Protein AF-0000000068388485 (afdb_homodimer)

Secondary structure (DSSP, 8-state):
----------------------EEEEEE-SSGGGHHHHHHHHHHHHHHHHHHT-EEEEEE----TTTHHHHHHHHHHHT-SEEEE---HHHHHHHHHHHHHHT--EEESS---HHHHHHHHHHT--EEESSPPHHHHHHHHHHHHHHH-TTS-EEEEE-SSHHHHHHHHHHHHHHHHTT---SEEEEPPSS-S--HHHHHHHHHTT--EEEEES-HHHHHHHHHHHHHTT---EEEE-GGGSS---SSPPPTT-EEEEPPPGGGSGGGHHHHHHHHHTT----TTHHHHHHHHHHHHHHHHHHHHHT--HHHHHHTT--EEETTEEE-B-TTSSBSS---EEEEE-SSSEEESSGGGG-/----------------------EEEEEE-SSGGGHHHHHHHHHHHHHHHHHHT-EEEEEE----TTTHHHHHHHHHHHT-SEEEE---HHHHHHHHHHHHHHT--EEESS---HHHHHHHHHHT--EEESSPPHHHHHHHHHHHHHHH-TTS-EEEEE-S-HHHHHHHHHHHHHHHHTT---SEEEEPPSS-S--HHHHHHHHHTT--EEEEES-HHHHHHHHHHHHHTT---EEEE-GGGSS---SSPPPTT-EEEEPPPGGGSGGGHHHHHHHHHTT----TTHHHHHHHHHHHHHHHHHHHHHT--HHHHHHTT--EEETTEEE-B-TTSSBSS---EEEEE-SSSEEESSGGGG-

Radius of gyration: 29.31 Å; Cα contacts (8 Å, |Δi|>4): 1456; chains: 2; bounding box: 169×80×53 Å

Foldseek 3Di:
DPPPPPPPPPPPPPPPPPPPAAAEEEEFACDDDCNVLRVLLCLQQVLLCVVLVHHYDYDHDPLDAPPQQVSLVSCLVVLHLEYEACQHPNNLVRNFVSCQVSLHAYEYEHDADPVSLVVCLVVVTRYFYPDAYLLLQLVVVLVCCVPPVPPFAEEEEEQPDPSRVVSSVSSQVSCVVVPHHHPYYYHDHPPDPADLVVLVVCVVSRGAEYEYEDALARQQRSVVNCVVVVHNHAYEYEQNNPDDCPPRAHDFFHKYFHFDFLCLAPLQPVVCVVCVVVVHHNDDCNQVSNFVSQVSSVLSVVCVVVVDRSSCCQCVFDWTQGSSGIFGAHVSSYTPDSRIAMWTHHRPDTDGPDPVVSD/DPPPPPPPPPPPPPPPPPPPAAAEEEEFACDDDCNVLRVLLCLQQVLLCVVLVHHYDYDHDPLDAPQQQVSLVSCLVVLHLEYEACQHPNNCVRNFVSCQVSLHAYEYEHDADPVSLVVCLVVVTRYFYPDAYLLLQLVVVLVCCVPPVPPFAEEEEEQPDPSRVVSSVSSQVSCVVVPHHHPYYYHDHPPDPADLVVLVVCVVSRGAEYEYEDALARQQRSVVNCVVVVHNHAYEYEQNNPDDCPPRAHDFFHKYFHFDFLCLAPLQPVVCVVCVVVVHHNDDCNQVSNFVSQVSSVLVVVCVVVVDRSSVCQCVFDWTQGSSGIFGAHVSSYTPDSRIAMWTHHRPDTDGDDPVVSD

InterPro domains:
  IPR028081 Leucine-binding protein domain [PF13458] (23-347)
  IPR028082 Periplasmic binding protein-like I [SSF53822] (24-354)

Solvent-accessible surface area (backbone atoms only — not comparable to full-atom values): 37877 Å² total; per-residue (Å²): 135,80,78,75,77,75,76,76,76,74,73,75,73,72,71,71,66,76,76,74,64,53,27,37,29,42,32,32,18,59,31,71,86,49,22,72,60,15,48,27,31,50,53,17,25,49,55,36,24,63,75,68,59,39,42,79,44,81,40,76,40,85,59,38,82,74,48,8,49,65,53,32,52,54,43,59,75,64,60,34,57,27,33,36,37,46,74,32,71,46,28,52,71,41,22,34,63,61,24,39,79,68,49,31,26,35,38,24,59,41,51,59,59,61,65,58,48,51,46,23,63,75,70,62,33,35,58,31,32,72,32,72,46,71,63,50,51,26,50,50,50,34,52,48,43,65,69,71,45,67,93,55,39,35,28,43,35,20,39,67,42,70,69,24,43,52,41,48,48,52,24,50,53,52,30,46,77,69,73,43,73,68,79,39,76,50,68,47,76,66,88,52,95,64,41,52,71,61,45,50,51,39,54,76,71,56,40,40,34,34,41,38,34,42,48,40,38,51,51,14,35,42,51,52,39,26,52,75,67,71,46,84,61,49,46,31,30,35,52,41,44,60,43,76,74,54,88,47,64,61,54,65,66,37,31,26,38,24,65,73,64,53,65,74,35,81,59,15,46,69,57,45,53,53,34,46,75,71,72,38,76,63,47,85,43,12,49,59,27,21,24,52,37,43,39,44,56,54,43,48,51,47,26,66,74,65,72,44,58,46,42,57,49,43,38,67,43,53,74,35,76,32,40,74,41,77,42,31,21,31,79,80,29,36,53,59,64,72,69,60,37,60,24,28,28,72,69,83,48,76,38,65,63,50,75,79,69,65,111,134,82,78,74,76,77,76,75,75,76,75,72,75,72,71,71,67,75,75,72,62,54,26,37,29,42,33,30,19,59,32,68,87,49,20,70,59,15,47,27,31,49,55,17,25,49,56,37,24,64,75,70,58,40,43,78,45,80,40,75,39,84,58,39,82,75,49,7,49,63,53,31,51,54,43,60,76,64,59,34,56,26,32,36,38,46,74,33,71,44,27,50,72,41,22,34,64,61,24,39,80,68,50,30,28,36,37,25,59,42,51,61,59,62,66,60,48,52,47,22,63,74,71,61,33,38,59,32,31,72,32,73,48,71,63,49,52,28,51,50,50,31,52,47,43,66,70,71,45,68,93,54,40,34,29,43,34,20,38,66,45,70,68,25,44,51,41,50,49,52,24,50,53,53,30,46,76,70,75,43,71,68,79,40,77,50,70,48,74,66,86,52,93,64,39,54,70,60,45,50,52,40,55,76,72,55,40,39,35,34,41,40,34,43,48,41,38,52,50,14,36,42,51,49,40,27,53,75,68,71,47,82,61,49,46,32,30,35,53,42,45,60,43,76,76,54,89,47,64,60,54,65,65,37,29,27,40,25,65,72,63,52,67,72,36,81,59,14,46,68,58,45,55,53,35,45,75,73,72,38,76,65,48,85,43,12,51,58,27,21,24,53,37,43,39,44,57,54,42,48,51,47,24,65,75,63,73,44,58,46,43,56,48,42,37,68,44,53,72,35,77,32,40,74,40,76,42,29,22,31,78,80,28,38,54,60,63,71,69,62,36,60,23,28,28,71,70,84,49,75,39,66,62,51,74,78,69,65,112

pLDDT: mean 90.43, std 15.19, range [29.22, 98.88]

Nearest PDB structures (foldseek):
  1usg-assembly1_A  TM=8.424E-01  e=2.513E-24  Escherichia coli
  2liv-assembly1_A  TM=8.585E-01  e=1.085E-22  Escherichia coli
  2lbp-assembly1_A  TM=8.665E-01  e=7.571E-22  Escherichia coli
  1z17-assembly1_A  TM=6.414E-01  e=1.462E-23  Escherichia coli K-12
  9jti-assembly1_A  TM=6.582E-01  e=8.006E-23  Escherichia coli

Sequence (718 aa):
MLSVRLLTIIAGFAFAGSASAASIGIVAPQNGPYELLGQQVRQGAKAAAAKLGLDVVEIHESCEDGSGGAIADGLVAAKVSAAIGFLCTETLQGVLPPLKAAAIPAITLSSRAPILMEDSLKYGWPLFRLSPSDRAESDRIAEIILRDWKGHSIGLVDDGTIYSRELVDRIRASLEENGLKPTFSDTMRPNQEQQVALVRRLARTGISHVFVGAERNDVAIIARDAASENLALTIMGGDAMNAANNPVPLTANVLAVTRPAYDTLPSAQAANGELRAAGIEPEGYVLPAYAATELTAALAEATQAQSKPAPEILAGGTVFKTVIGDLGFTPSHDLSDNPYRLQRWNGQRFEPVDKAEKQMLSVRLLTIIAGFAFAGSASAASIGIVAPQNGPYELLGQQVRQGAKAAAAKLGLDVVEIHESCEDGSGGAIADGLVAAKVSAAIGFLCTETLQGVLPPLKAAAIPAITLSSRAPILMEDSLKYGWPLFRLSPSDRAESDRIAEIILRDWKGHSIGLVDDGTIYSRELVDRIRASLEENGLKPTFSDTMRPNQEQQVALVRRLARTGISHVFVGAERNDVAIIARDAASENLALTIMGGDAMNAANNPVPLTANVLAVTRPAYDTLPSAQAANGELRAAGIEPEGYVLPAYAATELTAALAEATQAQSKPAPEILAGGTVFKTVIGDLGFTPSHDLSDNPYRLQRWNGQRFEPVDKAEKQ

Structure (mmCIF, N/CA/C/O backbone):
data_AF-0000000068388485-model_v1
#
loop_
_entity.id
_entity.type
_entity.pdbx_description
1 polymer 'ABC transporter, substrate binding protein (Amino acid)'
#
loop_
_atom_site.group_PDB
_atom_site.id
_atom_site.type_symbol
_atom_site.label_atom_id
_atom_site.label_alt_id
_atom_site.label_comp_id
_atom_site.label_asym_id
_atom_site.label_entity_id
_atom_site.label_seq_id
_atom_site.pdbx_PDB_ins_code
_atom_site.Cartn_x
_atom_site.Cartn_y
_atom_site.Cartn_z
_atom_site.occupancy
_atom_site.B_iso_or_equiv
_atom_site.auth_seq_id
_atom_site.auth_comp_id
_atom_site.auth_asym_id
_atom_site.auth_atom_id
_atom_site.pdbx_PDB_model_num
ATOM 1 N N . MET A 1 1 ? -84.688 -14.625 10.562 1 29.22 1 MET A N 1
ATOM 2 C CA . MET A 1 1 ? -83.5 -15.148 9.875 1 29.22 1 MET A CA 1
ATOM 3 C C . MET A 1 1 ? -82.438 -14.047 9.656 1 29.22 1 MET A C 1
ATOM 5 O O . MET A 1 1 ? -82.625 -13.188 8.797 1 29.22 1 MET A O 1
ATOM 9 N N . LEU A 1 2 ? -81.938 -13.523 10.836 1 36.44 2 LEU A N 1
ATOM 10 C CA . LEU A 1 2 ? -81 -12.422 10.992 1 36.44 2 LEU A CA 1
ATOM 11 C C . LEU A 1 2 ? -79.688 -12.727 10.305 1 36.44 2 LEU A C 1
ATOM 13 O O . LEU A 1 2 ? -79.062 -13.719 10.633 1 36.44 2 LEU A O 1
ATOM 17 N N . SER A 1 3 ? -79.562 -12.352 9.039 1 35.53 3 SER A N 1
ATOM 18 C CA . SER A 1 3 ? -78.375 -12.484 8.211 1 35.53 3 SER A CA 1
ATOM 19 C C . SER A 1 3 ? -77.188 -11.758 8.836 1 35.53 3 SER A C 1
ATOM 21 O O . SER A 1 3 ? -77.188 -10.539 9 1 35.53 3 SER A O 1
ATOM 23 N N . VAL A 1 4 ? -76.5 -12.359 9.812 1 37.72 4 VAL A N 1
ATOM 24 C CA . VAL A 1 4 ? -75.25 -11.891 10.375 1 37.72 4 VAL A CA 1
ATOM 25 C C . VAL A 1 4 ? -74.188 -11.758 9.273 1 37.72 4 VAL A C 1
ATOM 27 O O . VAL A 1 4 ? -73.875 -12.742 8.625 1 37.72 4 VAL A O 1
ATOM 30 N N . ARG A 1 5 ? -74.312 -10.68 8.523 1 37.97 5 ARG A N 1
ATOM 31 C CA . ARG A 1 5 ? -73.188 -10.344 7.625 1 37.97 5 ARG A CA 1
ATOM 32 C C . ARG A 1 5 ? -71.875 -10.305 8.375 1 37.97 5 ARG A C 1
ATOM 34 O O . ARG A 1 5 ? -71.688 -9.5 9.289 1 37.97 5 ARG A O 1
ATOM 41 N N . LEU A 1 6 ? -71.25 -11.492 8.461 1 39.78 6 LEU A N 1
ATOM 42 C CA . LEU A 1 6 ? -69.875 -11.609 8.922 1 39.78 6 LEU A CA 1
ATOM 43 C C . LEU A 1 6 ? -68.938 -10.742 8.07 1 39.78 6 LEU A C 1
ATOM 45 O O . LEU A 1 6 ? -68.812 -10.977 6.871 1 39.78 6 LEU A O 1
ATOM 49 N N . LEU A 1 7 ? -68.875 -9.453 8.32 1 41 7 LEU A N 1
ATOM 50 C CA . LEU A 1 7 ? -67.875 -8.625 7.746 1 41 7 LEU A CA 1
ATOM 51 C C . LEU A 1 7 ? -66.5 -9.172 8.102 1 41 7 LEU A C 1
ATOM 53 O O . LEU A 1 7 ? -66.125 -9.219 9.273 1 41 7 LEU A O 1
ATOM 57 N N . THR A 1 8 ? -66 -10.164 7.277 1 38.09 8 THR A N 1
ATOM 58 C CA . THR A 1 8 ? -64.562 -10.578 7.359 1 38.09 8 THR A CA 1
ATOM 59 C C . THR A 1 8 ? -63.656 -9.383 7.141 1 38.09 8 THR A C 1
ATOM 61 O O . THR A 1 8 ? -63.656 -8.781 6.066 1 38.09 8 THR A O 1
ATOM 64 N N . ILE A 1 9 ? -63.375 -8.625 8.164 1 39.94 9 ILE A N 1
ATOM 65 C CA . ILE A 1 9 ? -62.25 -7.676 8.102 1 39.94 9 ILE A CA 1
ATOM 66 C C . ILE A 1 9 ? -60.969 -8.406 7.711 1 39.94 9 ILE A C 1
ATOM 68 O O . ILE A 1 9 ? -60.5 -9.266 8.453 1 39.94 9 ILE A O 1
ATOM 72 N N . ILE A 1 10 ? -60.75 -8.594 6.438 1 35.72 10 ILE A N 1
ATOM 73 C CA . ILE A 1 10 ? -59.406 -8.977 6.012 1 35.72 10 ILE A CA 1
ATOM 74 C C . ILE A 1 10 ? -58.406 -7.895 6.41 1 35.72 10 ILE A C 1
ATOM 76 O O . ILE A 1 10 ? -58.438 -6.785 5.879 1 35.72 10 ILE A O 1
ATOM 80 N N . ALA A 1 11 ? -58 -7.863 7.648 1 37.78 11 ALA A N 1
ATOM 81 C CA . ALA A 1 11 ? -56.812 -7.086 7.98 1 37.78 11 ALA A CA 1
ATOM 82 C C . ALA A 1 11 ? -55.656 -7.465 7.078 1 37.78 11 ALA A C 1
ATOM 84 O O . ALA A 1 11 ? -55.188 -8.609 7.102 1 37.78 11 ALA A O 1
ATOM 85 N N . GLY A 1 12 ? -55.562 -6.867 5.953 1 32.97 12 GLY A N 1
ATOM 86 C CA . GLY A 1 12 ? -54.344 -6.988 5.16 1 32.97 12 GLY A CA 1
ATOM 87 C C . GLY A 1 12 ? -53.062 -6.77 5.973 1 32.97 12 GLY A C 1
ATOM 88 O O . GLY A 1 12 ? -52.875 -5.711 6.57 1 32.97 12 GLY A O 1
ATOM 89 N N . PHE A 1 13 ? -52.562 -7.816 6.523 1 36.22 13 PHE A N 1
ATOM 90 C CA . PHE A 1 13 ? -51.188 -7.746 7.004 1 36.22 13 PHE A CA 1
ATOM 91 C C . PHE A 1 13 ? -50.281 -7.102 5.961 1 36.22 13 PHE A C 1
ATOM 93 O O . PHE A 1 13 ? -50.156 -7.613 4.848 1 36.22 13 PHE A O 1
ATOM 100 N N . ALA A 1 14 ? -50.188 -5.805 5.949 1 33.09 14 ALA A N 1
ATOM 101 C CA . ALA A 1 14 ? -49.062 -5.215 5.254 1 33.09 14 ALA A CA 1
ATOM 102 C C . ALA A 1 14 ? -47.781 -5.988 5.543 1 33.09 14 ALA A C 1
ATOM 104 O O . ALA A 1 14 ? -47.344 -6.102 6.699 1 33.09 14 ALA A O 1
ATOM 105 N N . PHE A 1 15 ? -47.5 -7.004 4.797 1 30.86 15 PHE A N 1
ATOM 106 C CA . PHE A 1 15 ? -46.156 -7.516 4.801 1 30.86 15 PHE A CA 1
ATOM 107 C C . PHE A 1 15 ? -45.156 -6.371 4.875 1 30.86 15 PHE A C 1
ATOM 109 O O . PHE A 1 15 ? -45.031 -5.57 3.943 1 30.86 15 PHE A O 1
ATOM 116 N N . ALA A 1 16 ? -45.031 -5.785 5.996 1 32.5 16 ALA A N 1
ATOM 117 C CA . ALA A 1 16 ? -43.75 -5.07 6.09 1 32.5 16 ALA A CA 1
ATOM 118 C C . ALA A 1 16 ? -42.656 -5.793 5.312 1 32.5 16 ALA A C 1
ATOM 120 O O . ALA A 1 16 ? -42.312 -6.941 5.625 1 32.5 16 ALA A O 1
ATOM 121 N N . GLY A 1 17 ? -42.531 -5.684 4.008 1 33.88 17 GLY A N 1
ATOM 122 C CA . GLY A 1 17 ? -41.406 -6.164 3.24 1 33.88 17 GLY A CA 1
ATOM 123 C C . GLY A 1 17 ? -40.125 -6.25 4.055 1 33.88 17 GLY A C 1
ATOM 124 O O . GLY A 1 17 ? -39.781 -5.316 4.789 1 33.88 17 GLY A O 1
ATOM 125 N N . SER A 1 18 ? -39.781 -7.375 4.555 1 37.62 18 SER A N 1
ATOM 126 C CA . SER A 1 18 ? -38.5 -7.543 5.176 1 37.62 18 SER A CA 1
ATOM 127 C C . SER A 1 18 ? -37.438 -6.621 4.535 1 37.62 18 SER A C 1
ATOM 129 O O . SER A 1 18 ? -37.188 -6.703 3.334 1 37.62 18 SER A O 1
ATOM 131 N N . ALA A 1 19 ? -37.406 -5.359 4.773 1 41.59 19 ALA A N 1
ATOM 132 C CA . ALA A 1 19 ? -36.344 -4.469 4.316 1 41.59 19 ALA A CA 1
ATOM 133 C C . ALA A 1 19 ? -35.031 -5.23 4.105 1 41.59 19 ALA A C 1
ATOM 135 O O . ALA A 1 19 ? -34.5 -5.812 5.043 1 41.59 19 ALA A O 1
ATOM 136 N N . SER A 1 20 ? -34.719 -6 2.99 1 51.19 20 SER A N 1
ATOM 137 C CA . SER A 1 20 ? -33.469 -6.656 2.646 1 51.19 20 SER A CA 1
ATOM 138 C C . SER A 1 20 ? -32.281 -5.926 3.258 1 51.19 20 SER A C 1
ATOM 140 O O . SER A 1 20 ? -32.219 -4.695 3.209 1 51.19 20 SER A O 1
ATOM 142 N N . ALA A 1 21 ? -31.562 -6.551 4.141 1 66.12 21 ALA A N 1
ATOM 143 C CA . ALA A 1 21 ? -30.391 -5.996 4.812 1 66.12 21 ALA A CA 1
ATOM 144 C C . ALA A 1 21 ? -29.484 -5.281 3.818 1 66.12 21 ALA A C 1
ATOM 146 O O . ALA A 1 21 ? -29.219 -5.797 2.73 1 66.12 21 ALA A O 1
ATOM 147 N N . ALA A 1 22 ? -29.25 -4.047 4.059 1 85.81 22 ALA A N 1
ATOM 148 C CA . ALA A 1 22 ? -28.297 -3.281 3.252 1 85.81 22 ALA A CA 1
ATOM 149 C C . ALA A 1 22 ? -26.984 -4.039 3.078 1 85.81 22 ALA A C 1
ATOM 151 O O . ALA A 1 22 ? -26.625 -4.859 3.922 1 85.81 22 ALA A O 1
ATOM 152 N N . SER A 1 23 ? -26.5 -3.992 1.885 1 95.31 23 SER A N 1
ATOM 153 C CA . SER A 1 23 ? -25.234 -4.66 1.571 1 95.31 23 SER A CA 1
ATOM 154 C C . SER A 1 23 ? -24.125 -3.652 1.295 1 95.31 23 SER A C 1
ATOM 156 O O . SER A 1 23 ? -24.391 -2.555 0.799 1 95.31 23 SER A O 1
ATOM 158 N N . ILE A 1 24 ? -22.938 -4.016 1.726 1 98.06 24 ILE A N 1
ATOM 159 C CA . ILE A 1 24 ? -21.766 -3.172 1.505 1 98.06 24 ILE A CA 1
ATOM 160 C C . ILE A 1 24 ? -20.75 -3.918 0.646 1 98.06 24 ILE A C 1
ATOM 162 O O . ILE A 1 24 ? -20.547 -5.121 0.814 1 98.06 24 ILE A O 1
ATOM 166 N N . GLY A 1 25 ? -20.219 -3.229 -0.359 1 97.81 25 GLY A N 1
ATOM 167 C CA . GLY A 1 25 ? -19.062 -3.73 -1.095 1 97.81 25 GLY A CA 1
ATOM 168 C C . GLY A 1 25 ? -17.734 -3.312 -0.49 1 97.81 25 GLY A C 1
ATOM 169 O O . GLY A 1 25 ? -17.516 -2.125 -0.246 1 97.81 25 GLY A O 1
ATOM 170 N N . ILE A 1 26 ? -16.891 -4.297 -0.201 1 97.69 26 ILE A N 1
ATOM 171 C CA . ILE A 1 26 ? -15.531 -4.035 0.268 1 97.69 26 ILE A CA 1
ATOM 172 C C . ILE A 1 26 ? -14.531 -4.352 -0.841 1 97.69 26 ILE A C 1
ATOM 174 O O . ILE A 1 26 ? -14.352 -5.516 -1.215 1 97.69 26 ILE A O 1
ATOM 178 N N . VAL A 1 27 ? -13.914 -3.283 -1.381 1 97.25 27 VAL A N 1
ATOM 179 C CA . VAL A 1 27 ? -12.93 -3.432 -2.453 1 97.25 27 VAL A CA 1
ATOM 180 C C . VAL A 1 27 ? -11.531 -3.174 -1.91 1 97.25 27 VAL A C 1
ATOM 182 O O . VAL A 1 27 ? -11.172 -2.033 -1.603 1 97.25 27 VAL A O 1
ATOM 185 N N . ALA A 1 28 ? -10.703 -4.281 -1.776 1 96.25 28 ALA A N 1
ATOM 186 C CA . ALA A 1 28 ? -9.367 -4.199 -1.191 1 96.25 28 ALA A CA 1
ATOM 187 C C . ALA A 1 28 ? -8.5 -5.371 -1.648 1 96.25 28 ALA A C 1
ATOM 189 O O . ALA A 1 28 ? -9.008 -6.461 -1.924 1 96.25 28 ALA A O 1
ATOM 190 N N . PRO A 1 29 ? -7.215 -5.129 -1.687 1 93.5 29 PRO A N 1
ATOM 191 C CA . PRO A 1 29 ? -6.332 -6.238 -2.057 1 93.5 29 PRO A CA 1
ATOM 192 C C . PRO A 1 29 ? -6.469 -7.438 -1.122 1 93.5 29 PRO A C 1
ATOM 194 O O . PRO A 1 29 ? -6.508 -7.27 0.1 1 93.5 29 PRO A O 1
ATOM 197 N N . GLN A 1 30 ? -6.562 -8.609 -1.681 1 90.25 30 GLN A N 1
ATOM 198 C CA . GLN A 1 30 ? -6.656 -9.836 -0.894 1 90.25 30 GLN A CA 1
ATOM 199 C C . GLN A 1 30 ? -5.352 -10.625 -0.945 1 90.25 30 GLN A C 1
ATOM 201 O O . GLN A 1 30 ? -5.16 -11.57 -0.179 1 90.25 30 GLN A O 1
ATOM 206 N N . ASN A 1 31 ? -4.551 -10.273 -1.846 1 86 31 ASN A N 1
ATOM 207 C CA . ASN A 1 31 ? -3.199 -10.781 -2.043 1 86 31 ASN A CA 1
ATOM 208 C C . ASN A 1 31 ? -2.32 -9.766 -2.771 1 86 31 ASN A C 1
ATOM 210 O O . ASN A 1 31 ? -2.756 -8.648 -3.047 1 86 31 ASN A O 1
ATOM 214 N N . GLY A 1 32 ? -1.098 -10.109 -2.957 1 86.62 32 GLY A N 1
ATOM 215 C CA . GLY A 1 32 ? -0.232 -9.242 -3.738 1 86.62 32 GLY A CA 1
ATOM 216 C C . GLY A 1 32 ? 0.437 -8.156 -2.91 1 86.62 32 GLY A C 1
ATOM 217 O O . GLY A 1 32 ? 0.498 -8.258 -1.683 1 86.62 32 GLY A O 1
ATOM 218 N N . PRO A 1 33 ? 0.921 -7.109 -3.643 1 88.06 33 PRO A N 1
ATOM 219 C CA . PRO A 1 33 ? 1.814 -6.121 -3.035 1 88.06 33 PRO A CA 1
ATOM 220 C C . PRO A 1 33 ? 1.143 -5.324 -1.916 1 88.06 33 PRO A C 1
ATOM 222 O O . PRO A 1 33 ? 1.823 -4.809 -1.026 1 88.06 33 PRO A O 1
ATOM 225 N N . TYR A 1 34 ? -0.14 -5.258 -1.934 1 93.06 34 TYR A N 1
ATOM 226 C CA . TYR A 1 34 ? -0.811 -4.402 -0.962 1 93.06 34 TYR A CA 1
ATOM 227 C C . TYR A 1 34 ? -1.71 -5.219 -0.043 1 93.06 34 TYR A C 1
ATOM 229 O O . TYR A 1 34 ? -2.658 -4.688 0.539 1 93.06 34 TYR A O 1
ATOM 237 N N . GLU A 1 35 ? -1.393 -6.488 0.103 1 91.75 35 GLU A N 1
ATOM 238 C CA . GLU A 1 35 ? -2.232 -7.43 0.84 1 91.75 35 GLU A CA 1
ATOM 239 C C . GLU A 1 35 ? -2.42 -6.984 2.287 1 91.75 35 GLU A C 1
ATOM 241 O O . GLU A 1 35 ? -3.52 -7.086 2.836 1 91.75 35 GLU A O 1
ATOM 246 N N . LEU A 1 36 ? -1.334 -6.492 2.922 1 92.19 36 LEU A N 1
ATOM 247 C CA . LEU A 1 36 ? -1.392 -6.109 4.328 1 92.19 36 LEU A CA 1
ATOM 248 C C . LEU A 1 36 ? -2.395 -4.98 4.543 1 92.19 36 LEU A C 1
ATOM 250 O O . LEU A 1 36 ? -3.174 -5.012 5.496 1 92.19 36 LEU A O 1
ATOM 254 N N . LEU A 1 37 ? -2.361 -4.02 3.705 1 96.12 37 LEU A N 1
ATOM 255 C CA . LEU A 1 37 ? -3.297 -2.906 3.797 1 96.12 37 LEU A CA 1
ATOM 256 C C . LEU A 1 37 ? -4.723 -3.365 3.508 1 96.12 37 LEU A C 1
ATOM 258 O O . LEU A 1 37 ? -5.668 -2.922 4.16 1 96.12 37 LEU A O 1
ATOM 262 N N . GLY A 1 38 ? -4.828 -4.23 2.537 1 96.12 38 GLY A N 1
ATOM 263 C CA . GLY A 1 38 ? -6.133 -4.805 2.254 1 96.12 38 GLY A CA 1
ATOM 264 C C . GLY A 1 38 ? -6.719 -5.566 3.43 1 96.12 38 GLY A C 1
ATOM 265 O O . GLY A 1 38 ? -7.926 -5.508 3.672 1 96.12 38 GLY A O 1
ATOM 266 N N . GLN A 1 39 ? -5.859 -6.281 4.137 1 93.56 39 GLN A N 1
ATOM 267 C CA . GLN A 1 39 ? -6.301 -7.008 5.32 1 93.56 39 GLN A CA 1
ATOM 268 C C . GLN A 1 39 ? -6.852 -6.055 6.379 1 93.56 39 GLN A C 1
ATOM 270 O O . GLN A 1 39 ? -7.875 -6.34 7.004 1 93.56 39 GLN A O 1
ATOM 275 N N . GLN A 1 40 ? -6.188 -4.934 6.527 1 96 40 GLN A N 1
ATOM 276 C CA . GLN A 1 40 ? -6.676 -3.939 7.477 1 96 40 GLN A CA 1
ATOM 277 C C . GLN A 1 40 ? -8.062 -3.438 7.086 1 96 40 GLN A C 1
ATOM 279 O O . GLN A 1 40 ? -8.953 -3.338 7.93 1 96 40 GLN A O 1
ATOM 284 N N . VAL A 1 41 ? -8.234 -3.172 5.797 1 98.06 41 VAL A N 1
ATOM 285 C CA . VAL A 1 41 ? -9.508 -2.682 5.297 1 98.06 41 VAL A CA 1
ATOM 286 C C . VAL A 1 41 ? -10.602 -3.715 5.566 1 98.06 41 VAL A C 1
ATOM 288 O O . VAL A 1 41 ? -11.656 -3.387 6.121 1 98.06 41 VAL A O 1
ATOM 291 N N . ARG A 1 42 ? -10.367 -4.965 5.25 1 96.19 42 ARG A N 1
ATOM 292 C CA . ARG A 1 42 ? -11.359 -6.02 5.402 1 96.19 42 ARG A CA 1
ATOM 293 C C . ARG A 1 42 ? -11.68 -6.266 6.875 1 96.19 42 ARG A C 1
ATOM 295 O O . ARG A 1 42 ? -12.844 -6.43 7.242 1 96.19 42 ARG A O 1
ATOM 302 N N . GLN A 1 43 ? -10.641 -6.262 7.734 1 96.12 43 GLN A N 1
ATOM 303 C CA . GLN A 1 43 ? -10.844 -6.508 9.156 1 96.12 43 GLN A CA 1
ATOM 304 C C . GLN A 1 43 ? -11.75 -5.445 9.773 1 96.12 43 GLN A C 1
ATOM 306 O O . GLN A 1 43 ? -12.703 -5.773 10.484 1 96.12 43 GLN A O 1
ATOM 311 N N . GLY A 1 44 ? -11.461 -4.211 9.469 1 98.38 44 GLY A N 1
ATOM 312 C CA . GLY A 1 44 ? -12.281 -3.133 10.008 1 98.38 44 GLY A CA 1
ATOM 313 C C . GLY A 1 44 ? -13.703 -3.143 9.477 1 98.38 44 GLY A C 1
ATOM 314 O O . GLY A 1 44 ? -14.656 -3.037 10.25 1 98.38 44 GLY A O 1
ATOM 315 N N . ALA A 1 45 ? -13.812 -3.291 8.211 1 98.56 45 ALA A N 1
ATOM 316 C CA . ALA A 1 45 ? -15.117 -3.244 7.559 1 98.56 45 ALA A CA 1
ATOM 317 C C . ALA A 1 45 ? -15.992 -4.41 8.008 1 98.56 45 ALA A C 1
ATOM 319 O O . ALA A 1 45 ? -17.172 -4.227 8.312 1 98.56 45 ALA A O 1
ATOM 320 N N . LYS A 1 46 ? -15.461 -5.559 8.078 1 96.38 46 LYS A N 1
ATOM 321 C CA . LYS A 1 46 ? -16.234 -6.742 8.43 1 96.38 46 LYS A CA 1
ATOM 322 C C . LYS A 1 46 ? -16.656 -6.703 9.898 1 96.38 46 LYS A C 1
ATOM 324 O O . LYS A 1 46 ? -17.75 -7.16 10.25 1 96.38 46 LYS A O 1
ATOM 329 N N . ALA A 1 47 ? -15.758 -6.203 10.75 1 97.69 47 ALA A N 1
ATOM 330 C CA . ALA A 1 47 ? -16.125 -6.066 12.156 1 97.69 47 ALA A CA 1
ATOM 331 C C . ALA A 1 47 ? -17.344 -5.168 12.32 1 97.69 47 ALA A C 1
ATOM 333 O O . ALA A 1 47 ? -18.281 -5.512 13.031 1 97.69 47 ALA A O 1
ATOM 334 N N . ALA A 1 48 ? -17.359 -4.047 11.609 1 98.44 48 ALA A N 1
ATOM 335 C CA . ALA A 1 48 ? -18.5 -3.131 11.688 1 98.44 48 ALA A CA 1
ATOM 336 C C . ALA A 1 48 ? -19.75 -3.744 11.047 1 98.44 48 ALA A C 1
ATOM 338 O O . ALA A 1 48 ? -20.844 -3.617 11.578 1 98.44 48 ALA A O 1
ATOM 339 N N . ALA A 1 49 ? -19.594 -4.406 9.938 1 97.81 49 ALA A N 1
ATOM 340 C CA . ALA A 1 49 ? -20.719 -4.996 9.227 1 97.81 49 ALA A CA 1
ATOM 341 C C . ALA A 1 49 ? -21.422 -6.047 10.086 1 97.81 49 ALA A C 1
ATOM 343 O O . ALA A 1 49 ? -22.656 -6.117 10.109 1 97.81 49 ALA A O 1
ATOM 344 N N . ALA A 1 50 ? -20.625 -6.832 10.742 1 95.75 50 ALA A N 1
ATOM 345 C CA . ALA A 1 50 ? -21.188 -7.871 11.609 1 95.75 50 ALA A CA 1
ATOM 346 C C . ALA A 1 50 ? -22.016 -7.262 12.727 1 95.75 50 ALA A C 1
ATOM 348 O O . ALA A 1 50 ? -23.109 -7.762 13.047 1 95.75 50 ALA A O 1
ATOM 349 N N . LYS A 1 51 ? -21.531 -6.258 13.258 1 96 51 LYS A N 1
ATOM 350 C CA . LYS A 1 51 ? -22.219 -5.578 14.352 1 96 51 LYS A CA 1
ATOM 351 C C . LYS A 1 51 ? -23.516 -4.926 13.867 1 96 51 LYS A C 1
ATOM 353 O O . LYS A 1 51 ? -24.516 -4.898 14.594 1 96 51 LYS A O 1
ATOM 358 N N . LEU A 1 52 ? -23.5 -4.488 12.664 1 97.19 52 LEU A N 1
ATOM 359 C CA . LEU A 1 52 ? -24.594 -3.668 12.164 1 97.19 52 LEU A CA 1
ATOM 360 C C . LEU A 1 52 ? -25.562 -4.504 11.336 1 97.19 52 LEU A C 1
ATOM 362 O O . LEU A 1 52 ? -26.594 -4 10.883 1 97.19 52 LEU A O 1
ATOM 366 N N . GLY A 1 53 ? -25.219 -5.723 11.109 1 94.81 53 GLY A N 1
ATOM 367 C CA . GLY A 1 53 ? -26.094 -6.621 10.375 1 94.81 53 GLY A CA 1
ATOM 368 C C . GLY A 1 53 ? -26.109 -6.367 8.883 1 94.81 53 GLY A C 1
ATOM 369 O O . GLY A 1 53 ? -27.156 -6.488 8.234 1 94.81 53 GLY A O 1
ATOM 370 N N . LEU A 1 54 ? -25 -5.895 8.344 1 96.25 54 LEU A N 1
ATOM 371 C CA . LEU A 1 54 ? -24.875 -5.668 6.91 1 96.25 54 LEU A CA 1
ATOM 372 C C . LEU A 1 54 ? -24.359 -6.918 6.207 1 96.25 54 LEU A C 1
ATOM 374 O O . LEU A 1 54 ? -23.484 -7.609 6.723 1 96.25 54 LEU A O 1
ATOM 378 N N . ASP A 1 55 ? -24.938 -7.16 5.07 1 94.5 55 ASP A N 1
ATOM 379 C CA . ASP A 1 55 ? -24.328 -8.148 4.188 1 94.5 55 ASP A CA 1
ATOM 380 C C . ASP A 1 55 ? -23.062 -7.598 3.521 1 94.5 55 ASP A C 1
ATOM 382 O O . ASP A 1 55 ? -23.016 -6.422 3.168 1 94.5 55 ASP A O 1
ATOM 386 N N . VAL A 1 56 ? -22.109 -8.555 3.338 1 94.25 56 VAL A N 1
ATOM 387 C CA . VAL A 1 56 ? -20.828 -8.094 2.832 1 94.25 56 VAL A CA 1
ATOM 388 C C . VAL A 1 56 ? -20.516 -8.781 1.505 1 94.25 56 VAL A C 1
ATOM 390 O O . VAL A 1 56 ? -20.688 -9.992 1.371 1 94.25 56 VAL A O 1
ATOM 393 N N . VAL A 1 57 ? -20.141 -7.98 0.557 1 91.88 57 VAL A N 1
ATOM 394 C CA . VAL A 1 57 ? -19.547 -8.453 -0.688 1 91.88 57 VAL A CA 1
ATOM 395 C C . VAL A 1 57 ? -18.094 -8.008 -0.771 1 91.88 57 VAL A C 1
ATOM 397 O O . VAL A 1 57 ? -17.812 -6.812 -0.837 1 91.88 57 VAL A O 1
ATOM 400 N N . GLU A 1 58 ? -17.188 -8.984 -0.73 1 91.69 58 GLU A N 1
ATOM 401 C CA . GLU A 1 58 ? -15.758 -8.664 -0.817 1 91.69 58 GLU A CA 1
ATOM 402 C C . GLU A 1 58 ? -15.234 -8.859 -2.238 1 91.69 58 GLU A C 1
ATOM 404 O O . GLU A 1 58 ? -15.477 -9.891 -2.859 1 91.69 58 GLU A O 1
ATOM 409 N N . ILE A 1 59 ? -14.562 -7.871 -2.734 1 91.25 59 ILE A N 1
ATOM 410 C CA . ILE A 1 59 ? -13.984 -7.949 -4.074 1 91.25 59 ILE A CA 1
ATOM 411 C C . ILE A 1 59 ? -12.5 -7.613 -4.016 1 91.25 59 ILE A C 1
ATOM 413 O O . ILE A 1 59 ? -12.102 -6.613 -3.412 1 91.25 59 ILE A O 1
ATOM 417 N N . HIS A 1 60 ? -11.633 -8.445 -4.625 1 90 60 HIS A N 1
ATOM 418 C CA . HIS A 1 60 ? -10.188 -8.25 -4.703 1 90 60 HIS A CA 1
ATOM 419 C C . HIS A 1 60 ? -9.836 -7.031 -5.547 1 90 60 HIS A C 1
ATOM 421 O O . HIS A 1 60 ? -10.414 -6.828 -6.617 1 90 60 HIS A O 1
ATOM 427 N N . GLU A 1 61 ? -8.938 -6.234 -5.027 1 93 61 GLU A N 1
ATOM 428 C CA . GLU A 1 61 ? -8.383 -5.102 -5.758 1 93 61 GLU A CA 1
ATOM 429 C C . GLU A 1 61 ? -6.941 -5.383 -6.191 1 93 61 GLU A C 1
ATOM 431 O O . GLU A 1 61 ? -6.02 -5.301 -5.383 1 93 61 GLU A O 1
ATOM 436 N N . SER A 1 62 ? -6.746 -5.574 -7.441 1 86.62 62 SER A N 1
ATOM 437 C CA . SER A 1 62 ? -5.418 -5.918 -7.93 1 86.62 62 SER A CA 1
ATOM 438 C C . SER A 1 62 ? -4.547 -4.676 -8.086 1 86.62 62 SER A C 1
ATOM 440 O O . SER A 1 62 ? -3.322 -4.781 -8.203 1 86.62 62 SER A O 1
ATOM 442 N N . CYS A 1 63 ? -5.145 -3.484 -8.195 1 87.5 63 CYS A N 1
ATOM 443 C CA . CYS A 1 63 ? -4.477 -2.199 -8.383 1 87.5 63 CYS A CA 1
ATOM 444 C C . CYS A 1 63 ? -3.797 -2.129 -9.742 1 87.5 63 CYS A C 1
ATOM 446 O O . CYS A 1 63 ? -2.854 -1.358 -9.93 1 87.5 63 CYS A O 1
ATOM 448 N N . GLU A 1 64 ? -4.25 -2.961 -10.68 1 79.81 64 GLU A N 1
ATOM 449 C CA . GLU A 1 64 ? -3.727 -2.934 -12.039 1 79.81 64 GLU A CA 1
ATOM 450 C C . GLU A 1 64 ? -4.621 -2.105 -12.961 1 79.81 64 GLU A C 1
ATOM 452 O O . GLU A 1 64 ? -5.828 -2.012 -12.742 1 79.81 64 GLU A O 1
ATOM 457 N N . ASP A 1 65 ? -3.975 -1.616 -13.977 1 79.94 65 ASP A N 1
ATOM 458 C CA . ASP A 1 65 ? -4.75 -0.888 -14.977 1 79.94 65 ASP A CA 1
ATOM 459 C C . ASP A 1 65 ? -5.824 -1.779 -15.602 1 79.94 65 ASP A C 1
ATOM 461 O O . ASP A 1 65 ? -5.574 -2.953 -15.883 1 79.94 65 ASP A O 1
ATOM 465 N N . GLY A 1 66 ? -7.055 -1.22 -15.695 1 79.56 66 GLY A N 1
ATOM 466 C CA . GLY A 1 66 ? -8.117 -1.944 -16.359 1 79.56 66 GLY A CA 1
ATOM 467 C C . GLY A 1 66 ? -8.914 -2.842 -15.438 1 79.56 66 GLY A C 1
ATOM 468 O O . GLY A 1 66 ? -9.898 -3.457 -15.852 1 79.56 66 GLY A O 1
ATOM 469 N N . SER A 1 67 ? -8.578 -2.877 -14.188 1 84.06 67 SER A N 1
ATOM 470 C CA . SER A 1 67 ? -9.25 -3.768 -13.25 1 84.06 67 SER A CA 1
ATOM 471 C C . SER A 1 67 ? -10.602 -3.201 -12.82 1 84.06 67 SER A C 1
ATOM 473 O O . SER A 1 67 ? -11.438 -3.926 -12.281 1 84.06 67 SER A O 1
ATOM 475 N N . GLY A 1 68 ? -10.867 -1.981 -13.086 1 90.81 68 GLY A N 1
ATOM 476 C CA . GLY A 1 68 ? -12.016 -1.288 -12.539 1 90.81 68 GLY A CA 1
ATOM 477 C C . GLY A 1 68 ? -13.336 -1.82 -13.07 1 90.81 68 GLY A C 1
ATOM 478 O O . GLY A 1 68 ? -14.32 -1.902 -12.328 1 90.81 68 GLY A O 1
ATOM 479 N N . GLY A 1 69 ? -13.383 -2.199 -14.336 1 88.81 69 GLY A N 1
ATOM 480 C CA . GLY A 1 69 ? -14.625 -2.639 -14.953 1 88.81 69 GLY A CA 1
ATOM 481 C C . GLY A 1 69 ? -15.219 -3.865 -14.289 1 88.81 69 GLY A C 1
ATOM 482 O O . GLY A 1 69 ? -16.406 -3.871 -13.93 1 88.81 69 GLY A O 1
ATOM 483 N N . ALA A 1 70 ? -14.422 -4.883 -14.109 1 85.06 70 ALA A N 1
ATOM 484 C CA . ALA A 1 70 ? -14.898 -6.125 -13.5 1 85.06 70 ALA A CA 1
ATOM 485 C C . ALA A 1 70 ? -15.336 -5.891 -12.062 1 85.06 70 ALA A C 1
ATOM 487 O O . ALA A 1 70 ? -16.312 -6.496 -11.602 1 85.06 70 ALA A O 1
ATOM 488 N N . ILE A 1 71 ? -14.656 -5.094 -11.383 1 92.94 71 ILE A N 1
ATOM 489 C CA . ILE A 1 71 ? -15.008 -4.758 -10.008 1 92.94 71 ILE A CA 1
ATOM 490 C C . ILE A 1 71 ? -16.375 -4.074 -9.977 1 92.94 71 ILE A C 1
ATOM 492 O O . ILE A 1 71 ? -17.234 -4.434 -9.172 1 92.94 71 ILE A O 1
ATOM 496 N N . ALA A 1 72 ? -16.562 -3.143 -10.875 1 95.94 72 ALA A N 1
ATOM 497 C CA . ALA A 1 72 ? -17.844 -2.439 -10.953 1 95.94 72 ALA A CA 1
ATOM 498 C C . ALA A 1 72 ? -18.984 -3.41 -11.242 1 95.94 72 ALA A C 1
ATOM 500 O O . ALA A 1 72 ? -20.047 -3.324 -10.625 1 95.94 72 ALA A O 1
ATOM 501 N N . ASP A 1 73 ? -18.781 -4.289 -12.117 1 91.12 73 ASP A N 1
ATOM 502 C CA . ASP A 1 73 ? -19.797 -5.273 -12.469 1 91.12 73 ASP A CA 1
ATOM 503 C C . ASP A 1 73 ? -20.203 -6.098 -11.25 1 91.12 73 ASP A C 1
ATOM 505 O O . ASP A 1 73 ? -21.391 -6.352 -11.039 1 91.12 73 ASP A O 1
ATOM 509 N N . GLY A 1 74 ? -19.25 -6.512 -10.477 1 88.81 74 GLY A N 1
ATOM 510 C CA . GLY A 1 74 ? -19.547 -7.27 -9.273 1 88.81 74 GLY A CA 1
ATOM 511 C C . GLY A 1 74 ? -20.359 -6.492 -8.258 1 88.81 74 GLY A C 1
ATOM 512 O O . GLY A 1 74 ? -21.281 -7.039 -7.645 1 88.81 74 GLY A O 1
ATOM 513 N N . LEU A 1 75 ? -20.031 -5.25 -8.125 1 95 75 LEU A N 1
ATOM 514 C CA . LEU A 1 75 ? -20.734 -4.395 -7.18 1 95 75 LEU A CA 1
ATOM 515 C C . LEU A 1 75 ? -22.172 -4.156 -7.633 1 95 75 LEU A C 1
ATOM 517 O O . LEU A 1 75 ? -23.109 -4.219 -6.82 1 95 75 LEU A O 1
ATOM 521 N N . VAL A 1 76 ? -22.375 -3.889 -8.891 1 95.69 76 VAL A N 1
ATOM 522 C CA . VAL A 1 76 ? -23.703 -3.609 -9.445 1 95.69 76 VAL A CA 1
ATOM 523 C C . VAL A 1 76 ? -24.562 -4.863 -9.375 1 95.69 76 VAL A C 1
ATOM 525 O O . VAL A 1 76 ? -25.734 -4.793 -8.984 1 95.69 76 VAL A O 1
ATOM 528 N N . ALA A 1 77 ? -23.969 -5.957 -9.695 1 90.81 77 ALA A N 1
ATOM 529 C CA . ALA A 1 77 ? -24.703 -7.215 -9.648 1 90.81 77 ALA A CA 1
ATOM 530 C C . ALA A 1 77 ? -25.172 -7.527 -8.234 1 90.81 77 ALA A C 1
ATOM 532 O O . ALA A 1 77 ? -26.25 -8.086 -8.039 1 90.81 77 ALA A O 1
ATOM 533 N N . ALA A 1 78 ? -24.406 -7.152 -7.266 1 91.94 78 ALA A N 1
ATOM 534 C CA . ALA A 1 78 ? -24.719 -7.434 -5.867 1 91.94 78 ALA A CA 1
ATOM 535 C C . ALA A 1 78 ? -25.656 -6.383 -5.293 1 91.94 78 ALA A C 1
ATOM 537 O O . ALA A 1 78 ? -26.141 -6.52 -4.164 1 91.94 78 ALA A O 1
ATOM 538 N N . LYS A 1 79 ? -25.844 -5.324 -5.984 1 94.19 79 LYS A N 1
ATOM 539 C CA . LYS A 1 79 ? -26.75 -4.246 -5.582 1 94.19 79 LYS A CA 1
ATOM 540 C C . LYS A 1 79 ? -26.359 -3.693 -4.215 1 94.19 79 LYS A C 1
ATOM 542 O O . LYS A 1 79 ? -27.219 -3.566 -3.332 1 94.19 79 LYS A O 1
ATOM 547 N N . VAL A 1 80 ? -25.125 -3.406 -4.078 1 96.88 80 VAL A N 1
ATOM 548 C CA . VAL A 1 80 ? -24.672 -2.904 -2.789 1 96.88 80 VAL A CA 1
ATOM 549 C C . VAL A 1 80 ? -25.156 -1.476 -2.582 1 96.88 80 VAL A C 1
ATOM 551 O O . VAL A 1 80 ? -25.391 -0.744 -3.549 1 96.88 80 VAL A O 1
ATOM 554 N N . SER A 1 81 ? -25.297 -1.111 -1.306 1 97.06 81 SER A N 1
ATOM 555 C CA . SER A 1 81 ? -25.703 0.246 -0.964 1 97.06 81 SER A CA 1
ATOM 556 C C . SER A 1 81 ? -24.562 1.238 -1.173 1 97.06 81 SER A C 1
ATOM 558 O O . SER A 1 81 ? -24.797 2.398 -1.516 1 97.06 81 SER A O 1
ATOM 560 N N . ALA A 1 82 ? -23.391 0.8 -0.9 1 98.56 82 ALA A N 1
ATOM 561 C CA . ALA A 1 82 ? -22.141 1.549 -1.109 1 98.56 82 ALA A CA 1
ATOM 562 C C . ALA A 1 82 ? -20.953 0.61 -1.218 1 98.56 82 ALA A C 1
ATOM 564 O O . ALA A 1 82 ? -21.016 -0.548 -0.8 1 98.56 82 ALA A O 1
ATOM 565 N N . ALA A 1 83 ? -19.938 1.154 -1.881 1 98.75 83 ALA A N 1
ATOM 566 C CA . ALA A 1 83 ? -18.672 0.445 -1.925 1 98.75 83 ALA A CA 1
ATOM 567 C C . ALA A 1 83 ? -17.562 1.257 -1.25 1 98.75 83 ALA A C 1
ATOM 569 O O . ALA A 1 83 ? -17.469 2.469 -1.455 1 98.75 83 ALA A O 1
ATOM 570 N N . ILE A 1 84 ? -16.719 0.534 -0.444 1 98.81 84 ILE A N 1
ATOM 571 C CA . ILE A 1 84 ? -15.664 1.234 0.273 1 98.81 84 ILE A CA 1
ATOM 572 C C . ILE A 1 84 ? -14.32 0.585 -0.034 1 98.81 84 ILE A C 1
ATOM 574 O O . ILE A 1 84 ? -14.266 -0.527 -0.563 1 98.81 84 ILE A O 1
ATOM 578 N N . GLY A 1 85 ? -13.242 1.275 0.364 1 98.5 85 GLY A N 1
ATOM 579 C CA . GLY A 1 85 ? -11.883 0.8 0.156 1 98.5 85 GLY A CA 1
ATOM 580 C C . GLY A 1 85 ? -11.141 1.556 -0.934 1 98.5 85 GLY A C 1
ATOM 581 O O . GLY A 1 85 ? -10.758 2.709 -0.743 1 98.5 85 GLY A O 1
ATOM 582 N N . PHE A 1 86 ? -10.977 0.913 -2.027 1 97.69 86 PHE A N 1
ATOM 583 C CA . PHE A 1 86 ? -10.352 1.536 -3.188 1 97.69 86 PHE A CA 1
ATOM 584 C C . PHE A 1 86 ? -9.031 2.193 -2.803 1 97.69 86 PHE A C 1
ATOM 586 O O . PHE A 1 86 ? -8.922 3.42 -2.787 1 97.69 86 PHE A O 1
ATOM 593 N N . LEU A 1 87 ? -8.008 1.341 -2.674 1 95.75 87 LEU A N 1
ATOM 594 C CA . LEU A 1 87 ? -6.711 1.819 -2.219 1 95.75 87 LEU A CA 1
ATOM 595 C C . LEU A 1 87 ? -5.895 2.365 -3.383 1 95.75 87 LEU A C 1
ATOM 597 O O . LEU A 1 87 ? -4.898 3.064 -3.176 1 95.75 87 LEU A O 1
ATOM 601 N N . CYS A 1 88 ? -6.332 2.1 -4.648 1 91.88 88 CYS A N 1
ATOM 602 C CA . CYS A 1 88 ? -5.492 2.41 -5.801 1 91.88 88 CYS A CA 1
ATOM 603 C C . CYS A 1 88 ? -6.238 3.297 -6.793 1 91.88 88 CYS A C 1
ATOM 605 O O . CYS A 1 88 ? -7.371 2.994 -7.176 1 91.88 88 CYS A O 1
ATOM 607 N N . THR A 1 89 ? -5.543 4.305 -7.27 1 88.31 89 THR A N 1
ATOM 608 C CA . THR A 1 89 ? -6.109 5.227 -8.25 1 88.31 89 THR A CA 1
ATOM 609 C C . THR A 1 89 ? -6.477 4.488 -9.531 1 88.31 89 THR A C 1
ATOM 611 O O . THR A 1 89 ? -7.484 4.805 -10.172 1 88.31 89 THR A O 1
ATOM 614 N N . GLU A 1 90 ? -5.715 3.475 -9.945 1 85.5 90 GLU A N 1
ATOM 615 C CA . GLU A 1 90 ? -5.941 2.699 -11.156 1 85.5 90 GLU A CA 1
ATOM 616 C C . GLU A 1 90 ? -7.32 2.041 -11.141 1 85.5 90 GLU A C 1
ATOM 618 O O . GLU A 1 90 ? -7.984 1.956 -12.18 1 85.5 90 GLU A O 1
ATOM 623 N N . THR A 1 91 ? -7.684 1.642 -9.945 1 92.38 91 THR A N 1
ATOM 624 C CA . THR A 1 91 ? -8.977 0.978 -9.789 1 92.38 91 THR A CA 1
ATOM 625 C C . THR A 1 91 ? -10.117 1.975 -9.945 1 92.38 91 THR A C 1
ATOM 627 O O . THR A 1 91 ? -11.102 1.698 -10.641 1 92.38 91 THR A O 1
ATOM 630 N N . LEU A 1 92 ? -9.93 3.104 -9.383 1 94.31 92 LEU A N 1
ATOM 631 C CA . LEU A 1 92 ? -11 4.098 -9.32 1 94.31 92 LEU A CA 1
ATOM 632 C C . LEU A 1 92 ? -11.328 4.633 -10.703 1 94.31 92 LEU A C 1
ATOM 634 O O . LEU A 1 92 ? -12.5 4.879 -11.016 1 94.31 92 LEU A O 1
ATOM 638 N N . GLN A 1 93 ? -10.422 4.727 -11.547 1 88.56 93 GLN A N 1
ATOM 639 C CA . GLN A 1 93 ? -10.641 5.262 -12.891 1 88.56 93 GLN A CA 1
ATOM 640 C C . GLN A 1 93 ? -11.609 4.387 -13.68 1 88.56 93 GLN A C 1
ATOM 642 O O . GLN A 1 93 ? -12.422 4.895 -14.453 1 88.56 93 GLN A O 1
ATOM 647 N N . GLY A 1 94 ? -11.617 3.174 -13.469 1 91.75 94 GLY A N 1
ATOM 648 C CA . GLY A 1 94 ? -12.438 2.25 -14.234 1 91.75 94 GLY A CA 1
ATOM 649 C C . GLY A 1 94 ? -13.758 1.919 -13.555 1 91.75 94 GLY A C 1
ATOM 650 O O . GLY A 1 94 ? -14.727 1.539 -14.219 1 91.75 94 GLY A O 1
ATOM 651 N N . VAL A 1 95 ? -13.828 2.129 -12.266 1 96.88 95 VAL A N 1
ATOM 652 C CA . VAL A 1 95 ? -14.977 1.646 -11.516 1 96.88 95 VAL A CA 1
ATOM 653 C C . VAL A 1 95 ? -16.062 2.727 -11.469 1 96.88 95 VAL A C 1
ATOM 655 O O . VAL A 1 95 ? -17.25 2.422 -11.375 1 96.88 95 VAL A O 1
ATOM 658 N N . LEU A 1 96 ? -15.719 3.963 -11.609 1 97.56 96 LEU A N 1
ATOM 659 C CA . LEU A 1 96 ? -16.594 5.07 -11.242 1 97.56 96 LEU A CA 1
ATOM 660 C C . LEU A 1 96 ? -17.688 5.27 -12.297 1 97.56 96 LEU A C 1
ATOM 662 O O . LEU A 1 96 ? -18.859 5.457 -11.953 1 97.56 96 LEU A O 1
ATOM 666 N N . PRO A 1 97 ? -17.422 5.137 -13.625 1 96.62 97 PRO A N 1
ATOM 667 C CA . PRO A 1 97 ? -18.484 5.367 -14.609 1 96.62 97 PRO A CA 1
ATOM 668 C C . PRO A 1 97 ? -19.641 4.383 -14.461 1 96.62 97 PRO A C 1
ATOM 670 O O . PRO A 1 97 ? -20.812 4.801 -14.359 1 96.62 97 PRO A O 1
ATOM 673 N N . PRO A 1 98 ? -19.391 3.109 -14.352 1 97.44 98 PRO A N 1
ATOM 674 C CA . PRO A 1 98 ? -20.516 2.195 -14.156 1 97.44 98 PRO A CA 1
ATOM 675 C C . PRO A 1 98 ? -21.234 2.424 -12.836 1 97.44 98 PRO A C 1
ATOM 677 O O . PRO A 1 98 ? -22.453 2.225 -12.75 1 97.44 98 PRO A O 1
ATOM 680 N N . LEU A 1 99 ? -20.547 2.795 -11.789 1 98.31 99 LEU A N 1
ATOM 681 C CA . LEU A 1 99 ? -21.188 3.039 -10.5 1 98.31 99 LEU A CA 1
ATOM 682 C C . LEU A 1 99 ? -22.109 4.254 -10.57 1 98.31 99 LEU A C 1
ATOM 684 O O . LEU A 1 99 ? -23.125 4.309 -9.883 1 98.31 99 LEU A O 1
ATOM 688 N N . LYS A 1 100 ? -21.703 5.211 -11.375 1 98.06 100 LYS A N 1
ATOM 689 C CA . LYS A 1 100 ? -22.578 6.355 -11.602 1 98.06 100 LYS A CA 1
ATOM 690 C C . LYS A 1 100 ? -23.938 5.91 -12.164 1 98.06 100 LYS A C 1
ATOM 692 O O . LYS A 1 100 ? -24.984 6.32 -11.656 1 98.06 100 LYS A O 1
ATOM 697 N N . ALA A 1 101 ? -23.906 5.082 -13.141 1 97.5 101 ALA A N 1
ATOM 698 C CA . ALA A 1 101 ? -25.125 4.602 -13.781 1 97.5 101 ALA A CA 1
ATOM 699 C C . ALA A 1 101 ? -26 3.844 -12.789 1 97.5 101 ALA A C 1
ATOM 701 O O . ALA A 1 101 ? -27.234 3.889 -12.875 1 97.5 101 ALA A O 1
ATOM 702 N N . ALA A 1 102 ? -25.438 3.24 -11.797 1 97.75 102 ALA A N 1
ATOM 703 C CA . ALA A 1 102 ? -26.156 2.434 -10.82 1 97.75 102 ALA A CA 1
ATOM 704 C C . ALA A 1 102 ? -26.453 3.234 -9.555 1 97.75 102 ALA A C 1
ATOM 706 O O . ALA A 1 102 ? -27.109 2.732 -8.633 1 97.75 102 ALA A O 1
ATOM 707 N N . ALA A 1 103 ? -25.938 4.418 -9.422 1 97.75 103 ALA A N 1
ATOM 708 C CA . ALA A 1 103 ? -26.094 5.301 -8.273 1 97.75 103 ALA A CA 1
ATOM 709 C C . ALA A 1 103 ? -25.516 4.66 -7.012 1 97.75 103 ALA A C 1
ATOM 711 O O . ALA A 1 103 ? -26.109 4.746 -5.934 1 97.75 103 ALA A O 1
ATOM 712 N N . ILE A 1 104 ? -24.391 3.979 -7.152 1 98.44 104 ILE A N 1
ATOM 713 C CA . ILE A 1 104 ? -23.672 3.396 -6.031 1 98.44 104 ILE A CA 1
ATOM 714 C C . ILE A 1 104 ? -22.469 4.281 -5.68 1 98.44 104 ILE A C 1
ATOM 716 O O . ILE A 1 104 ? -21.562 4.461 -6.492 1 98.44 104 ILE A O 1
ATOM 720 N N . PRO A 1 105 ? -22.438 4.855 -4.504 1 98.75 105 PRO A N 1
ATOM 721 C CA . PRO A 1 105 ? -21.266 5.664 -4.141 1 98.75 105 PRO A CA 1
ATOM 722 C C . PRO A 1 105 ? -20.031 4.82 -3.838 1 98.75 105 PRO A C 1
ATOM 724 O O . PRO A 1 105 ? -20.156 3.734 -3.264 1 98.75 105 PRO A O 1
ATOM 727 N N . ALA A 1 106 ? -18.922 5.348 -4.262 1 98.75 106 ALA A N 1
ATOM 728 C CA . ALA A 1 106 ? -17.625 4.809 -3.902 1 98.75 106 ALA A CA 1
ATOM 729 C C . ALA A 1 106 ? -16.938 5.688 -2.861 1 98.75 106 ALA A C 1
ATOM 731 O O . ALA A 1 106 ? -16.766 6.891 -3.072 1 98.75 106 ALA A O 1
ATOM 732 N N . ILE A 1 107 ? -16.547 5.066 -1.767 1 98.62 107 ILE A N 1
ATOM 733 C CA . ILE A 1 107 ? -15.852 5.781 -0.703 1 98.62 107 ILE A CA 1
ATOM 734 C C . ILE A 1 107 ? -14.414 5.273 -0.594 1 98.62 107 ILE A C 1
ATOM 736 O O . ILE A 1 107 ? -14.18 4.164 -0.111 1 98.62 107 ILE A O 1
ATOM 740 N N . THR A 1 108 ? -13.477 6.07 -1.045 1 98.25 108 THR A N 1
ATOM 741 C CA . THR A 1 108 ? -12.078 5.676 -0.974 1 98.25 108 THR A CA 1
ATOM 742 C C . THR A 1 108 ? -11.469 6.086 0.364 1 98.25 108 THR A C 1
ATOM 744 O O . THR A 1 108 ? -11.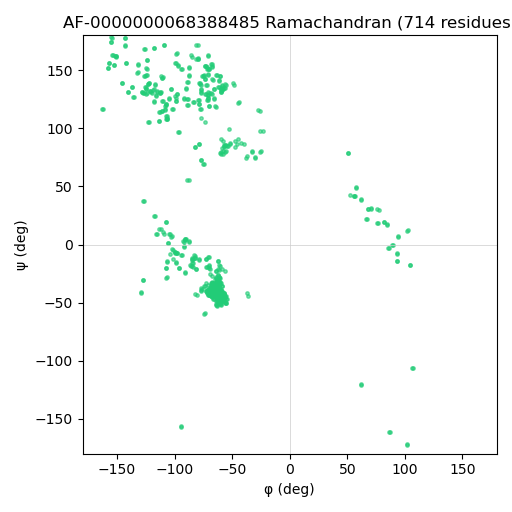812 7.133 0.914 1 98.25 108 THR A O 1
ATOM 747 N N . LEU A 1 109 ? -10.57 5.242 0.822 1 97.31 109 LEU A N 1
ATOM 748 C CA . LEU A 1 109 ? -9.953 5.473 2.121 1 97.31 109 LEU A CA 1
ATOM 749 C C . LEU A 1 109 ? -8.586 6.121 1.962 1 97.31 109 LEU A C 1
ATOM 751 O O . LEU A 1 109 ? -8.031 6.656 2.924 1 97.31 109 LEU A O 1
ATOM 755 N N . SER A 1 110 ? -8.062 6.062 0.714 1 93 110 SER A N 1
ATOM 756 C CA . SER A 1 110 ? -6.633 6.336 0.637 1 93 110 SER A CA 1
ATOM 757 C C . SER A 1 110 ? -6.332 7.422 -0.392 1 93 110 SER A C 1
ATOM 759 O O . SER A 1 110 ? -5.352 8.156 -0.258 1 93 110 SER A O 1
ATOM 761 N N . SER A 1 111 ? -7.102 7.539 -1.433 1 87.69 111 SER A N 1
ATOM 762 C CA . SER A 1 111 ? -6.723 8.352 -2.58 1 87.69 111 SER A CA 1
ATOM 763 C C . SER A 1 111 ? -6.699 9.836 -2.223 1 87.69 111 SER A C 1
ATOM 765 O O . SER A 1 111 ? -7.656 10.352 -1.644 1 87.69 111 SER A O 1
ATOM 767 N N . ARG A 1 112 ? -5.539 10.43 -2.609 1 82.44 112 ARG A N 1
ATOM 768 C CA . ARG A 1 112 ? -5.398 11.867 -2.41 1 82.44 112 ARG A CA 1
ATOM 769 C C . ARG A 1 112 ? -5.273 12.594 -3.746 1 82.44 112 ARG A C 1
ATOM 771 O O . ARG A 1 112 ? -5.07 13.812 -3.779 1 82.44 112 ARG A O 1
ATOM 778 N N . ALA A 1 113 ? -5.469 11.969 -4.812 1 82.75 113 ALA A N 1
ATOM 779 C CA . ALA A 1 113 ? -5.219 12.508 -6.148 1 82.75 113 ALA A CA 1
ATOM 780 C C . ALA A 1 113 ? -6.23 13.594 -6.5 1 82.75 113 ALA A C 1
ATOM 782 O O . ALA A 1 113 ? -7.422 13.32 -6.641 1 82.75 113 ALA A O 1
ATOM 783 N N . PRO A 1 114 ? -5.734 14.773 -6.734 1 85.81 114 PRO A N 1
ATOM 784 C CA . PRO A 1 114 ? -6.66 15.859 -7.07 1 85.81 114 PRO A CA 1
ATOM 785 C C . PRO A 1 114 ? -7.355 15.648 -8.414 1 85.81 114 PRO A C 1
ATOM 787 O O . PRO A 1 114 ? -8.539 15.969 -8.562 1 85.81 114 PRO A O 1
ATOM 790 N N . ILE A 1 115 ? -6.633 15.078 -9.312 1 86.19 115 ILE A N 1
ATOM 791 C CA . ILE A 1 115 ? -7.156 14.938 -10.672 1 86.19 115 ILE A CA 1
ATOM 792 C C . ILE A 1 115 ? -8.367 14.008 -10.664 1 86.19 115 ILE A C 1
ATOM 794 O O . ILE A 1 115 ? -9.32 14.211 -11.422 1 86.19 115 ILE A O 1
ATOM 798 N N . LEU A 1 116 ? -8.352 13.055 -9.805 1 90.31 116 LEU A N 1
ATOM 799 C CA . LEU A 1 116 ? -9.477 12.133 -9.711 1 90.31 116 LEU A CA 1
ATOM 800 C C . LEU A 1 116 ? -10.719 12.852 -9.188 1 90.31 116 LEU A C 1
ATOM 802 O O . LEU A 1 116 ? -11.836 12.594 -9.641 1 90.31 116 LEU A O 1
ATOM 806 N N . MET A 1 117 ? -10.523 13.719 -8.25 1 93.25 117 MET A N 1
ATOM 807 C CA . MET A 1 117 ? -11.641 14.477 -7.699 1 93.25 117 MET A CA 1
ATOM 808 C C . MET A 1 117 ? -12.172 15.477 -8.719 1 93.25 117 MET A C 1
ATOM 810 O O . MET A 1 117 ? -13.383 15.656 -8.844 1 93.25 117 MET A O 1
ATOM 814 N N . GLU A 1 118 ? -11.281 16.094 -9.453 1 93.56 118 GLU A N 1
ATOM 815 C CA . GLU A 1 118 ? -11.68 17 -10.508 1 93.56 118 GLU A CA 1
ATOM 816 C C . GLU A 1 118 ? -12.5 16.297 -11.586 1 93.56 118 GLU A C 1
ATOM 818 O O . GLU A 1 118 ? -13.555 16.781 -11.992 1 93.56 118 GLU A O 1
ATOM 823 N N . ASP A 1 119 ? -12.031 15.156 -11.953 1 94.75 119 ASP A N 1
ATOM 824 C CA . A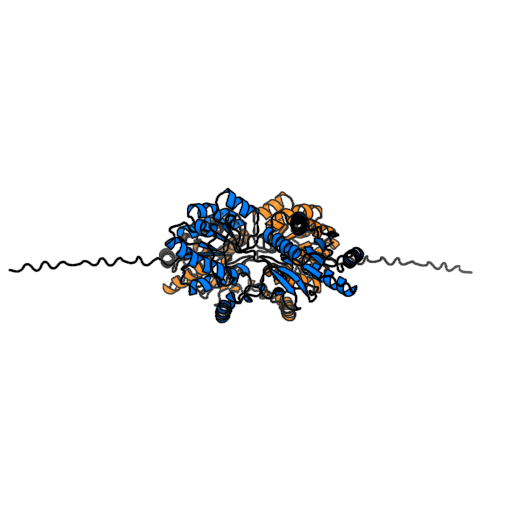SP A 1 119 ? -12.742 14.359 -12.945 1 94.75 119 ASP A CA 1
ATOM 825 C C . ASP A 1 119 ? -14.102 13.906 -12.406 1 94.75 119 ASP A C 1
ATOM 827 O O . ASP A 1 119 ? -15.086 13.898 -13.148 1 94.75 119 ASP A O 1
ATOM 831 N N . SER A 1 120 ? -14.078 13.531 -11.164 1 96 120 SER A N 1
ATOM 832 C CA . SER A 1 120 ? -15.328 13.078 -10.547 1 96 120 SER A CA 1
ATOM 833 C C . SER A 1 120 ? -16.391 14.172 -10.578 1 96 120 SER A C 1
ATOM 835 O O . SER A 1 120 ? -17.547 13.914 -10.891 1 96 120 SER A O 1
ATOM 837 N N . LEU A 1 121 ? -16.031 15.352 -10.32 1 96.06 121 LEU A N 1
ATOM 838 C CA . LEU A 1 121 ? -16.969 16.469 -10.359 1 96.06 121 LEU A CA 1
ATOM 839 C C . LEU A 1 121 ? -17.375 16.781 -11.789 1 96.06 121 LEU A C 1
ATOM 841 O O . LEU A 1 121 ? -18.562 17 -12.062 1 96.06 121 LEU A O 1
ATOM 845 N N . LYS A 1 122 ? -16.453 16.781 -12.664 1 97 122 LYS A N 1
ATOM 846 C CA . LYS A 1 122 ? -16.688 17.109 -14.062 1 97 122 LYS A CA 1
ATOM 847 C C . LYS A 1 122 ? -17.656 16.109 -14.703 1 97 122 LYS A C 1
ATOM 849 O O . LYS A 1 122 ? -18.547 16.516 -15.461 1 97 122 LYS A O 1
ATOM 854 N N . TYR A 1 123 ? -17.516 14.836 -14.32 1 97.31 123 TYR A N 1
ATOM 855 C CA . TYR A 1 123 ? -18.281 13.797 -15 1 97.31 123 TYR A CA 1
ATOM 856 C C . TYR A 1 123 ? -19.422 13.289 -14.125 1 97.31 123 TYR A C 1
ATOM 858 O O . TYR A 1 123 ? -20.141 12.375 -14.516 1 97.31 123 TYR A O 1
ATOM 866 N N . GLY A 1 124 ? -19.547 13.852 -12.961 1 97.19 124 GLY A N 1
ATOM 867 C CA . GLY A 1 124 ? -20.609 13.477 -12.055 1 97.19 124 GLY A CA 1
ATOM 868 C C . GLY A 1 124 ? -20.422 12.094 -11.453 1 97.19 124 GLY A C 1
ATOM 869 O O . GLY A 1 124 ? -21.391 11.359 -11.25 1 97.19 124 GLY A O 1
ATOM 870 N N . TRP A 1 125 ? -19.125 11.664 -11.266 1 98 125 TRP A N 1
ATOM 871 C CA . TRP A 1 125 ? -18.859 10.367 -10.656 1 98 125 TRP A CA 1
ATOM 872 C C . TRP A 1 125 ? -19.078 10.414 -9.148 1 98 125 TRP A C 1
ATOM 874 O O . TRP A 1 125 ? -18.812 11.43 -8.5 1 98 125 TRP A O 1
ATOM 884 N N . PRO A 1 126 ? -19.594 9.258 -8.539 1 98.44 126 PRO A N 1
ATOM 885 C CA . PRO A 1 126 ? -19.953 9.234 -7.113 1 98.44 126 PRO A CA 1
ATOM 886 C C . PRO A 1 126 ? -18.781 8.828 -6.223 1 98.44 126 PRO A C 1
ATOM 888 O O . PRO A 1 126 ? -18.891 7.906 -5.414 1 98.44 126 PRO A O 1
ATOM 891 N N . LEU A 1 127 ? -17.719 9.555 -6.355 1 98.5 127 LEU A N 1
ATOM 892 C CA . LEU A 1 127 ? -16.516 9.297 -5.555 1 98.5 127 LEU A CA 1
ATOM 893 C C . LEU A 1 127 ? -16.453 10.242 -4.359 1 98.5 127 LEU A C 1
ATOM 895 O O . LEU A 1 127 ? -16.516 11.461 -4.52 1 98.5 127 LEU A O 1
ATOM 899 N N . PHE A 1 128 ? -16.375 9.633 -3.229 1 98.31 128 PHE A N 1
ATOM 900 C CA . PHE A 1 128 ? -16.188 10.375 -1.989 1 98.31 128 PHE A CA 1
ATOM 901 C C . PHE A 1 128 ? -14.922 9.906 -1.269 1 98.31 128 PHE A C 1
ATOM 903 O O . PHE A 1 128 ? -14.609 8.711 -1.271 1 98.31 128 PHE A O 1
ATOM 910 N N . ARG A 1 129 ? -14.172 10.766 -0.719 1 96.62 129 ARG A N 1
ATOM 911 C CA . ARG A 1 129 ? -12.906 10.297 -0.153 1 96.62 129 ARG A CA 1
ATOM 912 C C . ARG A 1 129 ? -12.805 10.656 1.326 1 96.62 129 ARG A C 1
ATOM 914 O O . ARG A 1 129 ? -13.219 11.742 1.737 1 96.62 129 ARG A O 1
ATOM 921 N N . LEU A 1 130 ? -12.305 9.68 2.094 1 96.19 130 LEU A N 1
ATOM 922 C CA . LEU A 1 130 ? -12.062 9.852 3.521 1 96.19 130 LEU A CA 1
ATOM 923 C C . LEU A 1 130 ? -10.688 10.461 3.771 1 96.19 130 LEU A C 1
ATOM 925 O O . LEU A 1 130 ? -10.406 10.945 4.871 1 96.19 130 LEU A O 1
ATOM 929 N N . SER A 1 131 ? -9.836 10.383 2.773 1 92.5 131 SER A N 1
ATOM 930 C CA . SER A 1 131 ? -8.523 11 2.898 1 92.5 131 SER A CA 1
ATOM 931 C C . SER A 1 131 ? -8.609 12.516 2.709 1 92.5 131 SER A C 1
ATOM 933 O O . SER A 1 131 ? -9.297 12.992 1.808 1 92.5 131 SER A O 1
ATOM 935 N N . PRO A 1 132 ? -7.906 13.211 3.535 1 91.19 132 PRO A N 1
ATOM 936 C CA . PRO A 1 132 ? -7.953 14.664 3.365 1 91.19 132 PRO A CA 1
ATOM 937 C C . PRO A 1 132 ? -7.16 15.148 2.152 1 91.19 132 PRO A C 1
ATOM 939 O O . PRO A 1 132 ? -6.184 14.508 1.757 1 91.19 132 PRO A O 1
ATOM 942 N N . SER A 1 133 ? -7.578 16.297 1.621 1 86 133 SER A N 1
ATOM 943 C CA . SER A 1 133 ? -6.883 16.906 0.494 1 86 133 SER A CA 1
ATOM 944 C C . SER A 1 133 ? -5.652 17.688 0.958 1 86 133 SER A C 1
ATOM 946 O O . SER A 1 133 ? -5.543 18.047 2.133 1 86 133 SER A O 1
ATOM 948 N N . ASP A 1 134 ? -4.766 17.906 0.005 1 82.06 134 ASP A N 1
ATOM 949 C CA . ASP A 1 134 ? -3.611 18.75 0.291 1 82.06 134 ASP A CA 1
ATOM 950 C C . ASP A 1 134 ? -4.047 20.172 0.661 1 82.06 134 ASP A C 1
ATOM 952 O O . ASP A 1 134 ? -3.395 20.828 1.469 1 82.06 134 ASP A O 1
ATOM 956 N N . ARG A 1 135 ? -5.094 20.578 0.109 1 89.5 135 ARG A N 1
ATOM 957 C CA . ARG A 1 135 ? -5.602 21.906 0.413 1 89.5 135 ARG A CA 1
ATOM 958 C C . ARG A 1 135 ? -6.113 21.984 1.848 1 89.5 135 ARG A C 1
ATOM 960 O O . ARG A 1 135 ? -5.941 23 2.52 1 89.5 135 ARG A O 1
ATOM 967 N N . ALA A 1 136 ? -6.711 20.875 2.285 1 94.12 136 ALA A N 1
ATOM 968 C CA . ALA A 1 136 ? -7.168 20.844 3.672 1 94.12 136 ALA A CA 1
ATOM 969 C C . ALA A 1 136 ? -6.004 21.031 4.641 1 94.12 136 ALA A C 1
ATOM 971 O O . ALA A 1 136 ? -6.133 21.719 5.656 1 94.12 136 ALA A O 1
ATOM 972 N N . GLU A 1 137 ? -4.922 20.438 4.309 1 95.31 137 GLU A N 1
ATOM 973 C CA . GLU A 1 137 ? -3.736 20.562 5.148 1 95.31 137 GLU A CA 1
ATOM 974 C C . GLU A 1 137 ? -3.254 22 5.211 1 95.31 137 GLU A C 1
ATOM 976 O O . GLU A 1 137 ? -3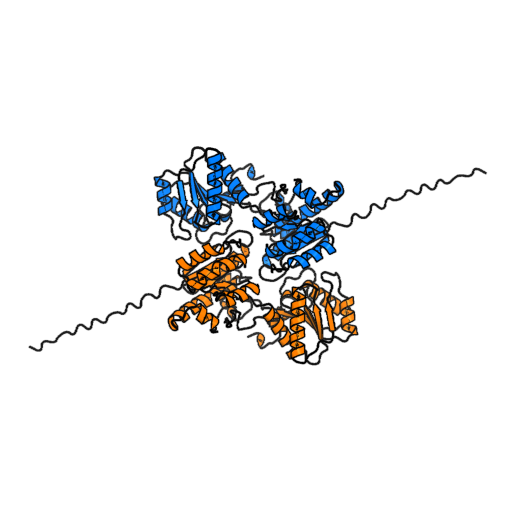.084 22.562 6.297 1 95.31 137 GLU A O 1
ATOM 981 N N . SER A 1 138 ? -3.053 22.641 4.066 1 97.25 138 SER A N 1
ATOM 982 C CA . SER A 1 138 ? -2.549 24.016 4.02 1 97.25 138 SER A CA 1
ATOM 983 C C . SER A 1 138 ? -3.533 24.984 4.66 1 97.25 138 SER A C 1
ATOM 985 O O . SER A 1 138 ? -3.127 25.922 5.355 1 97.25 138 SER A O 1
ATOM 987 N N . ASP A 1 139 ? -4.793 24.766 4.422 1 97.06 139 ASP A N 1
ATOM 988 C CA . ASP A 1 139 ? -5.816 25.641 4.992 1 97.06 139 ASP A CA 1
ATOM 989 C C . ASP A 1 139 ? -5.785 25.609 6.52 1 97.06 139 ASP A C 1
ATOM 991 O O . ASP A 1 139 ? -5.836 26.641 7.172 1 97.06 139 ASP A O 1
ATOM 995 N N . ARG A 1 140 ? -5.672 24.391 7.043 1 97.25 140 ARG A N 1
ATOM 996 C CA . ARG A 1 140 ? -5.656 24.266 8.5 1 97.25 140 ARG A CA 1
ATOM 997 C C . ARG A 1 140 ? -4.398 24.906 9.086 1 97.25 140 ARG A C 1
ATOM 999 O O . ARG A 1 140 ? -4.457 25.547 10.133 1 97.25 140 ARG A O 1
ATOM 1006 N N . ILE A 1 141 ? -3.32 24.719 8.453 1 98.25 141 ILE A N 1
ATOM 1007 C CA . ILE A 1 141 ? -2.066 25.297 8.938 1 98.25 141 ILE A CA 1
ATOM 1008 C C . ILE A 1 141 ? -2.158 26.812 8.938 1 98.25 141 ILE A C 1
ATOM 1010 O O . ILE A 1 141 ? -1.793 27.469 9.922 1 98.25 141 ILE A O 1
ATOM 1014 N N . ALA A 1 142 ? -2.643 27.375 7.883 1 98.38 142 ALA A N 1
ATOM 1015 C CA . ALA A 1 142 ? -2.807 28.828 7.801 1 98.38 142 ALA A CA 1
ATOM 1016 C C . ALA A 1 142 ? -3.742 29.328 8.891 1 98.38 142 ALA A C 1
ATOM 1018 O O . ALA A 1 142 ? -3.463 30.344 9.539 1 98.38 142 ALA A O 1
ATOM 1019 N N . GLU A 1 143 ? -4.828 28.641 9.094 1 97.69 143 GLU A N 1
ATOM 1020 C CA . GLU A 1 143 ? -5.777 29 10.141 1 97.69 143 GLU A CA 1
ATOM 1021 C C . GLU A 1 143 ? -5.102 29.062 11.508 1 97.69 143 GLU A C 1
ATOM 1023 O O . GLU A 1 143 ? -5.328 29.984 12.281 1 97.69 143 GLU A O 1
ATOM 1028 N N . ILE A 1 144 ? -4.301 28.062 11.773 1 97.69 144 ILE A N 1
ATOM 1029 C CA . ILE A 1 144 ? -3.633 27.938 13.062 1 97.69 144 ILE A CA 1
ATOM 1030 C C . ILE A 1 144 ? -2.607 29.062 13.219 1 97.69 144 ILE A C 1
ATOM 1032 O O . ILE A 1 144 ? -2.516 29.688 14.281 1 97.69 144 ILE A O 1
ATOM 1036 N N . ILE A 1 145 ? -1.888 29.359 12.203 1 98.12 145 ILE A N 1
ATOM 1037 C CA . ILE A 1 145 ? -0.887 30.422 12.25 1 98.12 145 ILE A CA 1
ATOM 1038 C C . ILE A 1 145 ? -1.574 31.766 12.445 1 98.12 145 ILE A C 1
ATOM 1040 O O . ILE A 1 145 ? -1.143 32.562 13.273 1 98.12 145 ILE A O 1
ATOM 1044 N N . LEU A 1 146 ? -2.648 32.031 11.758 1 97.62 146 LEU A N 1
ATOM 1045 C CA . LEU A 1 146 ? -3.389 33.281 11.859 1 97.62 146 LEU A CA 1
ATOM 1046 C C . LEU A 1 146 ? -3.961 33.469 13.266 1 97.62 146 LEU A C 1
ATOM 1048 O O . LEU A 1 146 ? -4.035 34.594 13.773 1 97.62 146 LEU A O 1
ATOM 1052 N N . ARG A 1 147 ? -4.293 32.375 13.836 1 96.25 147 ARG A N 1
ATOM 1053 C CA . ARG A 1 147 ? -4.898 32.406 15.164 1 96.25 147 ARG A CA 1
ATOM 1054 C C . ARG A 1 147 ? -3.834 32.562 16.25 1 96.25 147 ARG A C 1
ATOM 1056 O O . ARG A 1 147 ? -3.969 33.375 17.156 1 96.25 147 ARG A O 1
ATOM 1063 N N . ASP A 1 148 ? -2.746 31.812 16.109 1 96.12 148 ASP A N 1
ATOM 1064 C CA . ASP A 1 148 ? -1.872 31.594 17.25 1 96.12 148 ASP A CA 1
ATOM 1065 C C . ASP A 1 148 ? -0.574 32.375 17.109 1 96.12 148 ASP A C 1
ATOM 1067 O O . ASP A 1 148 ? 0.128 32.625 18.094 1 96.12 148 ASP A O 1
ATOM 1071 N N . TRP A 1 149 ? -0.21 32.781 15.891 1 96.94 149 TRP A N 1
ATOM 1072 C CA . TRP A 1 149 ? 1.141 33.312 15.711 1 96.94 149 TRP A CA 1
ATOM 1073 C C . TRP A 1 149 ? 1.109 34.781 15.359 1 96.94 149 TRP A C 1
ATOM 1075 O O . TRP A 1 149 ? 2.111 35.344 14.906 1 96.94 149 TRP A O 1
ATOM 1085 N N . LYS A 1 150 ? -0.036 35.406 15.531 1 93.75 150 LYS A N 1
ATOM 1086 C CA . LYS A 1 150 ? -0.1 36.875 15.32 1 93.75 150 LYS A CA 1
ATOM 1087 C C . LYS A 1 150 ? 0.868 37.594 16.25 1 93.75 150 LYS A C 1
ATOM 1089 O O . LYS A 1 150 ? 0.938 37.281 17.438 1 93.75 150 LYS A O 1
ATOM 1094 N N . GLY A 1 151 ? 1.636 38.531 15.688 1 94.12 151 GLY A N 1
ATOM 1095 C CA . GLY A 1 151 ? 2.555 39.312 16.5 1 94.12 151 GLY A CA 1
ATOM 1096 C C . GLY A 1 151 ? 3.947 38.719 16.562 1 94.12 151 GLY A C 1
ATOM 1097 O O . GLY A 1 151 ? 4.867 39.344 17.109 1 94.12 151 GLY A O 1
ATOM 1098 N N . HIS A 1 152 ? 4.074 37.594 16.062 1 96.31 152 HIS A N 1
ATOM 1099 C CA . HIS A 1 152 ? 5.387 36.938 16.062 1 96.31 152 HIS A CA 1
ATOM 1100 C C . HIS A 1 152 ? 6.055 37.094 14.695 1 96.31 152 HIS A C 1
ATOM 1102 O O . HIS A 1 152 ? 5.383 37.344 13.688 1 96.31 152 HIS A O 1
ATOM 1108 N N . SER A 1 153 ? 7.359 37 14.742 1 97.06 153 SER A N 1
ATOM 1109 C CA . SER A 1 153 ? 8.094 36.875 13.484 1 97.06 153 SER A CA 1
ATOM 1110 C C . SER A 1 153 ? 8.039 35.469 12.945 1 97.06 153 SER A C 1
ATOM 1112 O O . SER A 1 153 ? 8.461 34.5 13.617 1 97.06 153 SER A O 1
ATOM 1114 N N . ILE A 1 154 ? 7.477 35.344 11.688 1 98.19 154 ILE A N 1
ATOM 1115 C CA . ILE A 1 154 ? 7.133 34.031 11.172 1 98.19 154 ILE A CA 1
ATOM 1116 C C . ILE A 1 154 ? 8.047 33.688 10 1 98.19 154 ILE A C 1
ATOM 1118 O O . ILE A 1 154 ? 8.266 34.5 9.109 1 98.19 154 ILE A O 1
ATOM 1122 N N . GLY A 1 155 ? 8.617 32.5 10.031 1 98.56 155 GLY A N 1
ATOM 1123 C CA . GLY A 1 155 ? 9.344 31.922 8.906 1 98.56 155 GLY A CA 1
ATOM 1124 C C . GLY A 1 155 ? 8.641 30.75 8.273 1 98.56 155 GLY A C 1
ATOM 1125 O O . GLY A 1 155 ? 7.996 29.953 8.961 1 98.56 155 GLY A O 1
ATOM 1126 N N . LEU A 1 156 ? 8.727 30.625 6.914 1 98.81 156 LEU A N 1
ATOM 1127 C CA . LEU A 1 156 ? 8.25 29.469 6.148 1 98.81 156 LEU A CA 1
ATOM 1128 C C . LEU A 1 156 ? 9.398 28.797 5.418 1 98.81 156 LEU A C 1
ATOM 1130 O O . LEU A 1 156 ? 10.117 29.422 4.645 1 98.81 156 LEU A O 1
ATOM 1134 N N . VAL A 1 157 ? 9.57 27.5 5.699 1 98.62 157 VAL A N 1
ATOM 1135 C CA . VAL A 1 157 ? 10.656 26.75 5.098 1 98.62 157 VAL A CA 1
ATOM 1136 C C . VAL A 1 157 ? 10.094 25.516 4.383 1 98.62 157 VAL A C 1
ATOM 1138 O O . VAL A 1 157 ? 9.188 24.859 4.895 1 98.62 157 VAL A O 1
ATOM 1141 N N . ASP A 1 158 ? 10.484 25.188 3.166 1 96.75 158 ASP A N 1
ATOM 1142 C CA . ASP A 1 158 ? 10.141 23.938 2.469 1 96.75 158 ASP A CA 1
ATOM 1143 C C . ASP A 1 158 ? 11.391 23.125 2.158 1 96.75 158 ASP A C 1
ATOM 1145 O O . ASP A 1 158 ? 12.516 23.609 2.303 1 96.75 158 ASP A O 1
ATOM 1149 N N . ASP A 1 159 ? 11.211 21.922 1.75 1 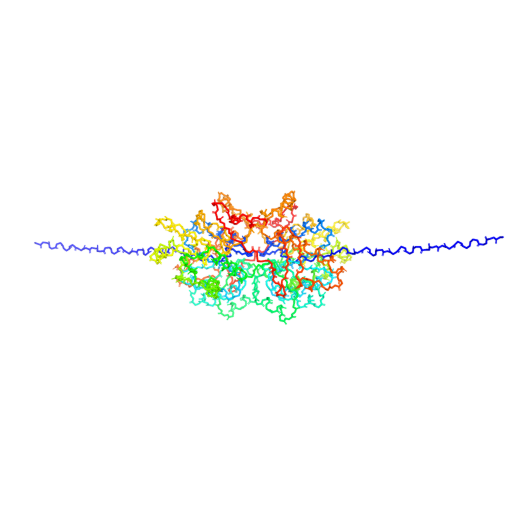91.88 159 ASP A N 1
ATOM 1150 C CA . ASP A 1 159 ? 12.359 21.047 1.541 1 91.88 159 ASP A CA 1
ATOM 1151 C C . ASP A 1 159 ? 12.688 20.922 0.055 1 91.88 159 ASP A C 1
ATOM 1153 O O . ASP A 1 159 ? 13.422 20.016 -0.345 1 91.88 159 ASP A O 1
ATOM 1157 N N . GLY A 1 160 ? 12.023 21.688 -0.737 1 86.62 160 GLY A N 1
ATOM 1158 C CA . GLY A 1 160 ? 12.352 21.75 -2.152 1 86.62 160 GLY A CA 1
ATOM 1159 C C . GLY A 1 160 ? 11.539 20.781 -2.994 1 86.62 160 GLY A C 1
ATOM 1160 O O . GLY A 1 160 ? 11.492 20.906 -4.219 1 86.62 160 GLY A O 1
ATOM 1161 N N . THR A 1 161 ? 10.844 19.781 -2.365 1 79.94 161 THR A N 1
ATOM 1162 C CA . THR A 1 161 ? 9.977 18.906 -3.143 1 79.94 161 THR A CA 1
ATOM 1163 C C . THR A 1 161 ? 8.773 19.688 -3.678 1 79.94 161 THR A C 1
ATOM 1165 O O . THR A 1 161 ? 8.383 20.703 -3.111 1 79.94 161 THR A O 1
ATOM 1168 N N . ILE A 1 162 ? 8.234 19.219 -4.766 1 77.38 162 ILE A N 1
ATOM 1169 C CA . ILE A 1 162 ? 7.07 19.859 -5.355 1 77.38 162 ILE A CA 1
ATOM 1170 C C . ILE A 1 162 ? 5.938 19.922 -4.336 1 77.38 162 ILE A C 1
ATOM 1172 O O . ILE A 1 162 ? 5.297 20.953 -4.164 1 77.38 162 ILE A O 1
ATOM 1176 N N . TYR A 1 163 ? 5.746 18.875 -3.611 1 79.81 163 TYR A N 1
ATOM 1177 C CA . TYR A 1 163 ? 4.691 18.812 -2.602 1 79.81 163 TYR A CA 1
ATOM 1178 C C . TYR A 1 163 ? 4.887 19.891 -1.549 1 79.81 163 TYR A C 1
ATOM 1180 O O . TYR A 1 163 ? 3.955 20.641 -1.235 1 79.81 163 TYR A O 1
ATOM 1188 N N . SER A 1 164 ? 6.074 19.984 -1.033 1 90.5 164 SER A N 1
ATOM 1189 C CA . SER A 1 164 ? 6.344 20.938 0.05 1 90.5 164 SER A CA 1
ATOM 1190 C C . SER A 1 164 ? 6.266 22.375 -0.438 1 90.5 164 SER A C 1
ATOM 1192 O O . SER A 1 164 ? 5.77 23.25 0.273 1 90.5 164 SER A O 1
ATOM 1194 N N . ARG A 1 165 ? 6.777 22.594 -1.603 1 90.12 165 ARG A N 1
ATOM 1195 C CA . ARG A 1 165 ? 6.73 23.938 -2.158 1 90.12 165 ARG A CA 1
ATOM 1196 C C . ARG A 1 165 ? 5.289 24.391 -2.363 1 90.12 165 ARG A C 1
ATOM 1198 O O . ARG A 1 165 ? 4.934 25.531 -2.018 1 90.12 165 ARG A O 1
ATOM 1205 N N . GLU A 1 166 ? 4.5 23.5 -2.859 1 89.38 166 GLU A N 1
ATOM 1206 C CA . GLU A 1 166 ? 3.1 23.844 -3.072 1 89.38 166 GLU A CA 1
ATOM 1207 C C . GLU A 1 166 ? 2.377 24.062 -1.745 1 89.38 166 GLU A C 1
ATOM 1209 O O . GLU A 1 166 ? 1.559 24.984 -1.62 1 89.38 166 GLU A O 1
ATOM 1214 N N . LEU A 1 167 ? 2.676 23.266 -0.822 1 94 167 LEU A N 1
ATOM 1215 C CA . LEU A 1 167 ? 2.1 23.391 0.511 1 94 167 LEU A CA 1
ATOM 1216 C C . LEU A 1 167 ? 2.455 24.75 1.118 1 94 167 LEU A C 1
ATOM 1218 O O . LEU A 1 167 ? 1.57 25.5 1.55 1 94 167 LEU A O 1
ATOM 1222 N N . VAL A 1 168 ? 3.711 25.094 1.109 1 97.62 168 VAL A N 1
ATOM 1223 C CA . VAL A 1 168 ? 4.203 26.312 1.729 1 97.62 168 VAL A CA 1
ATOM 1224 C C . VAL A 1 168 ? 3.68 27.531 0.965 1 97.62 168 VAL A C 1
ATOM 1226 O O . VAL A 1 168 ? 3.322 28.547 1.568 1 97.62 168 VAL A O 1
ATOM 1229 N N . ASP A 1 169 ? 3.59 27.422 -0.324 1 97.06 169 ASP A N 1
ATOM 1230 C CA . ASP A 1 169 ? 3.072 28.516 -1.144 1 97.06 169 ASP A CA 1
ATOM 1231 C C . ASP A 1 169 ? 1.604 28.781 -0.831 1 97.06 169 ASP A C 1
ATOM 1233 O O . ASP A 1 169 ? 1.185 29.938 -0.755 1 97.06 169 ASP A O 1
ATOM 1237 N N . ARG A 1 170 ? 0.851 27.75 -0.695 1 97.12 170 ARG A N 1
ATOM 1238 C CA . ARG A 1 170 ? -0.56 27.922 -0.361 1 97.12 170 ARG A CA 1
ATOM 1239 C C . ARG A 1 170 ? -0.724 28.547 1.019 1 97.12 170 ARG A C 1
ATOM 1241 O O . ARG A 1 170 ? -1.589 29.406 1.218 1 97.12 170 ARG A O 1
ATOM 1248 N N . ILE A 1 171 ? 0.082 28.141 1.944 1 98.5 171 ILE A N 1
ATOM 1249 C CA . ILE A 1 171 ? 0.059 28.719 3.281 1 98.5 171 ILE A CA 1
ATOM 1250 C C . ILE A 1 171 ? 0.386 30.203 3.201 1 98.5 171 ILE A C 1
ATOM 1252 O O . ILE A 1 171 ? -0.347 31.047 3.74 1 98.5 171 ILE A O 1
ATOM 1256 N N . ARG A 1 172 ? 1.438 30.531 2.52 1 98.31 172 ARG A N 1
ATOM 1257 C CA . ARG A 1 172 ? 1.87 31.922 2.367 1 98.31 172 ARG A CA 1
ATOM 1258 C C . ARG A 1 172 ? 0.759 32.781 1.771 1 98.31 172 ARG A C 1
ATOM 1260 O O . ARG A 1 172 ? 0.453 33.844 2.289 1 98.31 172 ARG A O 1
ATOM 1267 N N . ALA A 1 173 ? 0.2 32.312 0.706 1 97.88 173 ALA A N 1
ATOM 1268 C CA . ALA A 1 173 ? -0.855 33.031 0.02 1 97.88 173 ALA A CA 1
ATOM 1269 C C . ALA A 1 173 ? -2.031 33.312 0.954 1 97.88 173 ALA A C 1
ATOM 1271 O O . ALA A 1 173 ? -2.561 34.438 0.99 1 97.88 173 ALA A O 1
ATOM 1272 N N . SER A 1 174 ? -2.395 32.312 1.673 1 97.75 174 SER A N 1
ATOM 1273 C CA . SER A 1 174 ? -3.506 32.469 2.607 1 97.75 174 SER A CA 1
ATOM 1274 C C . SER A 1 174 ? -3.186 33.469 3.701 1 97.75 174 SER A C 1
ATOM 1276 O O . SER A 1 174 ? -4.035 34.281 4.074 1 97.75 174 SER A O 1
ATOM 1278 N N . LEU A 1 175 ? -1.993 33.438 4.242 1 98.25 175 LEU A N 1
ATOM 1279 C CA . LEU A 1 175 ? -1.579 34.375 5.285 1 98.25 175 LEU A CA 1
ATOM 1280 C C . LEU A 1 175 ? -1.58 35.812 4.77 1 98.25 175 LEU A C 1
ATOM 1282 O O . LEU A 1 175 ? -2.121 36.688 5.414 1 98.25 175 LEU A O 1
ATOM 1286 N N . GLU A 1 176 ? -1.065 36 3.607 1 97.5 176 GLU A N 1
ATOM 1287 C CA . GLU A 1 176 ? -0.974 37.312 3.021 1 97.5 176 GLU A CA 1
ATOM 1288 C C . GLU A 1 176 ? -2.357 37.875 2.705 1 97.5 176 GLU A C 1
ATOM 1290 O O . GLU A 1 176 ? -2.617 39.062 2.92 1 97.5 176 GLU A O 1
ATOM 1295 N N . GLU A 1 177 ? -3.186 37.062 2.238 1 97.75 177 GLU A N 1
ATOM 1296 C CA . GLU A 1 177 ? -4.555 37.469 1.946 1 97.75 177 GLU A CA 1
ATOM 1297 C C . GLU A 1 177 ? -5.277 37.906 3.211 1 97.75 177 GLU A C 1
ATOM 1299 O O . GLU A 1 177 ? -6.23 38.688 3.143 1 97.75 177 GLU A O 1
ATOM 1304 N N . ASN A 1 178 ? -4.766 37.469 4.316 1 97.12 178 ASN A N 1
ATOM 1305 C CA . ASN A 1 178 ? -5.398 37.812 5.586 1 97.12 178 ASN A CA 1
ATOM 1306 C C . ASN A 1 178 ? -4.551 38.812 6.387 1 97.12 178 ASN A C 1
ATOM 1308 O O . ASN A 1 178 ? -4.715 38.938 7.602 1 97.12 178 ASN A O 1
ATOM 1312 N N . GLY A 1 179 ? -3.533 39.344 5.777 1 95.69 179 GLY A N 1
ATOM 1313 C CA . GLY A 1 179 ? -2.828 40.5 6.328 1 95.69 179 GLY A CA 1
ATOM 1314 C C . GLY A 1 179 ? -1.621 40.094 7.164 1 95.69 179 GLY A C 1
ATOM 1315 O O . GLY A 1 179 ? -1.066 40.938 7.887 1 95.69 179 GLY A O 1
ATOM 1316 N N . LEU A 1 180 ? -1.308 38.875 7.164 1 96.62 180 LEU A N 1
ATOM 1317 C CA . LEU A 1 180 ? -0.112 38.438 7.867 1 96.62 180 LEU A CA 1
ATOM 1318 C C . LEU A 1 180 ? 0.988 38.062 6.879 1 96.62 180 LEU A C 1
ATOM 1320 O O . LEU A 1 180 ? 0.811 37.156 6.059 1 96.62 180 LEU A O 1
ATOM 1324 N N . LYS A 1 181 ? 2.086 38.719 6.98 1 94.94 181 LYS A N 1
ATOM 1325 C CA . LYS A 1 181 ? 3.17 38.5 6.027 1 94.94 181 LYS A CA 1
ATOM 1326 C C . LYS A 1 181 ? 4.355 37.812 6.703 1 94.94 181 LYS A C 1
ATOM 1328 O O . LYS A 1 181 ? 5.031 38.438 7.539 1 94.94 181 LYS A O 1
ATOM 1333 N N . PRO A 1 182 ? 4.641 36.625 6.297 1 96.25 182 PRO A N 1
ATOM 1334 C CA . PRO A 1 182 ? 5.879 36 6.789 1 96.25 182 PRO A CA 1
ATOM 1335 C C . PRO A 1 182 ? 7.125 36.781 6.379 1 96.25 182 PRO A C 1
ATOM 1337 O O . PRO A 1 182 ? 7.207 37.281 5.25 1 96.25 182 PRO A O 1
ATOM 1340 N N . THR A 1 183 ? 8.07 36.875 7.285 1 94.75 183 THR A N 1
ATOM 1341 C CA . THR A 1 183 ? 9.219 37.75 7.051 1 94.75 183 THR A CA 1
ATOM 1342 C C . THR A 1 183 ? 10.43 36.938 6.605 1 94.75 183 THR A C 1
ATOM 1344 O O . THR A 1 183 ? 11.492 37.5 6.32 1 94.75 183 THR A O 1
ATOM 1347 N N . PHE A 1 184 ? 10.305 35.719 6.598 1 97.19 184 PHE A N 1
ATOM 1348 C CA . PHE A 1 184 ? 11.383 34.812 6.188 1 97.19 184 PHE A CA 1
ATOM 1349 C C . PHE A 1 184 ? 10.844 33.656 5.367 1 97.19 184 PHE A C 1
ATOM 1351 O O . PHE A 1 184 ? 9.82 33.062 5.719 1 97.19 184 PHE A O 1
ATOM 1358 N N . SER A 1 185 ? 11.414 33.344 4.23 1 97.25 185 SER A N 1
ATOM 1359 C CA . SER A 1 185 ? 11.133 32.156 3.4 1 97.25 185 SER A CA 1
ATOM 1360 C C . SER A 1 185 ? 12.422 31.531 2.879 1 97.25 185 SER A C 1
ATOM 1362 O O . SER A 1 185 ? 13.352 32.25 2.48 1 97.25 185 SER A O 1
ATOM 1364 N N . ASP A 1 186 ? 12.477 30.25 2.959 1 97.44 186 ASP A N 1
ATOM 1365 C CA . ASP A 1 186 ? 13.68 29.562 2.494 1 97.44 186 ASP A CA 1
ATOM 1366 C C . ASP A 1 186 ? 13.352 28.141 2.031 1 97.44 186 ASP A C 1
ATOM 1368 O O . ASP A 1 186 ? 12.281 27.609 2.342 1 97.44 186 ASP A O 1
ATOM 1372 N N . THR A 1 187 ? 14.172 27.609 1.151 1 96.75 187 THR A N 1
ATOM 1373 C CA . THR A 1 187 ? 14.172 26.203 0.758 1 96.75 187 THR A CA 1
ATOM 1374 C C . THR A 1 187 ? 15.398 25.484 1.316 1 96.75 187 THR A C 1
ATOM 1376 O O . THR A 1 187 ? 16.531 25.781 0.921 1 96.75 187 THR A O 1
ATOM 1379 N N . MET A 1 188 ? 15.141 24.531 2.158 1 96.06 188 MET A N 1
ATOM 1380 C CA . MET A 1 188 ? 16.266 23.828 2.766 1 96.06 188 MET A CA 1
ATOM 1381 C C . MET A 1 188 ? 16.734 22.688 1.868 1 96.06 188 MET A C 1
ATOM 1383 O O . MET A 1 188 ? 16.031 22.297 0.935 1 96.06 188 MET A O 1
ATOM 1387 N N . ARG A 1 189 ? 17.938 22.25 2.162 1 87.62 189 ARG A N 1
ATOM 1388 C CA . ARG A 1 189 ? 18.406 20.984 1.61 1 87.62 189 ARG A CA 1
ATOM 1389 C C . ARG A 1 189 ? 18.031 19.812 2.523 1 87.62 189 ARG A C 1
ATOM 1391 O O . ARG A 1 189 ? 18.5 19.734 3.662 1 87.62 189 ARG A O 1
ATOM 1398 N N . PRO A 1 190 ? 17.281 18.922 1.978 1 87.25 190 PRO A N 1
ATOM 1399 C CA . PRO A 1 190 ? 16.828 17.844 2.855 1 87.25 190 PRO A CA 1
ATOM 1400 C C . PRO A 1 190 ? 17.906 16.766 3.068 1 87.25 190 PRO A C 1
ATOM 1402 O O . PRO A 1 190 ? 18.922 16.766 2.377 1 87.25 190 PRO A O 1
ATOM 1405 N N . ASN A 1 191 ? 17.75 16.016 4.117 1 78.56 191 ASN A N 1
ATOM 1406 C CA . ASN A 1 191 ? 18.547 14.828 4.398 1 78.56 191 ASN A CA 1
ATOM 1407 C C . ASN A 1 191 ? 20 15.18 4.719 1 78.56 191 ASN A C 1
ATOM 1409 O O . ASN A 1 191 ? 20.922 14.477 4.301 1 78.56 191 ASN A O 1
ATOM 1413 N N . GLN A 1 192 ? 20.219 16.344 5.305 1 86.44 192 GLN A N 1
ATOM 1414 C CA . GLN A 1 192 ? 21.531 16.719 5.809 1 86.44 192 GLN A CA 1
ATOM 1415 C C . GLN A 1 192 ? 21.734 16.234 7.242 1 86.44 192 GLN A C 1
ATOM 1417 O O . GLN A 1 192 ? 20.766 16.031 7.977 1 86.44 192 GLN A O 1
ATOM 1422 N N . GLU A 1 193 ? 22.984 16.016 7.562 1 88.5 193 GLU A N 1
ATOM 1423 C CA . GLU A 1 193 ? 23.297 15.625 8.938 1 88.5 193 GLU A CA 1
ATOM 1424 C C . GLU A 1 193 ? 22.922 16.734 9.922 1 88.5 193 GLU A C 1
ATOM 1426 O O . GLU A 1 193 ? 22.578 16.453 11.07 1 88.5 193 GLU A O 1
ATOM 1431 N N . GLN A 1 194 ? 23.078 17.906 9.438 1 95.81 194 GLN A N 1
ATOM 1432 C CA . GLN A 1 194 ? 22.781 19.078 10.25 1 95.81 194 GLN A CA 1
ATOM 1433 C C . GLN A 1 194 ? 22.141 20.172 9.406 1 95.81 194 GLN A C 1
ATOM 1435 O O . GLN A 1 194 ? 22.281 20.188 8.18 1 95.81 194 GLN A O 1
ATOM 1440 N N . GLN A 1 195 ? 21.438 20.984 10.078 1 97.25 195 GLN A N 1
ATOM 1441 C CA . GLN A 1 195 ? 20.828 22.156 9.461 1 97.25 195 GLN A CA 1
ATOM 1442 C C . GLN A 1 195 ? 21.203 23.438 10.227 1 97.25 195 GLN A C 1
ATOM 1444 O O . GLN A 1 195 ? 20.359 24.312 10.406 1 97.25 195 GLN A O 1
ATOM 1449 N N . VAL A 1 196 ? 22.391 23.547 10.703 1 97.5 196 VAL A N 1
ATOM 1450 C CA . VAL A 1 196 ? 22.844 24.625 11.57 1 97.5 196 VAL A CA 1
ATOM 1451 C C . VAL A 1 196 ? 22.812 25.953 10.82 1 97.5 196 VAL A C 1
ATOM 1453 O O . VAL A 1 196 ? 22.438 26.984 11.391 1 97.5 196 VAL A O 1
ATOM 1456 N N . ALA A 1 197 ? 23.219 25.953 9.562 1 97.44 197 ALA A N 1
ATOM 1457 C CA . ALA A 1 197 ? 23.203 27.172 8.766 1 97.44 197 ALA A CA 1
ATOM 1458 C C . ALA A 1 197 ? 21.797 27.766 8.672 1 97.44 197 ALA A C 1
ATOM 1460 O O . ALA A 1 197 ? 21.625 28.969 8.781 1 97.44 197 ALA A O 1
ATOM 1461 N N . LEU A 1 198 ? 20.859 26.922 8.414 1 98 198 LEU A N 1
ATOM 1462 C CA . LEU A 1 198 ? 19.469 27.359 8.344 1 98 198 LEU A CA 1
ATOM 1463 C C . LEU A 1 198 ? 19.016 27.938 9.68 1 98 198 LEU A C 1
ATOM 1465 O O . LEU A 1 198 ? 18.422 29.016 9.727 1 98 198 LEU A O 1
ATOM 1469 N N . VAL A 1 199 ? 19.297 27.266 10.773 1 97.81 199 VAL A N 1
ATOM 1470 C CA . VAL A 1 199 ? 18.875 27.672 12.109 1 97.81 199 VAL A CA 1
ATOM 1471 C C . VAL A 1 199 ? 19.516 29.016 12.461 1 97.81 199 VAL A C 1
ATOM 1473 O O . VAL A 1 199 ? 18.844 29.891 13.023 1 97.81 199 VAL A O 1
ATOM 1476 N N . ARG A 1 200 ? 20.719 29.188 12.133 1 96.88 200 ARG A N 1
ATOM 1477 C CA . ARG A 1 200 ? 21.406 30.453 12.406 1 96.88 200 ARG A CA 1
ATOM 1478 C C . ARG A 1 200 ? 20.828 31.594 11.578 1 96.88 200 ARG A C 1
ATOM 1480 O O . ARG A 1 200 ? 20.734 32.719 12.055 1 96.88 200 ARG A O 1
ATOM 1487 N N . ARG A 1 201 ? 20.469 31.328 10.375 1 97.5 201 ARG A N 1
ATOM 1488 C CA . ARG A 1 201 ? 19.812 32.344 9.562 1 97.5 201 ARG A CA 1
ATOM 1489 C C . ARG A 1 201 ? 18.484 32.75 10.164 1 97.5 201 ARG A C 1
ATOM 1491 O O . ARG A 1 201 ? 18.125 33.938 10.18 1 97.5 201 ARG A O 1
ATOM 1498 N N . LEU A 1 202 ? 17.719 31.781 10.641 1 97.69 202 LEU A N 1
ATOM 1499 C CA . LEU A 1 202 ? 16.453 32.062 11.312 1 97.69 202 LEU A CA 1
ATOM 1500 C C . LEU A 1 202 ? 16.688 32.969 12.523 1 97.69 202 LEU A C 1
ATOM 1502 O O . LEU A 1 202 ? 15.969 33.969 12.703 1 97.69 202 LEU A O 1
ATOM 1506 N N . ALA A 1 203 ? 17.703 32.688 13.312 1 95.69 203 ALA A N 1
ATOM 1507 C CA . ALA A 1 203 ? 18.031 33.469 14.5 1 95.69 203 ALA A CA 1
ATOM 1508 C C . ALA A 1 203 ? 18.422 34.906 14.133 1 95.69 203 ALA A C 1
ATOM 1510 O O . ALA A 1 203 ? 17.969 35.875 14.758 1 95.69 203 ALA A O 1
ATOM 1511 N N . ARG A 1 204 ? 19.234 35.031 13.141 1 96.25 204 ARG A N 1
ATOM 1512 C CA . ARG A 1 204 ? 19.766 36.344 12.734 1 96.25 204 ARG A CA 1
ATOM 1513 C C . ARG A 1 204 ? 18.641 37.25 12.234 1 96.25 204 ARG A C 1
ATOM 1515 O O . ARG A 1 204 ? 18.703 38.469 12.383 1 96.25 204 ARG A O 1
ATOM 1522 N N . THR A 1 205 ? 17.656 36.656 11.695 1 96.38 205 THR A N 1
ATOM 1523 C CA . THR A 1 205 ? 16.562 37.438 11.125 1 96.38 205 THR A CA 1
ATOM 1524 C C . THR A 1 205 ? 15.461 37.656 12.156 1 96.38 205 THR A C 1
ATOM 1526 O O . THR A 1 205 ? 14.43 38.25 11.859 1 96.38 205 THR A O 1
ATOM 1529 N N . GLY A 1 206 ? 15.656 37.094 13.312 1 95.88 206 GLY A N 1
ATOM 1530 C CA . GLY A 1 206 ? 14.75 37.344 14.43 1 95.88 206 GLY A CA 1
ATOM 1531 C C . GLY A 1 206 ? 13.492 36.5 14.383 1 95.88 206 GLY A C 1
ATOM 1532 O O . GLY A 1 206 ? 12.484 36.844 15 1 95.88 206 GLY A O 1
ATOM 1533 N N . ILE A 1 207 ? 13.5 35.438 13.664 1 97.81 207 ILE A N 1
ATOM 1534 C CA . ILE A 1 207 ? 12.336 34.562 13.555 1 97.81 207 ILE A CA 1
ATOM 1535 C C . ILE A 1 207 ? 12.117 33.812 14.867 1 97.81 207 ILE A C 1
ATOM 1537 O O . ILE A 1 207 ? 13.055 33.219 15.414 1 97.81 207 ILE A O 1
ATOM 1541 N N . SER A 1 208 ? 10.93 33.875 15.359 1 97.44 208 SER A N 1
ATOM 1542 C CA . SER A 1 208 ? 10.609 33.188 16.609 1 97.44 208 SER A CA 1
ATOM 1543 C C . SER A 1 208 ? 9.742 31.969 16.344 1 97.44 208 SER A C 1
ATOM 1545 O O . SER A 1 208 ? 9.703 31.047 17.156 1 97.44 208 SER A O 1
ATOM 1547 N N . HIS A 1 209 ? 8.922 31.984 15.27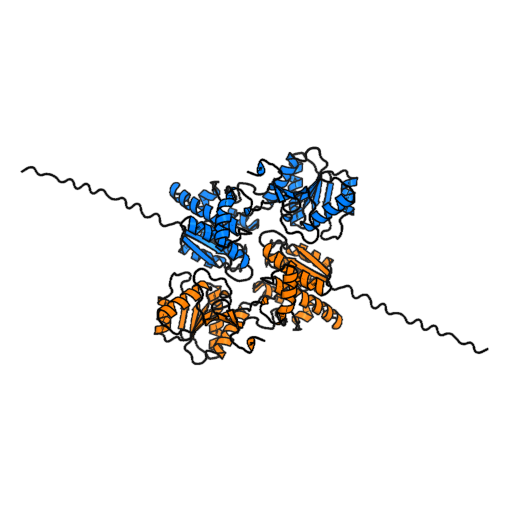3 1 98.25 209 HIS A N 1
ATOM 1548 C CA . HIS A 1 209 ? 8.023 30.906 14.867 1 98.25 209 HIS A CA 1
ATOM 1549 C C . HIS A 1 209 ? 8.289 30.484 13.43 1 98.25 209 HIS A C 1
ATOM 1551 O O . HIS A 1 209 ? 8.375 31.328 12.531 1 98.25 209 HIS A O 1
ATOM 1557 N N . VAL A 1 210 ? 8.461 29.125 13.203 1 98.75 210 VAL A N 1
ATOM 1558 C CA . VAL A 1 210 ? 8.773 28.672 11.852 1 98.75 210 VAL A CA 1
ATOM 1559 C C . VAL A 1 210 ? 7.934 27.453 11.508 1 98.75 210 VAL A C 1
ATOM 1561 O O . VAL A 1 210 ? 7.809 26.531 12.312 1 98.75 210 VAL A O 1
ATOM 1564 N N . PHE A 1 211 ? 7.262 27.547 10.398 1 98.75 211 PHE A N 1
ATOM 1565 C CA . PHE A 1 211 ? 6.684 26.344 9.789 1 98.75 211 PHE A CA 1
ATOM 1566 C C . PHE A 1 211 ? 7.672 25.703 8.828 1 98.75 211 PHE A C 1
ATOM 1568 O O . PHE A 1 211 ? 8.266 26.391 7.984 1 98.75 211 PHE A O 1
ATOM 1575 N N . VAL A 1 212 ? 7.805 24.375 8.938 1 98.62 212 VAL A N 1
ATOM 1576 C CA . VAL A 1 212 ? 8.734 23.625 8.094 1 98.62 212 VAL A CA 1
ATOM 1577 C C . VAL A 1 212 ? 7.98 22.547 7.324 1 98.62 212 VAL A C 1
ATOM 1579 O O . VAL A 1 212 ? 7.598 21.516 7.895 1 98.62 212 VAL A O 1
ATOM 1582 N N . GLY A 1 213 ? 7.77 22.781 6.012 1 96.81 213 GLY A N 1
ATOM 1583 C CA . GLY A 1 213 ? 7.23 21.75 5.133 1 96.81 213 GLY A CA 1
ATOM 1584 C C . GLY A 1 213 ? 8.266 20.734 4.699 1 96.81 213 GLY A C 1
ATOM 1585 O O . GLY A 1 213 ? 8.859 20.859 3.625 1 96.81 213 GLY A O 1
ATOM 1586 N N . ALA A 1 214 ? 8.438 19.734 5.531 1 94.06 214 ALA A N 1
ATOM 1587 C CA . ALA A 1 214 ? 9.438 18.703 5.293 1 94.06 214 ALA A CA 1
ATOM 1588 C C . ALA A 1 214 ? 9.07 17.406 5.996 1 94.06 214 ALA A C 1
ATOM 1590 O O . ALA A 1 214 ? 8.039 17.328 6.676 1 94.06 214 ALA A O 1
ATOM 1591 N N . GLU A 1 215 ? 9.82 16.422 5.746 1 90.75 215 GLU A N 1
ATOM 1592 C CA . GLU A 1 215 ? 9.633 15.141 6.438 1 90.75 215 GLU A CA 1
ATOM 1593 C C . GLU A 1 215 ? 10.047 15.242 7.902 1 90.75 215 GLU A C 1
ATOM 1595 O O . GLU A 1 215 ? 10.812 16.141 8.273 1 90.75 215 GLU A O 1
ATOM 1600 N N . ARG A 1 216 ? 9.578 14.273 8.633 1 93.12 216 ARG A N 1
ATOM 1601 C CA . ARG A 1 216 ? 9.758 14.305 10.078 1 93.12 216 ARG A CA 1
ATOM 1602 C C . ARG A 1 216 ? 11.234 14.383 10.445 1 93.12 216 ARG A C 1
ATOM 1604 O O . ARG A 1 216 ? 11.617 15.133 11.344 1 93.12 216 ARG A O 1
ATOM 1611 N N . ASN A 1 217 ? 12.047 13.633 9.758 1 90.62 217 ASN A N 1
ATOM 1612 C CA . ASN A 1 217 ? 13.461 13.602 10.102 1 90.62 217 ASN A CA 1
ATOM 1613 C C . ASN A 1 217 ? 14.117 14.969 9.922 1 90.62 217 ASN A C 1
ATOM 1615 O O . ASN A 1 217 ? 14.945 15.383 10.734 1 90.62 217 ASN A O 1
ATOM 1619 N N . ASP A 1 218 ? 13.789 15.625 8.867 1 93.88 218 ASP A N 1
ATOM 1620 C CA . ASP A 1 218 ? 14.352 16.953 8.609 1 93.88 218 ASP A CA 1
ATOM 1621 C C . ASP A 1 218 ? 13.898 17.953 9.664 1 93.88 218 ASP A C 1
ATOM 1623 O O . ASP A 1 218 ? 14.688 18.781 10.117 1 93.88 218 ASP A O 1
ATOM 1627 N N . VAL A 1 219 ? 12.664 17.859 10.047 1 97.06 219 VAL A N 1
ATOM 1628 C CA . VAL A 1 219 ? 12.156 18.734 11.094 1 97.06 219 VAL A CA 1
ATOM 1629 C C . VAL A 1 219 ? 12.859 18.422 12.414 1 97.06 219 VAL A C 1
ATOM 1631 O O . VAL A 1 219 ? 13.203 19.344 13.172 1 97.06 219 VAL A O 1
ATOM 1634 N N . ALA A 1 220 ? 13.086 17.156 12.672 1 96.75 220 ALA A N 1
ATOM 1635 C CA . ALA A 1 220 ? 13.797 16.734 13.883 1 96.75 220 ALA A CA 1
ATOM 1636 C C . ALA A 1 220 ? 15.211 17.312 13.914 1 96.75 220 ALA A C 1
ATOM 1638 O O . ALA A 1 220 ? 15.68 17.766 14.961 1 96.75 220 ALA A O 1
ATOM 1639 N N . ILE A 1 221 ? 15.875 17.297 12.82 1 96.69 221 ILE A N 1
ATOM 1640 C CA . ILE A 1 221 ? 17.234 17.812 12.719 1 96.69 221 ILE A CA 1
ATOM 1641 C C . ILE A 1 221 ? 17.234 19.312 12.969 1 96.69 221 ILE A C 1
ATOM 1643 O O . ILE A 1 221 ? 18.094 19.828 13.695 1 96.69 221 ILE A O 1
ATOM 1647 N N . ILE A 1 222 ? 16.281 19.969 12.414 1 97.81 222 ILE A N 1
ATOM 1648 C CA . ILE A 1 222 ? 16.172 21.406 12.625 1 97.81 222 ILE A CA 1
ATOM 1649 C C . ILE A 1 222 ? 15.93 21.703 14.109 1 97.81 222 ILE A C 1
ATOM 1651 O O . ILE A 1 222 ? 16.562 22.594 14.68 1 97.81 222 ILE A O 1
ATOM 1655 N N . ALA A 1 223 ? 15.023 20.984 14.734 1 97.62 223 ALA A N 1
ATOM 1656 C CA . ALA A 1 223 ? 14.727 21.172 16.156 1 97.62 223 ALA A CA 1
ATOM 1657 C C . ALA A 1 223 ? 15.953 20.891 17.016 1 97.62 223 ALA A C 1
ATOM 1659 O O . ALA A 1 223 ? 16.25 21.641 17.938 1 97.62 223 ALA A O 1
ATOM 1660 N N . ARG A 1 224 ? 16.625 19.781 16.703 1 96.81 224 ARG A N 1
ATOM 1661 C CA . ARG A 1 224 ? 17.844 19.422 17.422 1 96.81 224 ARG A CA 1
ATOM 1662 C C . ARG A 1 224 ? 18.891 20.531 17.297 1 96.81 224 ARG A C 1
ATOM 1664 O O . ARG A 1 224 ? 19.5 20.922 18.297 1 96.81 224 ARG A O 1
ATOM 1671 N N . ASP A 1 225 ? 19.109 21 16.109 1 97.88 225 ASP A N 1
ATOM 1672 C CA . ASP A 1 225 ? 20.125 22.016 15.867 1 97.88 225 ASP A CA 1
ATOM 1673 C C . ASP A 1 225 ? 19.75 23.344 16.531 1 97.88 225 ASP A C 1
ATOM 1675 O O . ASP A 1 225 ? 20.625 24.062 17.016 1 97.88 225 ASP A O 1
ATOM 1679 N N . ALA A 1 226 ? 18.516 23.703 16.516 1 97.56 226 ALA A N 1
ATOM 1680 C CA . ALA A 1 226 ? 18.062 24.906 17.219 1 97.56 226 ALA A CA 1
ATOM 1681 C C . ALA A 1 226 ? 18.344 24.812 18.719 1 97.56 226 ALA A C 1
ATOM 1683 O O . ALA A 1 226 ? 18.812 25.781 19.328 1 97.56 226 ALA A O 1
ATOM 1684 N N . ALA A 1 227 ? 18.062 23.703 19.266 1 95.81 227 ALA A N 1
ATOM 1685 C CA . ALA A 1 227 ? 18.328 23.5 20.688 1 95.81 227 ALA A CA 1
ATOM 1686 C C . ALA A 1 227 ? 19.828 23.594 21 1 95.81 227 ALA A C 1
ATOM 1688 O O . ALA A 1 227 ? 20.219 24.188 22 1 95.81 227 ALA A O 1
ATOM 1689 N N . SER A 1 228 ? 20.594 23.016 20.125 1 95.81 228 SER A N 1
ATOM 1690 C CA . SER A 1 228 ? 22.047 23.031 20.328 1 95.81 228 SER A CA 1
ATOM 1691 C C . SER A 1 228 ? 22.609 24.453 20.281 1 95.81 228 SER A C 1
ATOM 1693 O O . SER A 1 228 ? 23.609 24.75 20.922 1 95.81 228 SER A O 1
ATOM 1695 N N . GLU A 1 229 ? 21.969 25.281 19.562 1 95.75 229 GLU A N 1
ATOM 1696 C CA . GLU A 1 229 ? 22.375 26.688 19.453 1 95.75 229 GLU A CA 1
ATOM 1697 C C . GLU A 1 229 ? 21.688 27.531 20.516 1 95.75 229 GLU A C 1
ATOM 1699 O O . GLU A 1 229 ? 21.797 28.766 20.5 1 95.75 229 GLU A O 1
ATOM 1704 N N . ASN A 1 230 ? 20.953 26.906 21.391 1 95.25 230 ASN A N 1
ATOM 1705 C CA . ASN A 1 230 ? 20.203 27.562 22.469 1 95.25 230 ASN A CA 1
ATOM 1706 C C . ASN A 1 230 ? 19.25 28.609 21.922 1 95.25 230 ASN A C 1
ATOM 1708 O O . ASN A 1 230 ? 19.172 29.719 22.453 1 95.25 230 ASN A O 1
ATOM 1712 N N . LEU A 1 231 ? 18.609 28.234 20.844 1 94.06 231 LEU A N 1
ATOM 1713 C CA . LEU A 1 231 ? 17.609 29.109 20.234 1 94.06 231 LEU A CA 1
ATOM 1714 C C . LEU A 1 231 ? 16.203 28.703 20.641 1 94.06 231 LEU A C 1
ATOM 1716 O O . LEU A 1 231 ? 15.852 27.516 20.531 1 94.06 231 LEU A O 1
ATOM 1720 N N . ALA A 1 232 ? 15.484 29.641 21.156 1 90.75 232 ALA A N 1
ATOM 1721 C CA . ALA A 1 232 ? 14.086 29.391 21.484 1 90.75 232 ALA A CA 1
ATOM 1722 C C . ALA A 1 232 ? 13.195 29.531 20.25 1 90.75 232 ALA A C 1
ATOM 1724 O O . ALA A 1 232 ? 12.672 30.609 19.969 1 90.75 232 ALA A O 1
ATOM 1725 N N . LEU A 1 233 ? 13.047 28.594 19.453 1 95.62 233 LEU A N 1
ATOM 1726 C CA . LEU A 1 233 ? 12.258 28.578 18.219 1 95.62 233 LEU A CA 1
ATOM 1727 C C . LEU A 1 233 ? 11.031 27.688 18.375 1 95.62 233 LEU A C 1
ATOM 1729 O O . LEU A 1 233 ? 11.133 26.562 18.844 1 95.62 233 LEU A O 1
ATOM 1733 N N . THR A 1 234 ? 9.844 28.281 18.141 1 97.62 234 THR A N 1
ATOM 1734 C CA . THR A 1 234 ? 8.656 27.453 17.969 1 97.62 234 THR A CA 1
ATOM 1735 C C . THR A 1 234 ? 8.625 26.828 16.578 1 97.62 234 THR A C 1
ATOM 1737 O O . THR A 1 234 ? 8.578 27.547 15.578 1 97.62 234 THR A O 1
ATOM 1740 N N . ILE A 1 235 ? 8.688 25.469 16.516 1 98.44 235 ILE A N 1
ATOM 1741 C CA . ILE A 1 235 ? 8.766 24.766 15.242 1 98.44 235 ILE A CA 1
ATOM 1742 C C . ILE A 1 235 ? 7.477 23.969 15.016 1 98.44 235 ILE A C 1
ATOM 1744 O O . ILE A 1 235 ? 7.004 23.281 15.922 1 98.44 235 ILE A O 1
ATOM 1748 N N . MET A 1 236 ? 6.887 24.125 13.82 1 98.5 236 MET A N 1
ATOM 1749 C CA . MET A 1 236 ? 5.688 23.375 13.445 1 98.5 236 MET A CA 1
ATOM 1750 C C . MET A 1 236 ? 5.879 22.688 12.094 1 98.5 236 MET A C 1
ATOM 1752 O O . MET A 1 236 ? 6.398 23.297 11.148 1 98.5 236 MET A O 1
ATOM 1756 N N . GLY A 1 237 ? 5.555 21.422 12.031 1 98 237 GLY A N 1
ATOM 1757 C CA . GLY A 1 237 ? 5.527 20.688 10.773 1 98 237 GLY A CA 1
ATOM 1758 C C . GLY A 1 237 ? 4.125 20.344 10.312 1 98 237 GLY A C 1
ATOM 1759 O O . GLY A 1 237 ? 3.148 20.656 11 1 98 237 GLY A O 1
ATOM 1760 N N . GLY A 1 238 ? 4.059 19.828 9.086 1 96.56 238 GLY A N 1
ATOM 1761 C CA . GLY A 1 238 ? 2.787 19.406 8.523 1 96.56 238 GLY A CA 1
ATOM 1762 C C . GLY A 1 238 ? 2.51 17.922 8.727 1 96.56 238 GLY A C 1
ATOM 1763 O O . GLY A 1 238 ? 2.994 17.328 9.688 1 96.56 238 GLY A O 1
ATOM 1764 N N . ASP A 1 239 ? 1.648 17.328 7.859 1 94 239 ASP A N 1
ATOM 1765 C CA . ASP A 1 239 ? 1.155 15.969 7.98 1 94 239 ASP A CA 1
ATOM 1766 C C . ASP A 1 239 ? 2.299 14.961 7.883 1 94 239 ASP A C 1
ATOM 1768 O O . ASP A 1 239 ? 2.203 13.852 8.414 1 94 239 ASP A O 1
ATOM 1772 N N . ALA A 1 240 ? 3.359 15.328 7.219 1 91.75 240 ALA A N 1
ATOM 1773 C CA . ALA A 1 240 ? 4.516 14.453 7.055 1 91.75 240 ALA A CA 1
ATOM 1774 C C . ALA A 1 240 ? 5.145 14.117 8.398 1 91.75 240 ALA A C 1
ATOM 1776 O O . ALA A 1 240 ? 5.918 13.156 8.508 1 91.75 240 ALA A O 1
ATOM 1777 N N . MET A 1 241 ? 4.77 14.867 9.422 1 93.88 241 MET A N 1
ATOM 1778 C CA . MET A 1 241 ? 5.289 14.633 10.766 1 93.88 241 MET A CA 1
ATOM 1779 C C . MET A 1 241 ? 4.688 13.367 11.367 1 93.88 241 MET A C 1
ATOM 1781 O O . MET A 1 241 ? 5.207 12.836 12.352 1 93.88 241 MET A O 1
ATOM 1785 N N . ASN A 1 242 ? 3.564 13.008 10.742 1 89.25 242 ASN A N 1
ATOM 1786 C CA . ASN A 1 242 ? 2.951 11.75 11.18 1 89.25 242 ASN A CA 1
ATOM 1787 C C . ASN A 1 242 ? 3.695 10.539 10.625 1 89.25 242 ASN A C 1
ATOM 1789 O O . ASN A 1 242 ? 3.184 9.844 9.742 1 89.25 242 ASN A O 1
ATOM 1793 N N . ALA A 1 243 ? 4.828 10.289 11.133 1 85 243 ALA A N 1
ATOM 1794 C CA . ALA A 1 243 ? 5.758 9.242 10.719 1 85 243 ALA A CA 1
ATOM 1795 C C . ALA A 1 243 ? 6.609 8.758 11.891 1 85 243 ALA A C 1
ATOM 1797 O O . ALA A 1 243 ? 6.617 9.375 12.953 1 85 243 ALA A O 1
ATOM 1798 N N . ALA A 1 244 ? 7.188 7.602 11.68 1 75.12 244 ALA A N 1
ATOM 1799 C CA . ALA A 1 244 ? 8.094 7.086 12.703 1 75.12 244 ALA A CA 1
ATOM 1800 C C . ALA A 1 244 ? 9.398 7.883 12.734 1 75.12 244 ALA A C 1
ATOM 1802 O O . ALA A 1 244 ? 9.773 8.508 11.742 1 75.12 244 ALA A O 1
ATOM 1803 N N . ASN A 1 245 ? 9.945 7.891 13.953 1 73.62 245 ASN A N 1
ATOM 1804 C CA . ASN A 1 245 ? 11.281 8.461 14.062 1 73.62 245 ASN A CA 1
ATOM 1805 C C . ASN A 1 245 ? 12.281 7.707 13.195 1 73.62 245 ASN A C 1
ATOM 1807 O O . ASN A 1 245 ? 12.312 6.477 13.203 1 73.62 245 ASN A O 1
ATOM 1811 N N . ASN A 1 246 ? 13.039 8.406 12.43 1 73.38 246 ASN A N 1
ATOM 1812 C CA . ASN A 1 246 ? 14.055 7.742 11.617 1 73.38 246 ASN A CA 1
ATOM 1813 C C . ASN A 1 246 ? 15.109 8.727 11.117 1 73.38 246 ASN A C 1
ATOM 1815 O O . ASN A 1 246 ? 14.867 9.461 10.156 1 73.38 246 ASN A O 1
ATOM 1819 N N . PRO A 1 247 ? 16.297 8.734 11.391 1 74.94 247 PRO A N 1
ATOM 1820 C CA . PRO A 1 247 ? 16.891 8.156 12.602 1 74.94 247 PRO A CA 1
ATOM 1821 C C . PRO A 1 247 ? 16.859 9.117 13.789 1 74.94 247 PRO A C 1
ATOM 1823 O O . PRO A 1 247 ? 17.047 8.688 14.938 1 74.94 247 PRO A O 1
ATOM 1826 N N . VAL A 1 248 ? 16.672 10.445 13.594 1 88 248 VAL A N 1
ATOM 1827 C CA . VAL A 1 248 ? 16.75 11.469 14.633 1 88 248 VAL A CA 1
ATOM 1828 C C . VAL A 1 248 ? 15.422 11.57 15.367 1 88 248 VAL A C 1
ATOM 1830 O O . VAL A 1 248 ? 14.383 11.789 14.742 1 88 248 VAL A O 1
ATOM 1833 N N . PRO A 1 249 ? 15.461 11.383 16.656 1 92.38 249 PRO A N 1
ATOM 1834 C CA . PRO A 1 249 ? 14.211 11.516 17.422 1 92.38 249 PRO A CA 1
ATOM 1835 C C . PRO A 1 249 ? 13.68 12.945 17.438 1 92.38 249 PRO A C 1
ATOM 1837 O O . PRO A 1 249 ? 14.461 13.898 17.516 1 92.38 249 PRO A O 1
ATOM 1840 N N . LEU A 1 250 ? 12.469 13.039 17.359 1 94 250 LEU A N 1
ATOM 1841 C CA . LEU A 1 250 ? 11.844 14.352 17.438 1 94 250 LEU A CA 1
ATOM 1842 C C . LEU A 1 250 ? 11.93 14.898 18.859 1 94 250 LEU A C 1
ATOM 1844 O O . LEU A 1 250 ? 11.68 14.18 19.828 1 94 250 LEU A O 1
ATOM 1848 N N . THR A 1 251 ? 12.375 16.141 18.984 1 92.81 251 THR A N 1
ATOM 1849 C CA . THR A 1 251 ? 12.469 16.781 20.281 1 92.81 251 THR A CA 1
ATOM 1850 C C . THR A 1 251 ? 11.086 17.094 20.844 1 92.81 251 THR A C 1
ATOM 1852 O O . THR A 1 251 ? 10.164 17.406 20.078 1 92.81 251 THR A O 1
ATOM 1855 N N . ALA A 1 252 ? 10.992 17.109 22.141 1 91.38 252 ALA A N 1
ATOM 1856 C CA . ALA A 1 252 ? 9.719 17.422 22.797 1 91.38 252 ALA A CA 1
ATOM 1857 C C . ALA A 1 252 ? 9.242 18.828 22.422 1 91.38 252 ALA A C 1
ATOM 1859 O O . ALA A 1 252 ? 10.055 19.719 22.156 1 91.38 252 ALA A O 1
ATOM 1860 N N . ASN A 1 253 ? 7.961 19 22.297 1 94.38 253 ASN A N 1
ATOM 1861 C CA . ASN A 1 253 ? 7.258 20.281 22.156 1 94.38 253 ASN A CA 1
ATOM 1862 C C . ASN A 1 253 ? 7.203 20.75 20.719 1 94.38 253 ASN A C 1
ATOM 1864 O O . ASN A 1 253 ? 6.598 21.781 20.406 1 94.38 253 ASN A O 1
ATOM 1868 N N . VAL A 1 254 ? 7.84 19.984 19.797 1 97.31 254 VAL A N 1
ATOM 1869 C CA . VAL A 1 254 ? 7.648 20.312 18.391 1 97.31 254 VAL A CA 1
ATOM 1870 C C . VAL A 1 254 ? 6.176 20.156 18.016 1 97.31 254 VAL A C 1
ATOM 1872 O O . VAL A 1 254 ? 5.52 19.203 18.453 1 97.31 254 VAL A O 1
ATOM 1875 N N . LEU A 1 255 ? 5.688 21.109 17.297 1 97.94 255 LEU A N 1
ATOM 1876 C CA . LEU A 1 255 ? 4.289 21.109 16.875 1 97.94 255 LEU A CA 1
ATOM 1877 C C . LEU A 1 255 ? 4.125 20.484 15.5 1 97.94 255 LEU A C 1
ATOM 1879 O O . LEU A 1 255 ? 5.055 20.5 14.695 1 97.94 255 LEU A O 1
ATOM 1883 N N . ALA A 1 256 ? 2.965 19.906 15.273 1 97.88 256 ALA A N 1
ATOM 1884 C CA . ALA A 1 256 ? 2.594 19.391 13.961 1 97.88 256 ALA A CA 1
ATOM 1885 C C . ALA A 1 256 ? 1.098 19.562 13.711 1 97.88 256 ALA A C 1
ATOM 1887 O O . ALA A 1 256 ? 0.289 19.438 14.633 1 97.88 256 ALA A O 1
ATOM 1888 N N . VAL A 1 257 ? 0.774 19.938 12.523 1 97.06 257 VAL A N 1
ATOM 1889 C CA . VAL A 1 257 ? -0.609 19.875 12.062 1 97.06 257 VAL A CA 1
ATOM 1890 C C . VAL A 1 257 ? -0.822 18.578 11.273 1 97.06 257 VAL A C 1
ATOM 1892 O O . VAL A 1 257 ? -0.457 18.5 10.094 1 97.06 257 VAL A O 1
ATOM 1895 N N . THR A 1 258 ? -1.323 17.609 11.93 1 95.25 258 THR A N 1
ATOM 1896 C CA . THR A 1 258 ? -1.516 16.281 11.367 1 95.25 258 THR A CA 1
ATOM 1897 C C . THR A 1 258 ? -2.805 15.656 11.883 1 95.25 258 THR A C 1
ATOM 1899 O O . THR A 1 258 ? -3.514 16.266 12.688 1 95.25 258 THR A O 1
ATOM 1902 N N . ARG A 1 259 ? -3.164 14.578 11.344 1 91.62 259 ARG A N 1
ATOM 1903 C CA . ARG A 1 259 ? -4.367 13.875 11.773 1 91.62 259 ARG A CA 1
ATOM 1904 C C . ARG A 1 259 ? -4.109 13.094 13.062 1 91.62 259 ARG A C 1
ATOM 1906 O O . ARG A 1 259 ? -3.059 12.469 13.211 1 91.62 259 ARG A O 1
ATOM 1913 N N . PRO A 1 260 ? -5.078 13.133 13.961 1 90.38 260 PRO A N 1
ATOM 1914 C CA . PRO A 1 260 ? -4.91 12.32 15.164 1 90.38 260 PRO A CA 1
ATOM 1915 C C . PRO A 1 260 ? -4.969 10.82 14.867 1 90.38 260 PRO A C 1
ATOM 1917 O O . PRO A 1 260 ? -5.574 10.406 13.875 1 90.38 260 PRO A O 1
ATOM 1920 N N . ALA A 1 261 ? -4.301 10.094 15.812 1 89.5 261 ALA A N 1
ATOM 1921 C CA . ALA A 1 261 ? -4.492 8.641 15.773 1 89.5 261 ALA A CA 1
ATOM 1922 C C . ALA A 1 261 ? -5.934 8.266 16.094 1 89.5 261 ALA A C 1
ATOM 1924 O O . ALA A 1 261 ? -6.434 8.594 17.172 1 89.5 261 ALA A O 1
ATOM 1925 N N . TYR A 1 262 ? -6.48 7.535 15.211 1 93.31 262 TYR A N 1
ATOM 1926 C CA . TYR A 1 262 ? -7.914 7.293 15.344 1 93.31 262 TYR A CA 1
ATOM 1927 C C . TYR A 1 262 ? -8.219 6.465 16.594 1 93.31 262 TYR A C 1
ATOM 1929 O O . TYR A 1 262 ? -9.273 6.629 17.203 1 93.31 262 TYR A O 1
ATOM 1937 N N . ASP A 1 263 ? -7.301 5.566 16.953 1 94.62 263 ASP A N 1
ATOM 1938 C CA . ASP A 1 263 ? -7.547 4.672 18.078 1 94.62 263 ASP A CA 1
ATOM 1939 C C . ASP A 1 263 ? -7.516 5.43 19.406 1 94.62 263 ASP A C 1
ATOM 1941 O O . ASP A 1 263 ? -7.941 4.91 20.438 1 94.62 263 ASP A O 1
ATOM 1945 N N . THR A 1 264 ? -7.055 6.688 19.375 1 91.31 264 THR A N 1
ATOM 1946 C CA . THR A 1 264 ? -6.965 7.477 20.594 1 91.31 264 THR A CA 1
ATOM 1947 C C . THR A 1 264 ? -8.219 8.328 20.797 1 91.31 264 THR A C 1
ATOM 1949 O O . THR A 1 264 ? -8.398 8.938 21.844 1 91.31 264 THR A O 1
ATOM 1952 N N . LEU A 1 265 ? -9.062 8.375 19.828 1 93.31 265 LEU A N 1
ATOM 1953 C CA . LEU A 1 265 ? -10.266 9.188 19.906 1 93.31 265 LEU A CA 1
ATOM 1954 C C . LEU A 1 265 ? -11.266 8.594 20.891 1 93.31 265 LEU A C 1
ATOM 1956 O O . LEU A 1 265 ? -11.414 7.371 20.969 1 93.31 265 LEU A O 1
ATOM 1960 N N . PRO A 1 266 ? -12.008 9.453 21.562 1 94.06 266 PRO A N 1
ATOM 1961 C CA . PRO A 1 266 ? -13.039 8.938 22.469 1 94.06 266 PRO A CA 1
ATOM 1962 C C . PRO A 1 266 ? -14.094 8.094 21.75 1 94.06 266 PRO A C 1
ATOM 1964 O O . PRO A 1 266 ? -14.555 7.082 22.281 1 94.06 266 PRO A O 1
ATOM 1967 N N . SER A 1 267 ? -14.367 8.445 20.531 1 96.81 267 SER A N 1
ATOM 1968 C CA . SER A 1 267 ? -15.406 7.754 19.766 1 96.81 267 SER A CA 1
ATOM 1969 C C . SER A 1 267 ? -14.945 6.359 19.344 1 96.81 267 SER A C 1
ATOM 1971 O O . SER A 1 267 ? -15.766 5.531 18.953 1 96.81 267 SER A O 1
ATOM 1973 N N . ALA A 1 268 ? -13.641 6.047 19.484 1 97.56 268 ALA A N 1
ATOM 1974 C CA . ALA A 1 268 ? -13.109 4.785 18.969 1 97.56 268 ALA A CA 1
ATOM 1975 C C . ALA A 1 268 ? -12.977 3.754 20.094 1 97.56 268 ALA A C 1
ATOM 1977 O O . ALA A 1 268 ? -12.758 2.57 19.828 1 97.56 268 ALA A O 1
ATOM 1978 N N . GLN A 1 269 ? -13.195 4.113 21.344 1 97.38 269 GLN A N 1
ATOM 1979 C CA . GLN A 1 269 ? -12.789 3.299 22.484 1 97.38 269 GLN A CA 1
ATOM 1980 C C . GLN A 1 269 ? -13.539 1.971 22.5 1 97.38 269 GLN A C 1
ATOM 1982 O O . GLN A 1 269 ? -12.93 0.912 22.672 1 97.38 269 GLN A O 1
ATOM 1987 N N . ALA A 1 270 ? -14.812 2.041 22.344 1 97.62 270 ALA A N 1
ATOM 1988 C CA . ALA A 1 270 ? -15.602 0.813 22.359 1 97.62 270 ALA A CA 1
ATOM 1989 C C . ALA A 1 270 ? -15.18 -0.129 21.234 1 97.62 270 ALA A C 1
ATOM 1991 O O . ALA A 1 270 ? -15.008 -1.33 21.453 1 97.62 270 ALA A O 1
ATOM 1992 N N . ALA A 1 271 ? -15.016 0.431 20.047 1 98.25 271 ALA A N 1
ATOM 1993 C CA . ALA A 1 271 ? -14.602 -0.373 18.891 1 98.25 271 ALA A CA 1
ATOM 1994 C C . ALA A 1 271 ? -13.203 -0.944 19.094 1 98.25 271 ALA A C 1
ATOM 1996 O O . ALA A 1 271 ? -12.93 -2.082 18.703 1 98.25 271 ALA A O 1
ATOM 1997 N N . ASN A 1 272 ? -12.305 -0.164 19.703 1 98.06 272 ASN A N 1
ATOM 1998 C CA . ASN A 1 272 ? -10.969 -0.655 20.016 1 98.06 272 ASN A CA 1
ATOM 1999 C C . ASN A 1 272 ? -11.023 -1.933 20.844 1 98.06 272 ASN A C 1
ATOM 2001 O O . ASN A 1 272 ? -10.344 -2.91 20.531 1 98.06 272 ASN A O 1
ATOM 2005 N N . GLY A 1 273 ? -11.812 -1.881 21.922 1 97.69 273 GLY A N 1
ATOM 2006 C CA . GLY A 1 273 ? -11.945 -3.035 22.781 1 97.69 273 GLY A CA 1
ATOM 2007 C C . GLY A 1 273 ? -12.461 -4.27 22.078 1 97.69 273 GLY A C 1
ATOM 2008 O O . GLY A 1 273 ? -11.93 -5.363 22.25 1 97.69 273 GLY A O 1
ATOM 2009 N N . GLU A 1 274 ? -13.422 -4.062 21.25 1 97.31 274 GLU A N 1
ATOM 2010 C CA . GLU A 1 274 ? -14.023 -5.164 20.5 1 97.31 274 GLU A CA 1
ATOM 2011 C C . GLU A 1 274 ? -13.031 -5.754 19.5 1 97.31 274 GLU A C 1
ATOM 2013 O O . GLU A 1 274 ? -12.953 -6.977 19.344 1 97.31 274 GLU A O 1
ATOM 2018 N N . LEU A 1 275 ? -12.359 -4.918 18.797 1 98.19 275 LEU A N 1
ATOM 2019 C CA . LEU A 1 275 ? -11.391 -5.348 17.797 1 98.19 275 LEU A CA 1
ATOM 2020 C C . LEU A 1 275 ? -10.25 -6.121 18.438 1 98.19 275 LEU A C 1
ATOM 2022 O O . LEU A 1 275 ? -9.883 -7.203 17.969 1 98.19 275 LEU A O 1
ATOM 2026 N N . ARG A 1 276 ? -9.758 -5.598 19.531 1 97.38 276 ARG A N 1
ATOM 2027 C CA . ARG A 1 276 ? -8.664 -6.27 20.219 1 97.38 276 ARG A CA 1
ATOM 2028 C C . ARG A 1 276 ? -9.109 -7.605 20.797 1 97.38 276 ARG A C 1
ATOM 2030 O O . ARG A 1 276 ? -8.344 -8.578 20.797 1 97.38 276 ARG A O 1
ATOM 2037 N N . ALA A 1 277 ? -10.328 -7.715 21.281 1 96.81 277 ALA A N 1
ATOM 2038 C CA . ALA A 1 277 ? -10.883 -8.977 21.766 1 96.81 277 ALA A CA 1
ATOM 2039 C C . ALA A 1 277 ? -10.945 -10.016 20.641 1 96.81 277 ALA A C 1
ATOM 2041 O O . ALA A 1 277 ? -10.828 -11.211 20.906 1 96.81 277 ALA A O 1
ATOM 2042 N N . ALA A 1 278 ? -11.078 -9.516 19.453 1 95.25 278 ALA A N 1
ATOM 2043 C CA . ALA A 1 278 ? -11.133 -10.406 18.281 1 95.25 278 ALA A CA 1
ATOM 2044 C C . ALA A 1 278 ? -9.742 -10.625 17.703 1 95.25 278 ALA A C 1
ATOM 2046 O O . ALA A 1 278 ? -9.602 -11.242 16.641 1 95.25 278 ALA A O 1
ATOM 2047 N N . GLY A 1 279 ? -8.719 -10.031 18.344 1 94.44 279 GLY A N 1
ATOM 2048 C CA . GLY A 1 279 ? -7.348 -10.211 17.891 1 94.44 279 GLY A CA 1
ATOM 2049 C C . GLY A 1 279 ? -6.953 -9.258 16.781 1 94.44 279 GLY A C 1
ATOM 2050 O O . GLY A 1 279 ? -5.992 -9.508 16.047 1 94.44 279 GLY A O 1
ATOM 2051 N N . ILE A 1 280 ? -7.699 -8.188 16.594 1 95.88 280 ILE A N 1
ATOM 2052 C CA . ILE A 1 280 ? -7.438 -7.199 15.547 1 95.88 280 ILE A CA 1
ATOM 2053 C C . ILE A 1 280 ? -6.906 -5.91 16.172 1 95.88 280 ILE A C 1
ATOM 2055 O O . ILE A 1 280 ? -7.578 -5.297 17.016 1 95.88 280 ILE A O 1
ATOM 2059 N N . GLU A 1 281 ? -5.695 -5.523 15.797 1 95 281 GLU A N 1
ATOM 2060 C CA . GLU A 1 281 ? -5.168 -4.242 16.25 1 95 281 GLU A CA 1
ATOM 2061 C C . GLU A 1 281 ? -5.75 -3.088 15.445 1 95 281 GLU A C 1
ATOM 2063 O O . GLU A 1 281 ? -5.68 -3.088 14.211 1 95 281 GLU A O 1
ATOM 2068 N N . PRO A 1 282 ? -6.359 -2.098 16.094 1 97 282 PRO A N 1
ATOM 2069 C CA . PRO A 1 282 ? -6.992 -0.979 15.391 1 97 282 PRO A CA 1
ATOM 2070 C C . PRO A 1 282 ? -5.98 0.024 14.844 1 97 282 PRO A C 1
ATOM 2072 O O . PRO A 1 282 ? -5.977 1.189 15.25 1 97 282 PRO A O 1
ATOM 2075 N N . GLU A 1 283 ? -5.246 -0.333 13.883 1 92 283 GLU A N 1
ATOM 2076 C CA . GLU A 1 283 ? -4.211 0.5 13.281 1 92 283 GLU A CA 1
ATOM 2077 C C . GLU A 1 283 ? -4.438 0.669 11.781 1 92 283 GLU A C 1
ATOM 2079 O O . GLU A 1 283 ? -5.219 -0.073 11.18 1 92 283 GLU A O 1
ATOM 2084 N N . GLY A 1 284 ? -3.867 1.681 11.281 1 92.94 284 GLY A N 1
ATOM 2085 C CA . GLY A 1 284 ? -3.926 1.892 9.844 1 92.94 284 GLY A CA 1
ATOM 2086 C C . GLY A 1 284 ? -5.34 2.078 9.328 1 92.94 284 GLY A C 1
ATOM 2087 O O . GLY A 1 284 ? -6.09 2.912 9.836 1 92.94 284 GLY A O 1
ATOM 2088 N N . TYR A 1 285 ? -5.746 1.174 8.391 1 97.5 285 TYR A N 1
ATOM 2089 C CA . TYR A 1 285 ? -7.02 1.359 7.707 1 97.5 285 TYR A CA 1
ATOM 2090 C C . TYR A 1 285 ? -8.148 0.659 8.453 1 97.5 285 TYR A C 1
ATOM 2092 O O . TYR A 1 285 ? -9.305 0.703 8.023 1 97.5 285 TYR A O 1
ATOM 2100 N N . VAL A 1 286 ? -7.883 0.068 9.633 1 98.06 286 VAL A N 1
ATOM 2101 C CA . VAL A 1 286 ? -8.906 -0.697 10.328 1 98.06 286 VAL A CA 1
ATOM 2102 C C . VAL A 1 286 ? -10.055 0.226 10.742 1 98.06 286 VAL A C 1
ATOM 2104 O O . VAL A 1 286 ? -11.211 -0.013 10.383 1 98.06 286 VAL A O 1
ATOM 2107 N N . LEU A 1 287 ? -9.742 1.287 11.383 1 98.38 287 LEU A N 1
ATOM 2108 C CA . LEU A 1 287 ? -10.805 2.141 11.914 1 98.38 287 LEU A CA 1
ATOM 2109 C C . LEU A 1 287 ? -11.438 2.979 10.805 1 98.38 287 LEU A C 1
ATOM 2111 O O . LEU A 1 287 ? -12.648 3.184 10.797 1 98.38 287 LEU A O 1
ATOM 2115 N N . PRO A 1 288 ? -10.656 3.475 9.812 1 98.12 288 PRO A N 1
ATOM 2116 C CA . PRO A 1 288 ? -11.312 4.152 8.695 1 98.12 288 PRO A CA 1
ATOM 2117 C C . PRO A 1 288 ? -12.297 3.25 7.953 1 98.12 288 PRO A C 1
ATOM 2119 O O . PRO A 1 288 ? -13.375 3.699 7.562 1 98.12 288 PRO A O 1
ATOM 2122 N N . ALA A 1 289 ? -11.906 2 7.781 1 98.81 289 ALA A N 1
ATOM 2123 C CA . ALA A 1 289 ? -12.805 1.063 7.121 1 98.81 289 ALA A CA 1
ATOM 2124 C C . ALA A 1 289 ? -14.031 0.78 7.988 1 98.81 289 ALA A C 1
ATOM 2126 O O . ALA A 1 289 ? -15.148 0.683 7.477 1 98.81 289 ALA A O 1
ATOM 2127 N N . TYR A 1 290 ? -13.828 0.625 9.273 1 98.88 290 TYR A N 1
ATOM 2128 C CA . TYR A 1 290 ? -14.93 0.486 10.219 1 98.88 290 TYR A CA 1
ATOM 2129 C C . TYR A 1 290 ? -15.898 1.653 10.102 1 98.88 290 TYR A C 1
ATOM 2131 O O . TYR A 1 290 ? -17.109 1.45 9.984 1 98.88 290 TYR A O 1
ATOM 2139 N N . ALA A 1 291 ? -15.359 2.818 10.062 1 98.75 291 ALA A N 1
ATOM 2140 C CA . ALA A 1 291 ? -16.156 4.043 9.992 1 98.75 291 ALA A CA 1
ATOM 2141 C C . ALA A 1 291 ? -16.922 4.125 8.672 1 98.75 291 ALA A C 1
ATOM 2143 O O . ALA A 1 291 ? -18.094 4.508 8.648 1 98.75 291 ALA A O 1
ATOM 2144 N N . ALA A 1 292 ? -16.234 3.795 7.609 1 98.75 292 ALA A N 1
ATOM 2145 C CA . ALA A 1 292 ? -16.891 3.818 6.305 1 98.75 292 ALA A CA 1
ATOM 2146 C C . ALA A 1 292 ? -18.062 2.838 6.266 1 98.75 292 ALA A C 1
ATOM 2148 O O . ALA A 1 292 ? -19.078 3.098 5.613 1 98.75 292 ALA A O 1
ATOM 2149 N N . THR A 1 293 ? -17.922 1.758 6.945 1 98.75 293 THR A N 1
ATOM 2150 C CA . THR A 1 293 ? -18.984 0.769 7.023 1 98.75 293 THR A CA 1
ATOM 2151 C C . THR A 1 293 ? -20.156 1.297 7.855 1 98.75 293 THR A C 1
ATOM 2153 O O . THR A 1 293 ? -21.312 1.13 7.484 1 98.75 293 THR A O 1
ATOM 2156 N N . GLU A 1 294 ? -19.844 1.936 8.977 1 98.62 294 GLU A N 1
ATOM 2157 C CA . GLU A 1 294 ? -20.891 2.584 9.766 1 98.62 294 GLU A CA 1
ATOM 2158 C C . GLU A 1 294 ? -21.656 3.609 8.93 1 98.62 294 GLU A C 1
ATOM 2160 O O . GLU A 1 294 ? -22.875 3.658 8.969 1 98.62 294 GLU A O 1
ATOM 2165 N N . LEU A 1 295 ? -20.906 4.383 8.227 1 98.44 295 LEU A N 1
ATOM 2166 C CA . LEU A 1 295 ? -21.484 5.379 7.344 1 98.44 295 LEU A CA 1
ATOM 2167 C C . LEU A 1 295 ? -22.422 4.719 6.324 1 98.44 295 LEU A C 1
ATOM 2169 O O . LEU A 1 295 ? -23.516 5.211 6.07 1 98.44 295 LEU A O 1
ATOM 2173 N N . THR A 1 296 ? -22.016 3.59 5.766 1 98.06 296 THR A N 1
ATOM 2174 C CA . THR A 1 296 ? -22.797 2.879 4.754 1 98.06 296 THR A CA 1
ATOM 2175 C C . THR A 1 296 ? -24.125 2.408 5.332 1 98.06 296 THR A C 1
ATOM 2177 O O . THR A 1 296 ? -25.172 2.51 4.672 1 98.06 296 THR A O 1
ATOM 2180 N N . ALA A 1 297 ? -24.141 1.887 6.555 1 97.75 297 ALA A N 1
ATOM 2181 C CA . ALA A 1 297 ? -25.375 1.442 7.203 1 97.75 297 ALA A CA 1
ATOM 2182 C C . ALA A 1 297 ? -26.344 2.605 7.402 1 97.75 297 ALA A C 1
ATOM 2184 O O . ALA A 1 297 ? -27.516 2.502 7.066 1 97.75 297 ALA A O 1
ATOM 2185 N N . ALA A 1 298 ? -25.828 3.699 7.914 1 97.75 298 ALA A N 1
ATOM 2186 C CA . ALA A 1 298 ? -26.641 4.883 8.141 1 97.75 298 ALA A CA 1
ATOM 2187 C C . ALA A 1 298 ? -27.141 5.469 6.824 1 97.75 298 ALA A C 1
ATOM 2189 O O . ALA A 1 298 ? -28.266 5.98 6.75 1 97.75 298 ALA A O 1
ATOM 2190 N N . LEU A 1 299 ? -26.312 5.398 5.816 1 97.75 299 LEU A N 1
ATOM 2191 C CA . LEU A 1 299 ? -26.656 5.895 4.488 1 97.75 299 LEU A CA 1
ATOM 2192 C C . LEU A 1 299 ? -27.812 5.102 3.891 1 97.75 299 LEU A C 1
ATOM 2194 O O . LEU A 1 299 ? -28.703 5.672 3.258 1 97.75 299 LEU A O 1
ATOM 2198 N N . ALA A 1 300 ? -27.797 3.799 4.086 1 96.44 300 ALA A N 1
ATOM 2199 C CA . ALA A 1 300 ? -28.875 2.949 3.6 1 96.44 300 ALA A CA 1
ATOM 2200 C C . ALA A 1 300 ? -30.219 3.344 4.238 1 96.44 300 ALA A C 1
ATOM 2202 O O . ALA A 1 300 ? -31.234 3.416 3.555 1 96.44 300 ALA A O 1
ATOM 2203 N N . GLU A 1 301 ? -30.125 3.662 5.484 1 95.75 301 GLU A N 1
ATOM 2204 C CA . GLU A 1 301 ? -31.328 4.109 6.188 1 95.75 301 GLU A CA 1
ATOM 2205 C C . GLU A 1 301 ? -31.797 5.465 5.668 1 95.75 301 GLU A C 1
ATOM 2207 O O . GLU A 1 301 ? -33 5.68 5.461 1 95.75 301 GLU A O 1
ATOM 2212 N N . ALA A 1 302 ? -30.844 6.301 5.48 1 96.19 302 ALA A N 1
ATOM 2213 C CA . ALA A 1 302 ? -31.172 7.645 5.004 1 96.19 302 ALA A CA 1
ATOM 2214 C C . ALA A 1 302 ? -31.766 7.598 3.598 1 96.19 302 ALA A C 1
ATOM 2216 O O . ALA A 1 302 ? -32.656 8.375 3.27 1 96.19 302 ALA A O 1
ATOM 2217 N N . THR A 1 303 ? -31.234 6.734 2.748 1 96.19 303 THR A N 1
ATOM 2218 C CA . THR A 1 303 ? -31.719 6.574 1.382 1 96.19 303 THR A CA 1
ATOM 2219 C C . THR A 1 303 ? -33.188 6.113 1.376 1 96.19 303 THR A C 1
ATOM 2221 O O . THR A 1 303 ? -33.969 6.613 0.589 1 96.19 303 THR A O 1
ATOM 2224 N N . GLN A 1 304 ? -33.531 5.27 2.262 1 93.56 304 GLN A N 1
ATOM 2225 C CA . GLN A 1 304 ? -34.906 4.785 2.387 1 93.56 304 GLN A CA 1
ATOM 2226 C C . GLN A 1 304 ? -35.812 5.875 2.934 1 93.56 304 GLN A C 1
ATOM 2228 O O . GLN A 1 304 ? -36.906 6.074 2.424 1 93.56 304 GLN A O 1
ATOM 2233 N N . ALA A 1 305 ? -35.312 6.586 3.859 1 95.06 305 ALA A N 1
ATOM 2234 C CA . ALA A 1 305 ? -36.094 7.59 4.543 1 95.06 305 ALA A CA 1
ATOM 2235 C C . ALA A 1 305 ? -36.375 8.789 3.639 1 95.06 305 ALA A C 1
ATOM 2237 O O . ALA A 1 305 ? -37.469 9.383 3.684 1 95.06 305 ALA A O 1
ATOM 2238 N N . GLN A 1 306 ? -35.406 9.102 2.797 1 95.25 306 GLN A N 1
ATOM 2239 C CA . GLN A 1 306 ? -35.5 10.328 2.016 1 95.25 306 GLN A CA 1
ATOM 2240 C C . GLN A 1 306 ? -35.938 10.039 0.577 1 95.25 306 GLN A C 1
ATOM 2242 O O . GLN A 1 306 ? -36.219 10.953 -0.186 1 95.25 306 GLN A O 1
ATOM 2247 N N . SER A 1 307 ? -35.906 8.82 0.235 1 95.19 307 SER A N 1
ATOM 2248 C CA . SER A 1 307 ? -36.219 8.422 -1.137 1 95.19 307 SER A CA 1
ATOM 2249 C C . SER A 1 307 ? -35.312 9.156 -2.131 1 95.19 307 SER A C 1
ATOM 2251 O O . SER A 1 307 ? -35.812 9.719 -3.113 1 95.19 307 SER A O 1
ATOM 2253 N N . LYS A 1 308 ? -34.031 9.281 -1.803 1 96.31 308 LYS A N 1
ATOM 2254 C CA . LYS A 1 308 ? -33.031 9.898 -2.635 1 96.31 308 LYS A CA 1
ATOM 2255 C C . LYS A 1 308 ? -31.859 8.938 -2.883 1 96.31 308 LYS A C 1
ATOM 2257 O O . LYS A 1 308 ? -31.547 8.094 -2.037 1 96.31 308 LYS A O 1
ATOM 2262 N N . PRO A 1 309 ? -31.25 9.18 -4.062 1 96.94 309 PRO A N 1
ATOM 2263 C CA . PRO A 1 309 ? -30.078 8.344 -4.305 1 96.94 309 PRO A CA 1
ATOM 2264 C C . PRO A 1 309 ? -28.953 8.602 -3.299 1 96.94 309 PRO A C 1
ATOM 2266 O O . PRO A 1 309 ? -28.734 9.742 -2.891 1 96.94 309 PRO A O 1
ATOM 2269 N N . ALA A 1 310 ? -28.234 7.582 -2.969 1 97.94 310 ALA A N 1
ATOM 2270 C CA . ALA A 1 310 ? -27.188 7.621 -1.944 1 97.94 310 ALA A CA 1
ATOM 2271 C C . ALA A 1 310 ? -2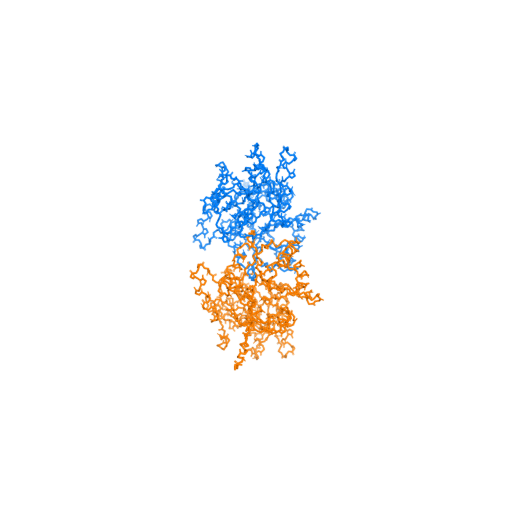6.156 8.711 -2.248 1 97.94 310 ALA A C 1
ATOM 2273 O O . ALA A 1 310 ? -25.797 9.484 -1.364 1 97.94 310 ALA A O 1
ATOM 2274 N N . PRO A 1 311 ? -25.688 8.844 -3.547 1 98.19 311 PRO A N 1
ATOM 2275 C CA . PRO A 1 311 ? -24.672 9.875 -3.811 1 98.19 311 PRO A CA 1
ATOM 2276 C C . PRO A 1 311 ? -25.203 11.289 -3.541 1 98.19 311 PRO A C 1
ATOM 2278 O O . PRO A 1 311 ? -24.438 12.164 -3.117 1 98.19 311 PRO A O 1
ATOM 2281 N N . GLU A 1 312 ? -26.453 11.523 -3.703 1 97.44 312 GLU A N 1
ATOM 2282 C CA . GLU A 1 312 ? -27.031 12.836 -3.459 1 97.44 312 GLU A CA 1
ATOM 2283 C C . GLU A 1 312 ? -27.078 13.156 -1.968 1 97.44 312 GLU A C 1
ATOM 2285 O O . GLU A 1 312 ? -26.828 14.289 -1.563 1 97.44 312 GLU A O 1
ATOM 2290 N N . ILE A 1 313 ? -27.391 12.156 -1.235 1 97.88 313 ILE A N 1
ATOM 2291 C CA . ILE A 1 313 ? -27.422 12.336 0.213 1 97.88 313 ILE A CA 1
ATOM 2292 C C . ILE A 1 313 ? -26.031 12.672 0.729 1 97.88 313 ILE A C 1
ATOM 2294 O O . ILE A 1 313 ? -25.875 13.594 1.534 1 97.88 313 ILE A O 1
ATOM 2298 N N . LEU A 1 314 ? -25.047 11.945 0.237 1 98.31 314 LEU A N 1
ATOM 2299 C CA . LEU A 1 314 ? -23.672 12.203 0.658 1 98.31 314 LEU A CA 1
ATOM 2300 C C . LEU A 1 314 ? -23.234 13.609 0.257 1 98.31 314 LEU A C 1
ATOM 2302 O O . LEU A 1 314 ? -22.688 14.352 1.076 1 98.31 314 LEU A O 1
ATOM 2306 N N . ALA A 1 315 ? -23.5 14.023 -0.956 1 96.75 315 ALA A N 1
ATOM 2307 C CA . ALA A 1 315 ? -23.078 15.312 -1.488 1 96.75 315 ALA A CA 1
ATOM 2308 C C . ALA A 1 315 ? -23.844 16.453 -0.825 1 96.75 315 ALA A C 1
ATOM 2310 O O . ALA A 1 315 ? -23.406 17.609 -0.888 1 96.75 315 ALA A O 1
ATOM 2311 N N . GLY A 1 316 ? -24.938 16.141 -0.212 1 95.75 316 GLY A N 1
ATOM 2312 C CA . GLY A 1 316 ? -25.781 17.141 0.412 1 95.75 316 GLY A CA 1
ATOM 2313 C C . GLY A 1 316 ? -25.312 17.547 1.793 1 95.75 316 GLY A C 1
ATOM 2314 O O . GLY A 1 316 ? -25.859 18.469 2.4 1 95.75 316 GLY A O 1
ATOM 2315 N N . GLY A 1 317 ? -24.375 16.812 2.361 1 95.25 317 GLY A N 1
ATOM 2316 C CA . GLY A 1 317 ? -23.766 17.266 3.598 1 95.25 317 GLY A CA 1
ATOM 2317 C C . GLY A 1 317 ? -24.297 16.562 4.828 1 95.25 317 GLY A C 1
ATOM 2318 O O . GLY A 1 317 ? -24.078 17 5.953 1 95.25 317 GLY A O 1
ATOM 2319 N N . THR A 1 318 ? -25.031 15.508 4.621 1 96.56 318 THR A N 1
ATOM 2320 C CA . THR A 1 318 ? -25.469 14.711 5.762 1 96.56 318 THR A CA 1
ATOM 2321 C C . THR A 1 318 ? -24.281 14.266 6.605 1 96.56 318 THR A C 1
ATOM 2323 O O . THR A 1 318 ? -23.25 13.852 6.07 1 96.56 318 THR A O 1
ATOM 2326 N N . VAL A 1 319 ? -24.453 14.352 7.91 1 97.62 319 VAL A N 1
ATOM 2327 C CA . VAL A 1 319 ? -23.391 13.977 8.828 1 97.62 319 VAL A CA 1
ATOM 2328 C C . VAL A 1 319 ? -23.688 12.602 9.43 1 97.62 319 VAL A C 1
ATOM 2330 O O . VAL A 1 319 ? -24.812 12.312 9.82 1 97.62 319 VAL A O 1
ATOM 2333 N N . PHE A 1 320 ? -22.703 11.75 9.453 1 98.12 320 PHE A N 1
ATOM 2334 C CA . PHE A 1 320 ? -22.781 10.398 9.992 1 98.12 320 PHE A CA 1
ATOM 2335 C C . PHE A 1 320 ? -21.859 10.242 11.195 1 98.12 320 PHE A C 1
ATOM 2337 O O . PHE A 1 320 ? -20.688 10.594 11.133 1 98.12 320 PHE A O 1
ATOM 2344 N N . LYS A 1 321 ? -22.375 9.742 12.312 1 97.81 321 LYS A N 1
ATOM 2345 C CA . LYS A 1 321 ? -21.562 9.438 13.477 1 97.81 321 LYS A CA 1
ATOM 2346 C C . LYS A 1 321 ? -20.781 8.141 13.289 1 97.81 321 LYS A C 1
ATOM 2348 O O . LYS A 1 321 ? -21.344 7.133 12.859 1 97.81 321 LYS A O 1
ATOM 2353 N N . THR A 1 322 ? -19.469 8.203 13.562 1 98.44 322 THR A N 1
ATOM 2354 C CA . THR A 1 322 ? -18.641 7.016 13.375 1 98.44 322 THR A CA 1
ATOM 2355 C C . THR A 1 322 ? -17.578 6.914 14.461 1 98.44 322 THR A C 1
ATOM 2357 O O . THR A 1 322 ? -17.438 7.824 15.281 1 98.44 322 THR A O 1
ATOM 2360 N N . VAL A 1 323 ? -16.812 5.895 14.43 1 98.31 323 VAL A N 1
ATOM 2361 C CA . VAL A 1 323 ? -15.773 5.613 15.406 1 98.31 323 VAL A CA 1
ATOM 2362 C C . VAL A 1 323 ? -14.633 6.609 15.25 1 98.31 323 VAL A C 1
ATOM 2364 O O . VAL A 1 323 ? -13.844 6.82 16.188 1 98.31 323 VAL A O 1
ATOM 2367 N N . ILE A 1 324 ? -14.539 7.266 14.062 1 97 324 ILE A N 1
ATOM 2368 C CA . ILE A 1 324 ? -13.438 8.211 13.906 1 97 324 ILE A CA 1
ATOM 2369 C C . ILE A 1 324 ? -13.969 9.641 13.938 1 97 324 ILE A C 1
ATOM 2371 O O . ILE A 1 324 ? -13.32 10.562 13.445 1 97 324 ILE A O 1
ATOM 2375 N N . GLY A 1 325 ? -15.172 9.781 14.492 1 95.75 325 GLY A N 1
ATOM 2376 C CA . GLY A 1 325 ? -15.812 11.078 14.562 1 95.75 325 GLY A CA 1
ATOM 2377 C C . GLY A 1 325 ? -16.891 11.273 13.516 1 95.75 325 GLY A C 1
ATOM 2378 O O . GLY A 1 325 ? -17.266 10.32 12.82 1 95.75 325 GLY A O 1
ATOM 2379 N N . ASP A 1 326 ? -17.391 12.484 13.438 1 96.69 326 ASP A N 1
ATOM 2380 C CA . ASP A 1 326 ? -18.438 12.828 12.477 1 96.69 326 ASP A CA 1
ATOM 2381 C C . ASP A 1 326 ? -17.875 12.883 11.062 1 96.69 326 ASP A C 1
ATOM 2383 O O . ASP A 1 326 ? -16.828 13.484 10.828 1 96.69 326 ASP A O 1
ATOM 2387 N N . LEU A 1 327 ? -18.562 12.188 10.211 1 97.62 327 LEU A N 1
ATOM 2388 C CA . LEU A 1 327 ? -18.172 12.219 8.805 1 97.62 327 LEU A CA 1
ATOM 2389 C C . LEU A 1 327 ? -19.266 12.852 7.953 1 97.62 327 LEU A C 1
ATOM 2391 O O . LEU A 1 327 ? -20.453 12.594 8.164 1 97.62 327 LEU A O 1
ATOM 2395 N N . GLY A 1 328 ? -18.969 13.719 7.16 1 97.62 328 GLY A N 1
ATOM 2396 C CA . GLY A 1 328 ? -19.781 14.344 6.129 1 97.62 328 GLY A CA 1
ATOM 2397 C C . GLY A 1 328 ? -18.969 14.828 4.941 1 97.62 328 GLY A C 1
ATOM 2398 O O . GLY A 1 328 ? -17.75 14.961 5.031 1 97.62 328 GLY A O 1
ATOM 2399 N N . PHE A 1 329 ? -19.656 15.047 3.842 1 98 329 PHE A N 1
ATOM 2400 C CA . PHE A 1 329 ? -18.953 15.445 2.621 1 98 329 PHE A CA 1
ATOM 2401 C C . PHE A 1 329 ? -19.516 16.75 2.078 1 98 329 PHE A C 1
ATOM 2403 O O . PHE A 1 329 ? -20.719 17.031 2.209 1 98 329 PHE A O 1
ATOM 2410 N N . THR A 1 330 ? -18.656 17.531 1.506 1 96.25 330 THR A N 1
ATOM 2411 C CA . THR A 1 330 ? -19.047 18.734 0.784 1 96.25 330 THR A CA 1
ATOM 2412 C C . THR A 1 330 ? -19.547 18.391 -0.619 1 96.25 330 THR A C 1
ATOM 2414 O O . THR A 1 330 ? -19.391 17.25 -1.072 1 96.25 330 THR A O 1
ATOM 2417 N N . PRO A 1 331 ? -20.094 19.391 -1.307 1 95.69 331 PRO A N 1
ATOM 2418 C CA . PRO A 1 331 ? -20.5 19.156 -2.695 1 95.69 331 PRO A CA 1
ATOM 2419 C C . PRO A 1 331 ? -19.312 18.781 -3.594 1 95.69 331 PRO A C 1
ATOM 2421 O O . PRO A 1 331 ? -19.516 18.203 -4.672 1 95.69 331 PRO A O 1
ATOM 2424 N N . SER A 1 332 ? -18.094 19.047 -3.172 1 94.81 332 SER A N 1
ATOM 2425 C CA . SER A 1 332 ? -16.906 18.672 -3.934 1 94.81 332 SER A CA 1
ATOM 2426 C C . SER A 1 332 ? -16.453 17.25 -3.574 1 94.81 332 SER A C 1
ATOM 2428 O O . SER A 1 332 ? -15.398 16.797 -4.035 1 94.81 332 SER A O 1
ATOM 2430 N N . HIS A 1 333 ? -17.172 16.531 -2.703 1 96.75 333 HIS A N 1
ATOM 2431 C CA . HIS A 1 333 ? -17.016 15.125 -2.363 1 96.75 333 HIS A CA 1
ATOM 2432 C C . HIS A 1 333 ? -15.828 14.914 -1.442 1 96.75 333 HIS A C 1
ATOM 2434 O O . HIS A 1 333 ? -15.312 13.797 -1.332 1 96.75 333 HIS A O 1
ATOM 2440 N N . ASP A 1 334 ? -15.383 16.047 -0.786 1 96.12 334 ASP A N 1
ATOM 2441 C CA . ASP A 1 334 ? -14.375 16 0.269 1 96.12 334 ASP A CA 1
ATOM 2442 C C . ASP A 1 334 ? -15.023 16.031 1.65 1 96.12 334 ASP A C 1
ATOM 2444 O O . ASP A 1 334 ? -16.203 16.391 1.784 1 96.12 334 ASP A O 1
ATOM 2448 N N . LEU A 1 335 ? -14.242 15.672 2.613 1 96.5 335 LEU A N 1
ATOM 2449 C CA . LEU A 1 335 ? -14.734 15.742 3.986 1 96.5 335 LEU A CA 1
ATOM 2450 C C . LEU A 1 335 ? -15.156 17.172 4.336 1 96.5 335 LEU A C 1
ATOM 2452 O O . LEU A 1 335 ? -14.469 18.125 3.99 1 96.5 335 LEU A O 1
ATOM 2456 N N . SER A 1 336 ? -16.297 17.266 4.992 1 95.75 336 SER A N 1
ATOM 2457 C CA . SER A 1 336 ? -16.781 18.578 5.402 1 95.75 336 SER A CA 1
ATOM 2458 C C . SER A 1 336 ? -15.953 19.141 6.555 1 95.75 336 SER A C 1
ATOM 2460 O O . SER A 1 336 ? -15.68 20.344 6.609 1 95.75 336 SER A O 1
ATOM 2462 N N . ASP A 1 337 ? -15.617 18.234 7.453 1 94.31 337 ASP A N 1
ATOM 2463 C CA . ASP A 1 337 ? -14.734 18.641 8.539 1 94.31 337 ASP A CA 1
ATOM 2464 C C . ASP A 1 337 ? -13.273 18.391 8.18 1 94.31 337 ASP A C 1
ATOM 2466 O O . ASP A 1 337 ? -12.906 17.312 7.734 1 94.31 337 ASP A O 1
ATOM 2470 N N . ASN A 1 338 ? -12.461 19.453 8.281 1 94.69 338 ASN A N 1
ATOM 2471 C CA . ASN A 1 338 ? -11.016 19.312 8.141 1 94.69 338 ASN A CA 1
ATOM 2472 C C . ASN A 1 338 ? -10.43 18.453 9.266 1 94.69 338 ASN A C 1
ATOM 2474 O O . ASN A 1 338 ? -10.492 18.828 10.438 1 94.69 338 ASN A O 1
ATOM 2478 N N . PRO A 1 339 ? -9.828 17.328 8.883 1 93.19 339 PRO A N 1
ATOM 2479 C CA . PRO A 1 339 ? -9.438 16.391 9.945 1 93.19 339 PRO A CA 1
ATOM 2480 C C . PRO A 1 339 ? -8.109 16.766 10.594 1 93.19 339 PRO A C 1
ATOM 2482 O O . PRO A 1 339 ? -7.734 16.188 11.617 1 93.19 339 PRO A O 1
ATOM 2485 N N . TYR A 1 340 ? -7.379 17.703 10.055 1 95.38 340 TYR A N 1
ATOM 2486 C CA . TYR A 1 340 ? -6.086 18.094 10.602 1 95.38 340 TYR A CA 1
ATOM 2487 C C . TYR A 1 340 ? -6.258 18.859 11.906 1 95.38 340 TYR A C 1
ATOM 2489 O O . TYR A 1 340 ? -7.168 19.688 12.031 1 95.38 340 TYR A O 1
ATOM 2497 N N . ARG A 1 341 ? -5.375 18.484 12.852 1 95.19 341 ARG A N 1
ATOM 2498 C CA . ARG A 1 341 ? -5.367 19.141 14.164 1 95.19 341 ARG A CA 1
ATOM 2499 C C . ARG A 1 341 ? -3.955 19.547 14.57 1 95.19 341 ARG A C 1
ATOM 2501 O O . ARG A 1 341 ? -2.984 18.891 14.188 1 95.19 341 ARG A O 1
ATOM 2508 N N . LEU A 1 342 ? -3.912 20.625 15.297 1 97.12 342 LEU A N 1
ATOM 2509 C CA . LEU A 1 342 ? -2.643 21 15.914 1 97.12 342 LEU A CA 1
ATOM 2510 C C . LEU A 1 342 ? -2.297 20.047 17.047 1 97.12 342 LEU A C 1
ATOM 2512 O O . LEU A 1 342 ? -3.105 19.844 17.969 1 97.12 342 LEU A O 1
ATOM 2516 N N . GLN A 1 343 ? -1.154 19.469 16.953 1 96.44 343 GLN A N 1
ATOM 2517 C CA . GLN A 1 343 ? -0.692 18.531 17.969 1 96.44 343 GLN A CA 1
ATOM 2518 C C . GLN A 1 343 ? 0.738 18.844 18.406 1 96.44 343 GLN A C 1
ATOM 2520 O O . GLN A 1 343 ? 1.474 19.531 17.688 1 96.44 343 GLN A O 1
ATOM 2525 N N . ARG A 1 344 ? 1.056 18.422 19.641 1 96.75 344 ARG A N 1
ATOM 2526 C CA . ARG A 1 344 ? 2.387 18.625 20.203 1 96.75 344 ARG A CA 1
ATOM 2527 C C . ARG A 1 344 ? 3.037 17.297 20.578 1 96.75 344 ARG A C 1
ATOM 2529 O O . ARG A 1 344 ? 2.385 16.422 21.141 1 96.75 344 ARG A O 1
ATOM 2536 N N . TRP A 1 345 ? 4.312 17.172 20.141 1 95.44 345 TRP A N 1
ATOM 2537 C CA . TRP A 1 345 ? 5.062 15.969 20.469 1 95.44 345 TRP A CA 1
ATOM 2538 C C . TRP A 1 345 ? 5.418 15.945 21.953 1 95.44 345 TRP A C 1
ATOM 2540 O O . TRP A 1 345 ? 6.039 16.891 22.469 1 95.44 345 TRP A O 1
ATOM 2550 N N . ASN A 1 346 ? 5.082 14.914 22.625 1 92.81 346 ASN A N 1
ATOM 2551 C CA . ASN A 1 346 ? 5.332 14.852 24.062 1 92.81 346 ASN A CA 1
ATOM 2552 C C . ASN A 1 346 ? 6.52 13.945 24.391 1 92.81 346 ASN A C 1
ATOM 2554 O O . ASN A 1 346 ? 6.727 13.578 25.547 1 92.81 346 ASN A O 1
ATOM 2558 N N . GLY A 1 347 ? 7.227 13.523 23.375 1 89.5 347 GLY A N 1
ATOM 2559 C CA . GLY A 1 347 ? 8.352 12.625 23.547 1 89.5 347 GLY A CA 1
ATOM 2560 C C . GLY A 1 347 ? 8.039 11.195 23.141 1 89.5 347 GLY A C 1
ATOM 2561 O O . GLY A 1 347 ? 8.953 10.406 22.875 1 89.5 347 GLY A O 1
ATOM 2562 N N . GLN A 1 348 ? 6.754 10.914 23.047 1 87.06 348 GLN A N 1
ATOM 2563 C CA . GLN A 1 348 ? 6.336 9.555 22.719 1 87.06 348 GLN A CA 1
ATOM 2564 C C . GLN A 1 348 ? 5.328 9.562 21.562 1 87.06 348 GLN A C 1
ATOM 2566 O O . GLN A 1 348 ? 5.387 8.703 20.688 1 87.06 348 GLN A O 1
ATOM 2571 N N . ARG A 1 349 ? 4.473 10.492 21.656 1 88.81 349 ARG A N 1
ATOM 2572 C CA . ARG A 1 349 ? 3.432 10.602 20.641 1 88.81 349 ARG A CA 1
ATOM 2573 C C . ARG A 1 349 ? 2.938 12.039 20.516 1 88.81 349 ARG A C 1
ATOM 2575 O O . ARG A 1 349 ? 3.232 12.875 21.359 1 88.81 349 ARG A O 1
ATOM 2582 N N . PHE A 1 350 ? 2.277 12.281 19.406 1 92.25 350 PHE A N 1
ATOM 2583 C CA . PHE A 1 350 ? 1.602 13.562 19.25 1 92.25 350 PHE A CA 1
ATOM 2584 C C . PHE A 1 350 ? 0.304 13.594 20.047 1 92.25 350 PHE A C 1
ATOM 2586 O O . PHE A 1 350 ? -0.461 12.625 20.047 1 92.25 350 PHE A O 1
ATOM 2593 N N . GLU A 1 351 ? 0.101 14.711 20.797 1 91.69 351 GLU A N 1
ATOM 2594 C CA . GLU A 1 351 ? -1.112 14.945 21.578 1 91.69 351 GLU A CA 1
ATOM 2595 C C . GLU A 1 351 ? -1.751 16.281 21.219 1 91.69 351 GLU A C 1
ATOM 2597 O O . GLU A 1 351 ? -1.048 17.25 20.922 1 91.69 351 GLU A O 1
ATOM 2602 N N . PRO A 1 352 ? -3.09 16.328 21.25 1 91.31 352 PRO A N 1
ATOM 2603 C CA . PRO A 1 352 ? -3.754 17.594 20.922 1 91.31 352 PRO A CA 1
ATOM 2604 C C . PRO A 1 352 ? -3.297 18.734 21.812 1 91.31 352 PRO A C 1
ATOM 2606 O O . PRO A 1 352 ? -3.07 18.547 23.016 1 91.31 352 PRO A O 1
ATOM 2609 N N . VAL A 1 353 ? -3 19.953 21.203 1 89.81 353 VAL A N 1
ATOM 2610 C CA . VAL A 1 353 ? -2.619 21.141 21.953 1 89.81 353 VAL A CA 1
ATOM 2611 C C . VAL A 1 353 ? -3.848 21.719 22.656 1 89.81 353 VAL A C 1
ATOM 2613 O O . VAL A 1 353 ? -3.775 22.141 23.812 1 89.81 353 VAL A O 1
ATOM 2616 N N . ASP A 1 354 ? -4.953 22.109 21.969 1 70.56 354 ASP A N 1
ATOM 2617 C CA . ASP A 1 354 ? -6.145 22.75 22.516 1 70.56 354 ASP A CA 1
ATOM 2618 C C . ASP A 1 354 ? -7.031 21.734 23.234 1 70.56 354 ASP A C 1
ATOM 2620 O O . ASP A 1 354 ? -7.309 20.656 22.703 1 70.56 354 ASP A O 1
ATOM 2624 N N . LYS A 1 355 ? -6.996 21.922 24.594 1 54.22 355 LYS A N 1
ATOM 2625 C CA . LYS A 1 355 ? -7.875 21.125 25.438 1 54.22 355 LYS A CA 1
ATOM 2626 C C . LYS A 1 355 ? -9.234 20.906 24.781 1 54.22 355 LYS A C 1
ATOM 2628 O O . LYS A 1 355 ? -9.859 19.859 24.953 1 54.22 355 LYS A O 1
ATOM 2633 N N . ALA A 1 356 ? -9.703 21.953 24.203 1 47.22 356 ALA A N 1
ATOM 2634 C CA . ALA A 1 356 ? -11.031 21.875 23.609 1 47.22 356 ALA A CA 1
ATOM 2635 C C . ALA A 1 356 ? -11.031 20.969 22.375 1 47.22 356 ALA A C 1
ATOM 2637 O O . ALA A 1 356 ? -12.086 20.516 21.938 1 47.22 356 ALA A O 1
ATOM 2638 N N . GLU A 1 357 ? -9.914 20.812 21.734 1 45.59 357 GLU A N 1
ATOM 2639 C CA . GLU A 1 357 ? -9.836 19.984 20.531 1 45.59 357 GLU A CA 1
ATOM 2640 C C . GLU A 1 357 ? -9.633 18.516 20.875 1 45.59 357 GLU A C 1
ATOM 2642 O O . GLU A 1 357 ? -9.57 17.672 19.984 1 45.59 357 GLU A O 1
ATOM 2647 N N . LYS A 1 358 ? -9.242 18.281 22.125 1 39.94 358 LYS A N 1
ATOM 2648 C CA . LYS A 1 358 ? -9.188 16.938 22.688 1 39.94 358 LYS A CA 1
ATOM 2649 C C . LYS A 1 358 ? -10.555 16.266 22.641 1 39.94 358 LYS A C 1
ATOM 2651 O O . LYS A 1 358 ? -10.703 15.102 23.031 1 39.94 358 LYS A O 1
ATOM 2656 N N . GLN A 1 359 ? -11.867 16.844 22.531 1 31.05 359 GLN A N 1
ATOM 2657 C CA . GLN A 1 359 ? -13.195 16.25 22.625 1 31.05 359 GLN A CA 1
ATOM 2658 C C . GLN A 1 359 ? -13.586 15.555 21.328 1 31.05 359 GLN A C 1
ATOM 2660 O O . GLN A 1 359 ? -13.305 16.047 20.234 1 31.05 359 GLN A O 1
ATOM 2665 N N . MET B 1 1 ? 86.625 7.059 -2.689 1 29.78 1 MET B N 1
ATOM 2666 C CA . MET B 1 1 ? 85.5 7.809 -2.197 1 29.78 1 MET B CA 1
ATOM 2667 C C . MET B 1 1 ? 84.25 7.473 -2.996 1 29.78 1 MET B C 1
ATOM 2669 O O . MET B 1 1 ? 84.062 7.914 -4.137 1 29.78 1 MET B O 1
ATOM 2673 N N . LEU B 1 2 ? 83.875 6.102 -2.842 1 38 2 LEU B N 1
ATOM 2674 C CA . LEU B 1 2 ? 82.75 5.418 -3.52 1 38 2 LEU B CA 1
ATOM 2675 C C . LEU B 1 2 ? 81.438 6.098 -3.227 1 38 2 LEU B C 1
ATOM 2677 O O . LEU B 1 2 ? 81 6.223 -2.064 1 38 2 LEU B O 1
ATOM 2681 N N . SER B 1 3 ? 81.062 7.086 -4.062 1 36.25 3 SER B N 1
ATOM 2682 C CA . SER B 1 3 ? 79.812 7.844 -4.027 1 36.25 3 SER B CA 1
ATOM 2683 C C . SER B 1 3 ? 78.625 6.918 -4.078 1 36.25 3 SER B C 1
ATOM 2685 O O . SER B 1 3 ? 78.375 6.199 -5.059 1 36.25 3 SER B O 1
ATOM 2687 N N . VAL B 1 4 ? 78.25 6.332 -2.953 1 37.72 4 VAL B N 1
ATOM 2688 C CA . VAL B 1 4 ? 77 5.566 -2.785 1 37.72 4 VAL B CA 1
ATOM 2689 C C . VAL B 1 4 ? 75.812 6.457 -3.074 1 37.72 4 VAL B C 1
ATOM 2691 O O . VAL B 1 4 ? 75.562 7.445 -2.375 1 37.72 4 VAL B O 1
ATOM 2694 N N . ARG B 1 5 ? 75.562 6.668 -4.383 1 40.22 5 ARG B N 1
ATOM 2695 C CA . ARG B 1 5 ? 74.25 7.289 -4.73 1 40.22 5 ARG B CA 1
ATOM 2696 C C . ARG B 1 5 ? 73.125 6.531 -4.113 1 40.22 5 ARG B C 1
ATOM 2698 O O . ARG B 1 5 ? 72.938 5.336 -4.359 1 40.22 5 ARG B O 1
ATOM 2705 N N . LEU B 1 6 ? 72.625 7.074 -2.947 1 39.69 6 LEU B N 1
ATOM 2706 C CA . LEU B 1 6 ? 71.438 6.648 -2.277 1 39.69 6 LEU B CA 1
ATOM 2707 C C . LEU B 1 6 ? 70.25 6.797 -3.203 1 39.69 6 LEU B C 1
ATOM 2709 O O . LEU B 1 6 ? 69.875 7.91 -3.615 1 39.69 6 LEU B O 1
ATOM 2713 N N . LEU B 1 7 ? 70.062 5.883 -4.098 1 41.38 7 LEU B N 1
ATOM 2714 C CA . LEU B 1 7 ? 68.812 5.828 -4.852 1 41.38 7 LEU B CA 1
ATOM 2715 C C . LEU B 1 7 ? 67.625 5.75 -3.914 1 41.38 7 LEU B C 1
ATOM 2717 O O . LEU B 1 7 ? 67.438 4.785 -3.16 1 41.38 7 LEU B O 1
ATOM 2721 N N . THR B 1 8 ? 67.125 6.98 -3.441 1 39.12 8 THR B N 1
ATOM 2722 C CA . THR B 1 8 ? 65.875 7.059 -2.729 1 39.12 8 THR B CA 1
ATOM 2723 C C . THR B 1 8 ? 64.75 6.488 -3.58 1 39.12 8 THR B C 1
ATOM 2725 O O . THR B 1 8 ? 64.438 7.023 -4.648 1 39.12 8 THR B O 1
ATOM 2728 N N . ILE B 1 9 ? 64.5 5.219 -3.572 1 38.91 9 ILE B N 1
ATOM 2729 C CA . ILE B 1 9 ? 63.281 4.641 -4.133 1 38.91 9 ILE B CA 1
ATOM 2730 C C . ILE B 1 9 ? 62.062 5.266 -3.463 1 38.91 9 ILE B C 1
ATOM 2732 O O . ILE B 1 9 ? 61.875 5.109 -2.256 1 38.91 9 ILE B O 1
ATOM 2736 N N . ILE B 1 10 ? 61.625 6.406 -3.918 1 34.53 10 ILE B N 1
ATOM 2737 C CA . ILE B 1 10 ? 60.281 6.855 -3.518 1 34.53 10 ILE B CA 1
ATOM 2738 C C . ILE B 1 10 ? 59.25 5.832 -3.949 1 34.53 10 ILE B C 1
ATOM 2740 O O . ILE B 1 10 ? 59 5.637 -5.145 1 34.53 10 ILE B O 1
ATOM 2744 N N . ALA B 1 11 ? 59.031 4.801 -3.193 1 37 11 ALA B N 1
ATOM 2745 C CA . ALA B 1 11 ? 57.844 3.975 -3.373 1 37 11 ALA B CA 1
ATOM 2746 C C . ALA B 1 11 ? 56.562 4.828 -3.344 1 37 11 ALA B C 1
ATOM 2748 O O . ALA B 1 11 ? 56.25 5.445 -2.324 1 37 11 ALA B O 1
ATOM 2749 N N . GLY B 1 12 ? 56.219 5.363 -4.434 1 32.97 12 GLY B N 1
ATOM 2750 C CA . GLY B 1 12 ? 54.875 5.969 -4.527 1 32.97 12 GLY B CA 1
ATOM 2751 C C . GLY B 1 12 ? 53.781 5.102 -3.932 1 32.97 12 GLY B C 1
ATOM 2752 O O . GLY B 1 12 ? 53.594 3.963 -4.355 1 32.97 12 GLY B O 1
ATOM 2753 N N . PHE B 1 13 ? 53.531 5.316 -2.691 1 36.03 13 PHE B N 1
ATOM 2754 C CA . PHE B 1 13 ? 52.281 4.773 -2.152 1 36.03 13 PHE B CA 1
ATOM 2755 C C . PHE B 1 13 ? 51.125 5.09 -3.07 1 36.03 13 PHE B C 1
ATOM 2757 O O . PHE B 1 13 ? 50.812 6.262 -3.297 1 36.03 13 PHE B O 1
ATOM 2764 N N . ALA B 1 14 ? 50.906 4.312 -4.07 1 33.09 14 ALA B N 1
ATOM 2765 C CA . ALA B 1 14 ? 49.562 4.379 -4.688 1 33.09 14 ALA B CA 1
ATOM 2766 C C . ALA B 1 14 ? 48.469 4.52 -3.629 1 33.09 14 ALA B C 1
ATOM 2768 O O . ALA B 1 14 ? 48.344 3.656 -2.762 1 33.09 14 ALA B O 1
ATOM 2769 N N . PHE B 1 15 ? 48.188 5.703 -3.23 1 30.48 15 PHE B N 1
ATOM 2770 C CA . PHE B 1 15 ? 46.906 5.867 -2.525 1 30.48 15 PHE B CA 1
ATOM 2771 C C . PHE B 1 15 ? 45.844 4.98 -3.133 1 30.48 15 PHE B C 1
ATOM 2773 O O . PHE B 1 15 ? 45.438 5.168 -4.289 1 30.48 15 PHE B O 1
ATOM 2780 N N . ALA B 1 16 ? 45.875 3.756 -2.871 1 33.06 16 ALA B N 1
ATOM 2781 C CA . ALA B 1 16 ? 44.594 3.105 -3.092 1 33.06 16 ALA B CA 1
ATOM 2782 C C . ALA B 1 16 ? 43.438 4.055 -2.787 1 33.06 16 ALA B C 1
ATOM 2784 O O . ALA B 1 16 ? 43.312 4.539 -1.66 1 33.06 16 ALA B O 1
ATOM 2785 N N . GLY B 1 17 ? 43.062 4.973 -3.648 1 34.22 17 GLY B N 1
ATOM 2786 C CA . GLY B 1 17 ? 41.844 5.746 -3.502 1 34.22 17 GLY B CA 1
ATOM 2787 C C . GLY B 1 17 ? 40.812 5.062 -2.637 1 34.22 17 GLY B C 1
ATOM 2788 O O . GLY B 1 17 ? 40.531 3.873 -2.812 1 34.22 17 GLY B O 1
ATOM 2789 N N . SER B 1 18 ? 40.688 5.379 -1.398 1 37.03 18 SER B N 1
ATOM 2790 C CA . SER B 1 18 ? 39.594 4.887 -0.583 1 37.03 18 SER B CA 1
ATOM 2791 C C . SER B 1 18 ? 38.344 4.648 -1.428 1 37.03 18 SER B C 1
ATOM 2793 O O . SER B 1 18 ? 37.812 5.574 -2.059 1 37.03 18 SER B O 1
ATOM 2795 N N . ALA B 1 19 ? 38.219 3.65 -2.227 1 41.56 19 ALA B N 1
ATOM 2796 C CA . ALA B 1 19 ? 37 3.307 -2.943 1 41.56 19 ALA B CA 1
ATOM 2797 C C . ALA B 1 19 ? 35.75 3.84 -2.215 1 41.56 19 ALA B C 1
ATOM 2799 O O . ALA B 1 19 ? 35.5 3.479 -1.062 1 41.56 19 ALA B O 1
ATOM 2800 N N . SER B 1 20 ? 35.281 5.113 -2.277 1 52.91 20 SER B N 1
ATOM 2801 C CA . SER B 1 20 ? 34.062 5.691 -1.737 1 52.91 20 SER B CA 1
ATOM 2802 C C . SER B 1 20 ? 32.969 4.633 -1.58 1 52.91 20 SER B C 1
ATOM 2804 O O . SER B 1 20 ? 32.75 3.814 -2.477 1 52.91 20 SER B O 1
ATOM 2806 N N . ALA B 1 21 ? 32.594 4.363 -0.38 1 67.06 21 ALA B N 1
ATOM 2807 C CA . ALA B 1 21 ? 31.547 3.371 -0.083 1 67.06 21 ALA B CA 1
ATOM 2808 C C . ALA B 1 21 ? 30.359 3.527 -1.017 1 67.06 21 ALA B C 1
ATOM 2810 O O . ALA B 1 21 ? 29.875 4.641 -1.25 1 67.06 21 ALA B O 1
ATOM 2811 N N . ALA B 1 22 ? 30.047 2.463 -1.722 1 85.88 22 ALA B N 1
ATOM 2812 C CA . ALA B 1 22 ? 28.859 2.443 -2.566 1 85.88 22 ALA B CA 1
ATOM 2813 C C . ALA B 1 22 ? 27.641 2.936 -1.798 1 85.88 22 ALA B C 1
ATOM 2815 O O . ALA B 1 22 ? 27.578 2.832 -0.57 1 85.88 22 ALA B O 1
ATOM 2816 N N . SER B 1 23 ? 26.859 3.713 -2.465 1 95.44 23 SER B N 1
ATOM 2817 C CA . SER B 1 23 ? 25.641 4.254 -1.872 1 95.44 23 SER B CA 1
ATOM 2818 C C . SER B 1 23 ? 24.406 3.658 -2.521 1 95.44 23 SER B C 1
ATOM 2820 O O . SER B 1 23 ? 24.422 3.305 -3.701 1 95.44 23 SER B O 1
ATOM 2822 N N . ILE B 1 24 ? 23.375 3.475 -1.691 1 98.06 24 ILE B N 1
ATOM 2823 C CA . ILE B 1 24 ? 22.109 2.941 -2.168 1 98.06 24 ILE B CA 1
ATOM 2824 C C . ILE B 1 24 ? 21 3.963 -1.93 1 98.06 24 ILE B C 1
ATOM 2826 O O . ILE B 1 24 ? 20.969 4.629 -0.893 1 98.06 24 ILE B O 1
ATOM 2830 N N . GLY B 1 25 ? 20.188 4.176 -2.953 1 97.81 25 GLY B N 1
ATOM 2831 C CA . GLY B 1 25 ? 18.953 4.93 -2.779 1 97.81 25 GLY B CA 1
ATOM 2832 C C . GLY B 1 25 ? 17.766 4.066 -2.381 1 97.81 25 GLY B C 1
ATOM 2833 O O . GLY B 1 25 ? 17.484 3.059 -3.033 1 97.81 25 GLY B O 1
ATOM 2834 N N . ILE B 1 26 ? 17.109 4.43 -1.268 1 97.75 26 ILE B N 1
ATOM 2835 C CA . ILE B 1 26 ? 15.883 3.766 -0.836 1 97.75 26 ILE B CA 1
ATOM 2836 C C . ILE B 1 26 ? 14.688 4.684 -1.072 1 97.75 26 ILE B C 1
ATOM 2838 O O . ILE B 1 26 ? 14.555 5.719 -0.417 1 97.75 26 ILE B O 1
ATOM 2842 N N . VAL B 1 27 ? 13.852 4.293 -2.049 1 97.25 27 VAL B N 1
ATOM 2843 C CA . VAL B 1 27 ? 12.664 5.074 -2.391 1 97.25 27 VAL B CA 1
ATOM 2844 C C . VAL B 1 27 ? 11.406 4.352 -1.894 1 97.25 27 VAL B C 1
ATOM 2846 O O . VAL B 1 27 ? 11.016 3.322 -2.445 1 97.25 27 VAL B O 1
ATOM 2849 N N . ALA B 1 28 ? 10.758 4.914 -0.804 1 96.25 28 ALA B N 1
ATOM 2850 C CA . ALA B 1 28 ? 9.602 4.289 -0.167 1 96.25 28 ALA B CA 1
ATOM 2851 C C . ALA B 1 28 ? 8.781 5.32 0.604 1 96.25 28 ALA B C 1
ATOM 2853 O O . ALA B 1 28 ? 9.32 6.309 1.103 1 96.25 28 ALA B O 1
ATOM 2854 N N . PRO B 1 29 ? 7.508 5.043 0.708 1 93.56 29 PRO B N 1
ATOM 2855 C CA . PRO B 1 29 ? 6.684 5.973 1.488 1 93.56 29 PRO B CA 1
ATOM 2856 C C . PRO B 1 29 ? 7.164 6.113 2.932 1 93.56 29 PRO B C 1
ATOM 2858 O O . PRO B 1 29 ? 7.469 5.113 3.586 1 93.56 29 PRO B O 1
ATOM 2861 N N . GLN B 1 30 ? 7.242 7.332 3.408 1 90.31 30 GLN B N 1
ATOM 2862 C CA . GLN B 1 30 ? 7.648 7.598 4.785 1 90.31 30 GLN B CA 1
ATOM 2863 C C . GLN B 1 30 ? 6.457 8.031 5.637 1 90.31 30 GLN B C 1
ATOM 2865 O O . GLN B 1 30 ? 6.555 8.094 6.863 1 90.31 30 GLN B O 1
ATOM 2870 N N . ASN B 1 31 ? 5.438 8.359 4.988 1 86.06 31 ASN B N 1
ATOM 2871 C CA . ASN B 1 31 ? 4.137 8.703 5.551 1 86.06 31 ASN B CA 1
ATOM 2872 C C . ASN B 1 31 ? 3.01 8.453 4.555 1 86.06 31 ASN B C 1
ATOM 2874 O O . ASN B 1 31 ? 3.246 7.941 3.461 1 86.06 31 ASN B O 1
ATOM 2878 N N . GLY B 1 32 ? 1.823 8.703 4.988 1 86.62 32 GLY B N 1
ATOM 2879 C CA . GLY B 1 32 ? 0.708 8.594 4.062 1 86.62 32 GLY B CA 1
ATOM 2880 C C . GLY B 1 32 ? 0.146 7.188 3.967 1 86.62 32 GLY B C 1
ATOM 2881 O O . GLY B 1 32 ? 0.396 6.352 4.84 1 86.62 32 GLY B O 1
ATOM 2882 N N . PRO B 1 33 ? -0.605 6.957 2.852 1 88.25 33 PRO B N 1
ATOM 2883 C CA . PRO B 1 33 ? -1.43 5.754 2.738 1 88.25 33 PRO B CA 1
ATOM 2884 C C . PRO B 1 33 ? -0.602 4.473 2.713 1 88.25 33 PRO B C 1
ATOM 2886 O O . PRO B 1 33 ? -1.103 3.4 3.068 1 88.25 33 PRO B O 1
ATOM 2889 N N . TYR B 1 34 ? 0.626 4.57 2.338 1 93.19 34 TYR B N 1
ATOM 2890 C CA . TYR B 1 34 ? 1.413 3.354 2.174 1 93.19 34 TYR B CA 1
ATOM 2891 C C . TYR B 1 34 ? 2.588 3.328 3.145 1 93.19 34 TYR B C 1
ATOM 2893 O O . TYR B 1 34 ? 3.582 2.639 2.906 1 93.19 34 TYR B O 1
ATOM 2901 N N . GLU B 1 35 ? 2.453 4.051 4.234 1 91.75 35 GLU B N 1
ATOM 2902 C CA . GLU B 1 35 ? 3.539 4.234 5.191 1 91.75 35 GLU B CA 1
ATOM 2903 C C . GLU B 1 35 ? 4.02 2.896 5.746 1 91.75 35 GLU B C 1
ATOM 2905 O O . GLU B 1 35 ? 5.223 2.68 5.91 1 91.75 35 GLU B O 1
ATOM 2910 N N . LEU B 1 36 ? 3.072 1.985 6.059 1 92.38 36 LEU B N 1
ATOM 2911 C CA . LEU B 1 36 ? 3.42 0.705 6.664 1 92.38 36 LEU B CA 1
ATOM 2912 C C . LEU B 1 36 ? 4.32 -0.108 5.738 1 92.38 36 LEU B C 1
ATOM 2914 O O . LEU B 1 36 ? 5.301 -0.706 6.184 1 92.38 36 LEU B O 1
ATOM 2918 N N . LEU B 1 37 ? 3.99 -0.144 4.512 1 96.12 37 LEU B N 1
ATOM 2919 C CA . LEU B 1 37 ? 4.797 -0.866 3.535 1 96.12 37 LEU B CA 1
ATOM 2920 C C . LEU B 1 37 ? 6.152 -0.191 3.344 1 96.12 37 LEU B C 1
ATOM 2922 O O . LEU B 1 37 ? 7.172 -0.868 3.207 1 96.12 37 LEU B O 1
ATOM 2926 N N . GLY B 1 38 ? 6.113 1.108 3.32 1 96.12 38 GLY B N 1
ATOM 2927 C CA . GLY B 1 38 ? 7.367 1.843 3.248 1 96.12 38 GLY B CA 1
ATOM 2928 C C . GLY B 1 38 ? 8.297 1.56 4.414 1 96.12 38 GLY B C 1
ATOM 2929 O O . GLY B 1 38 ? 9.516 1.477 4.242 1 96.12 38 GLY B O 1
ATOM 2930 N N . GLN B 1 39 ? 7.715 1.43 5.59 1 93.56 39 GLN B N 1
ATOM 2931 C CA . GLN B 1 39 ? 8.5 1.1 6.773 1 93.56 39 GLN B CA 1
ATOM 2932 C C . GLN B 1 39 ? 9.18 -0.256 6.621 1 93.56 39 GLN B C 1
ATOM 2934 O O . GLN B 1 39 ? 10.352 -0.413 6.98 1 93.56 39 GLN B O 1
ATOM 2939 N N . GLN B 1 40 ? 8.461 -1.189 6.055 1 96.06 40 GLN B N 1
ATOM 2940 C CA . GLN B 1 40 ? 9.047 -2.502 5.82 1 96.06 40 GLN B CA 1
ATOM 2941 C C . GLN B 1 40 ? 10.242 -2.406 4.867 1 96.06 40 GLN B C 1
ATOM 2943 O O . GLN B 1 40 ? 11.289 -2.996 5.121 1 96.06 40 GLN B O 1
ATOM 2948 N N . VAL B 1 41 ? 10.07 -1.63 3.809 1 98.06 41 VAL B N 1
ATOM 2949 C CA . VAL B 1 41 ? 11.133 -1.456 2.824 1 98.06 41 VAL B CA 1
ATOM 2950 C C . VAL B 1 41 ? 12.359 -0.842 3.492 1 98.06 41 VAL B C 1
ATOM 2952 O O . VAL B 1 41 ? 13.469 -1.357 3.355 1 98.06 41 VAL B O 1
ATOM 2955 N N . ARG B 1 42 ? 12.188 0.202 4.266 1 96.25 42 ARG B N 1
ATOM 2956 C CA . ARG B 1 42 ? 13.297 0.91 4.898 1 96.25 42 ARG B CA 1
ATOM 2957 C C . ARG B 1 42 ? 13.984 0.034 5.938 1 96.25 42 ARG B C 1
ATOM 2959 O O . ARG B 1 42 ? 15.211 0 6.016 1 96.25 42 ARG B O 1
ATOM 2966 N N . GLN B 1 43 ? 13.188 -0.706 6.73 1 96.19 43 GLN B N 1
ATOM 2967 C CA . GLN B 1 43 ? 13.75 -1.557 7.773 1 96.19 43 GLN B CA 1
ATOM 2968 C C . GLN B 1 43 ? 14.656 -2.633 7.176 1 96.19 43 GLN B C 1
ATOM 2970 O O . GLN B 1 43 ? 15.781 -2.828 7.637 1 96.19 43 GLN B O 1
ATOM 2975 N N . GLY B 1 44 ? 14.18 -3.273 6.148 1 98.38 44 GLY B N 1
ATOM 2976 C CA . GLY B 1 44 ? 14.977 -4.305 5.508 1 98.38 44 GLY B CA 1
ATOM 2977 C C . GLY B 1 44 ? 16.219 -3.762 4.836 1 98.38 44 GLY B C 1
ATOM 2978 O O . GLY B 1 44 ? 17.312 -4.297 5.02 1 98.38 44 GLY B O 1
ATOM 2979 N N . ALA B 1 45 ? 16.047 -2.725 4.098 1 98.56 45 ALA B N 1
ATOM 2980 C CA . ALA B 1 45 ? 17.141 -2.143 3.334 1 98.56 45 ALA B CA 1
ATOM 2981 C C . ALA B 1 45 ? 18.219 -1.59 4.262 1 98.56 45 ALA B C 1
ATOM 2983 O O . ALA B 1 45 ? 19.406 -1.812 4.035 1 98.56 45 ALA B O 1
ATOM 2984 N N . LYS B 1 46 ? 17.844 -0.917 5.281 1 96.44 46 LYS B N 1
ATOM 2985 C CA . LYS B 1 46 ? 18.812 -0.296 6.188 1 96.44 46 LYS B CA 1
ATOM 2986 C C . LYS B 1 46 ? 19.562 -1.349 6.992 1 96.44 46 LYS B C 1
ATOM 2988 O O . LYS B 1 46 ? 20.75 -1.182 7.289 1 96.44 46 LYS B O 1
ATOM 2993 N N . ALA B 1 47 ? 18.844 -2.404 7.395 1 97.69 47 ALA B N 1
ATOM 2994 C CA . ALA B 1 47 ? 19.516 -3.484 8.109 1 97.69 47 ALA B CA 1
ATOM 2995 C C . ALA B 1 47 ? 20.641 -4.078 7.262 1 97.69 47 ALA B C 1
ATOM 2997 O O . ALA B 1 47 ? 21.75 -4.273 7.746 1 97.69 47 ALA B O 1
ATOM 2998 N N . ALA B 1 48 ? 20.359 -4.32 5.988 1 98.44 48 ALA B N 1
ATOM 2999 C CA . ALA B 1 48 ? 21.375 -4.871 5.094 1 98.44 48 ALA B CA 1
ATOM 3000 C C . ALA B 1 48 ? 22.484 -3.859 4.836 1 98.44 48 ALA B C 1
ATOM 3002 O O . ALA B 1 48 ? 23.672 -4.219 4.816 1 98.44 48 ALA B O 1
ATOM 3003 N N . ALA B 1 49 ? 22.156 -2.615 4.645 1 97.81 49 ALA B N 1
ATOM 3004 C CA . ALA B 1 49 ? 23.141 -1.578 4.352 1 97.81 49 ALA B CA 1
ATOM 3005 C C . ALA B 1 49 ? 24.141 -1.421 5.5 1 97.81 49 ALA B C 1
ATOM 3007 O O . ALA B 1 49 ? 25.344 -1.264 5.273 1 97.81 49 ALA B O 1
ATOM 3008 N N . ALA B 1 50 ? 23.609 -1.467 6.68 1 95.75 50 ALA B N 1
ATOM 3009 C CA . ALA B 1 50 ? 24.453 -1.338 7.855 1 95.75 50 ALA B CA 1
ATOM 3010 C C . ALA B 1 50 ? 25.469 -2.475 7.926 1 95.75 50 ALA B C 1
ATOM 3012 O O . ALA B 1 50 ? 26.641 -2.252 8.242 1 95.75 50 ALA B O 1
ATOM 3013 N N . LYS B 1 51 ? 25.031 -3.586 7.648 1 96 51 LYS B N 1
ATOM 3014 C CA . LYS B 1 51 ? 25.875 -4.77 7.688 1 96 51 LYS B CA 1
ATOM 3015 C C . LYS B 1 51 ? 26.938 -4.719 6.59 1 96 51 LYS B C 1
ATOM 3017 O O . LYS B 1 51 ? 28.078 -5.16 6.793 1 96 51 LYS B O 1
ATOM 3022 N N . LEU B 1 52 ? 26.594 -4.141 5.5 1 97.19 52 LEU B N 1
ATOM 3023 C CA . LEU B 1 52 ? 27.438 -4.215 4.316 1 97.19 52 LEU B CA 1
ATOM 3024 C C . LEU B 1 52 ? 28.266 -2.941 4.164 1 97.19 52 LEU B C 1
ATOM 3026 O O . LEU B 1 52 ? 29.109 -2.844 3.264 1 97.19 52 LEU B O 1
ATOM 3030 N N . GLY B 1 53 ? 28 -1.983 4.992 1 94.81 53 GLY B N 1
ATOM 3031 C CA . GLY B 1 53 ? 28.781 -0.749 4.973 1 94.81 53 GLY B CA 1
ATOM 3032 C C . GLY B 1 53 ? 28.391 0.172 3.828 1 94.81 53 GLY B C 1
ATOM 3033 O O . GLY B 1 53 ? 29.266 0.84 3.254 1 94.81 53 GLY B O 1
ATOM 3034 N N . LEU B 1 54 ? 27.141 0.12 3.41 1 96.31 54 LEU B N 1
ATOM 3035 C CA . LEU B 1 54 ? 26.656 1.006 2.357 1 96.31 54 LEU B CA 1
ATOM 3036 C C . LEU B 1 54 ? 26.141 2.311 2.945 1 96.31 54 LEU B C 1
ATOM 3038 O O . LEU B 1 54 ? 25.484 2.309 3.994 1 96.31 54 LEU B O 1
ATOM 3042 N N . ASP B 1 55 ? 26.453 3.365 2.252 1 94.56 55 ASP B N 1
ATOM 3043 C CA . ASP B 1 55 ? 25.766 4.617 2.559 1 94.56 55 ASP B CA 1
ATOM 3044 C C . ASP B 1 55 ? 24.328 4.598 2.033 1 94.56 55 ASP B C 1
ATOM 3046 O O . ASP B 1 55 ? 24.062 4.059 0.957 1 94.56 55 ASP B O 1
ATOM 3050 N N . VAL B 1 56 ? 23.453 5.27 2.844 1 94.31 56 VAL B N 1
ATOM 3051 C CA . VAL B 1 56 ? 22.047 5.191 2.496 1 94.31 56 VAL B CA 1
ATOM 3052 C C . VAL B 1 56 ? 21.5 6.59 2.225 1 94.31 56 VAL B C 1
ATOM 3054 O O . VAL B 1 56 ? 21.766 7.527 2.984 1 94.31 56 VAL B O 1
ATOM 3057 N N . VAL B 1 57 ? 20.844 6.703 1.117 1 92 57 VAL B N 1
ATOM 3058 C CA . VAL B 1 57 ? 20.016 7.875 0.813 1 92 57 VAL B CA 1
ATOM 3059 C C . VAL B 1 57 ? 18.547 7.477 0.784 1 92 57 VAL B C 1
ATOM 3061 O O . VAL B 1 57 ? 18.125 6.695 -0.069 1 92 57 VAL B O 1
ATOM 3064 N N . GLU B 1 58 ? 17.766 8 1.746 1 91.81 58 GLU B N 1
ATOM 3065 C CA . GLU B 1 58 ? 16.344 7.695 1.8 1 91.81 58 GLU B CA 1
ATOM 3066 C C . GLU B 1 58 ? 15.516 8.812 1.16 1 91.81 58 GLU B C 1
ATOM 3068 O O . GLU B 1 58 ? 15.711 9.984 1.468 1 91.81 58 GLU B O 1
ATOM 3073 N N . ILE B 1 59 ? 14.641 8.445 0.28 1 91.31 59 ILE B N 1
ATOM 3074 C CA . ILE B 1 59 ? 13.773 9.422 -0.377 1 91.31 59 ILE B CA 1
ATOM 3075 C C . ILE B 1 59 ? 12.312 8.992 -0.233 1 91.31 59 ILE B C 1
ATOM 3077 O O . ILE B 1 59 ? 11.977 7.836 -0.487 1 91.31 59 ILE B O 1
ATOM 3081 N N . HIS B 1 60 ? 11.414 9.898 0.198 1 90.06 60 HIS B N 1
ATOM 3082 C CA . HIS B 1 60 ? 9.984 9.672 0.354 1 90.06 60 HIS B CA 1
ATOM 3083 C C . HIS B 1 60 ? 9.32 9.43 -0.995 1 90.06 60 HIS B C 1
ATOM 3085 O O . HIS B 1 60 ? 9.602 10.133 -1.968 1 90.06 60 HIS B O 1
ATOM 3091 N N . GLU B 1 61 ? 8.492 8.422 -1.024 1 93.12 61 GLU B N 1
ATOM 3092 C CA . GLU B 1 61 ? 7.652 8.133 -2.186 1 93.12 61 GLU B CA 1
ATOM 3093 C C . GLU B 1 61 ? 6.191 8.484 -1.915 1 93.12 61 GLU B C 1
ATOM 3095 O O . GLU B 1 61 ? 5.484 7.73 -1.239 1 93.12 61 GLU B O 1
ATOM 3100 N N . SER B 1 62 ? 5.727 9.516 -2.52 1 86.81 62 SER B N 1
ATOM 3101 C CA . SER B 1 62 ? 4.363 9.961 -2.262 1 86.81 62 SER B CA 1
ATOM 3102 C C . SER B 1 62 ? 3.352 9.148 -3.061 1 86.81 62 SER B C 1
ATOM 3104 O O . SER B 1 62 ? 2.156 9.164 -2.76 1 86.81 62 SER B O 1
ATOM 3106 N N . CYS B 1 63 ? 3.77 8.484 -4.148 1 87.62 63 CYS B N 1
ATOM 3107 C CA . CYS B 1 63 ? 2.947 7.688 -5.047 1 87.62 63 CYS B CA 1
ATOM 3108 C C . CYS B 1 63 ? 1.956 8.562 -5.805 1 87.62 63 CYS B C 1
ATOM 3110 O O . CYS B 1 63 ? 0.918 8.078 -6.262 1 87.62 63 CYS B O 1
ATOM 3112 N N . GLU B 1 64 ? 2.264 9.859 -5.898 1 80.06 64 GLU B N 1
ATOM 3113 C CA . GLU B 1 64 ? 1.429 10.781 -6.66 1 80.06 64 GLU B CA 1
ATOM 3114 C C . GLU B 1 64 ? 1.982 10.992 -8.07 1 80.06 64 GLU B C 1
ATOM 3116 O O . GLU B 1 64 ? 3.193 10.898 -8.281 1 80.06 64 GLU B O 1
ATOM 3121 N N . ASP B 1 65 ? 1.063 11.328 -8.93 1 80 65 ASP B N 1
ATOM 3122 C CA . ASP B 1 65 ? 1.493 11.648 -10.281 1 80 65 ASP B CA 1
ATOM 3123 C C . ASP B 1 65 ? 2.479 12.82 -10.281 1 80 65 ASP B C 1
ATOM 3125 O O . ASP B 1 65 ? 2.299 13.789 -9.547 1 80 65 ASP B O 1
ATOM 3129 N N . GLY B 1 66 ? 3.576 12.641 -11.055 1 79.81 66 GLY B N 1
ATOM 3130 C CA . GLY B 1 66 ? 4.52 13.734 -11.211 1 79.81 66 GLY B CA 1
ATOM 3131 C C . GLY B 1 66 ? 5.605 13.742 -10.148 1 79.81 66 GLY B C 1
ATOM 3132 O O . GLY B 1 66 ? 6.523 14.562 -10.195 1 79.81 66 GLY B O 1
ATOM 3133 N N . SER B 1 67 ? 5.586 12.82 -9.234 1 84.06 67 SER B N 1
ATOM 3134 C CA . SER B 1 67 ? 6.555 12.805 -8.141 1 84.06 67 SER B CA 1
ATOM 3135 C C . SER B 1 67 ? 7.898 12.25 -8.602 1 84.06 67 SER B C 1
ATOM 3137 O O . SER B 1 67 ? 8.914 12.438 -7.93 1 84.06 67 SER B O 1
ATOM 3139 N N . GLY B 1 68 ? 7.961 11.656 -9.742 1 90.88 68 GLY B N 1
ATOM 3140 C CA . GLY B 1 68 ? 9.133 10.914 -10.172 1 90.88 68 GLY B CA 1
ATOM 3141 C C . GLY B 1 68 ? 10.336 11.797 -10.438 1 90.88 68 GLY B C 1
ATOM 3142 O O . GLY B 1 68 ? 11.469 11.414 -10.148 1 90.88 68 GLY B O 1
ATOM 3143 N N . GLY B 1 69 ? 10.125 12.977 -10.984 1 88.75 69 GLY B N 1
ATOM 3144 C CA . GLY B 1 69 ? 11.219 13.859 -11.359 1 88.75 69 GLY B CA 1
ATOM 3145 C C . GLY B 1 69 ? 12.086 14.258 -10.18 1 88.75 69 GLY B C 1
ATOM 3146 O O . GLY B 1 69 ? 13.312 14.125 -10.234 1 88.75 69 GLY B O 1
ATOM 3147 N N . ALA B 1 70 ? 11.469 14.734 -9.125 1 85.12 70 ALA B N 1
ATOM 3148 C CA . ALA B 1 70 ? 12.203 15.172 -7.945 1 85.12 70 ALA B CA 1
ATOM 3149 C C . ALA B 1 70 ? 12.953 14.016 -7.301 1 85.12 70 ALA B C 1
ATOM 3151 O O . ALA B 1 70 ? 14.062 14.188 -6.797 1 85.12 70 ALA B O 1
ATOM 3152 N N . ILE B 1 71 ? 12.367 12.906 -7.293 1 92.94 71 ILE B N 1
ATOM 3153 C CA . ILE B 1 71 ? 13 11.719 -6.742 1 92.94 71 ILE B CA 1
ATOM 3154 C C . ILE B 1 71 ? 14.258 11.375 -7.551 1 92.94 71 ILE B C 1
ATOM 3156 O O . ILE B 1 71 ? 15.32 11.125 -6.98 1 92.94 71 ILE B O 1
ATOM 3160 N N . ALA B 1 72 ? 14.117 11.422 -8.852 1 96 72 ALA B N 1
ATOM 3161 C CA . ALA B 1 72 ? 15.258 11.141 -9.727 1 96 72 ALA B CA 1
ATOM 3162 C C . ALA B 1 72 ? 16.391 12.125 -9.477 1 96 72 ALA B C 1
ATOM 3164 O O . ALA B 1 72 ? 17.562 11.734 -9.406 1 96 72 ALA B O 1
ATOM 3165 N N . ASP B 1 73 ? 16.078 13.336 -9.336 1 91.06 73 ASP B N 1
ATOM 3166 C CA . ASP B 1 73 ? 17.094 14.367 -9.086 1 91.06 73 ASP B CA 1
ATOM 3167 C C . ASP B 1 73 ? 17.875 14.07 -7.805 1 91.06 73 ASP B C 1
ATOM 3169 O O . ASP B 1 73 ? 19.094 14.219 -7.77 1 91.06 73 ASP B O 1
ATOM 3173 N N . GLY B 1 74 ? 17.172 13.68 -6.785 1 88.81 74 GLY B N 1
ATOM 3174 C CA . GLY B 1 74 ? 17.828 13.344 -5.527 1 88.81 74 GLY B CA 1
ATOM 3175 C C . GLY B 1 74 ? 18.766 12.164 -5.645 1 88.81 74 GLY B C 1
ATOM 3176 O O . GLY B 1 74 ? 19.859 12.18 -5.074 1 88.81 74 GLY B O 1
ATOM 3177 N N . LEU B 1 75 ? 18.359 11.203 -6.395 1 95 75 LEU B N 1
ATOM 3178 C CA . LEU B 1 75 ? 19.172 10.016 -6.586 1 95 75 LEU B CA 1
ATOM 3179 C C . LEU B 1 75 ? 20.422 10.336 -7.395 1 95 75 LEU B C 1
ATOM 3181 O O . LEU B 1 75 ? 21.516 9.875 -7.055 1 95 75 LEU B O 1
ATOM 3185 N N . VAL B 1 76 ? 20.281 11.094 -8.445 1 95.75 76 VAL B N 1
ATOM 3186 C CA . VAL B 1 76 ? 21.391 11.461 -9.32 1 95.75 76 VAL B CA 1
ATOM 3187 C C . VAL B 1 76 ? 22.391 12.336 -8.562 1 95.75 76 VAL B C 1
ATOM 3189 O O . VAL B 1 76 ? 23.594 12.133 -8.648 1 95.75 76 VAL B O 1
ATOM 3192 N N . ALA B 1 77 ? 21.859 13.242 -7.824 1 90.81 77 ALA B N 1
ATOM 3193 C CA . ALA B 1 77 ? 22.719 14.141 -7.055 1 90.81 77 ALA B CA 1
ATOM 3194 C C . ALA B 1 77 ? 23.547 13.359 -6.035 1 90.81 77 ALA B C 1
ATOM 3196 O O . ALA B 1 77 ? 24.688 13.711 -5.758 1 90.81 77 ALA B O 1
ATOM 3197 N N . ALA B 1 78 ? 22.984 12.32 -5.508 1 91.94 78 ALA B N 1
ATOM 3198 C CA . ALA B 1 78 ? 23.656 11.523 -4.48 1 91.94 78 ALA B CA 1
ATOM 3199 C C . ALA B 1 78 ? 24.594 10.492 -5.109 1 91.94 78 ALA B C 1
ATOM 3201 O O . ALA B 1 78 ? 25.344 9.812 -4.402 1 91.94 78 ALA B O 1
ATOM 3202 N N . LYS B 1 79 ? 24.484 10.289 -6.363 1 94.19 79 LYS B N 1
ATOM 3203 C CA . LYS B 1 79 ? 25.328 9.367 -7.113 1 94.19 79 LYS B CA 1
ATOM 3204 C C . LYS B 1 79 ? 25.234 7.949 -6.547 1 94.19 79 LYS B C 1
ATOM 3206 O O . LYS B 1 79 ? 26.25 7.312 -6.277 1 94.19 79 LYS B O 1
ATOM 3211 N N . VAL B 1 80 ? 24.047 7.531 -6.375 1 96.94 80 VAL B N 1
ATOM 3212 C CA . VAL B 1 80 ? 23.844 6.203 -5.805 1 96.94 80 VAL B CA 1
ATOM 3213 C C . VAL B 1 80 ? 24.219 5.141 -6.836 1 96.94 80 VAL B C 1
ATOM 3215 O O . VAL B 1 80 ? 24.125 5.379 -8.047 1 96.94 80 VAL B O 1
ATOM 3218 N N . SER B 1 81 ? 24.625 3.98 -6.316 1 97.06 81 SER B N 1
ATOM 3219 C CA . SER B 1 81 ? 24.953 2.859 -7.188 1 97.06 81 SER B CA 1
ATOM 3220 C C . SER B 1 81 ? 23.703 2.223 -7.773 1 97.06 81 SER B C 1
ATOM 3222 O O . SER B 1 81 ? 23.719 1.716 -8.898 1 97.06 81 SER B O 1
ATOM 3224 N N . ALA B 1 82 ? 22.672 2.188 -6.996 1 98.56 82 ALA B N 1
ATOM 3225 C CA . ALA B 1 82 ? 21.344 1.706 -7.379 1 98.56 82 ALA B CA 1
ATOM 3226 C C . ALA B 1 82 ? 20.266 2.293 -6.477 1 98.56 82 ALA B C 1
ATOM 3228 O O . ALA B 1 82 ? 20.547 2.77 -5.379 1 98.56 82 ALA B O 1
ATOM 3229 N N . ALA B 1 83 ? 19.078 2.305 -7.062 1 98.81 83 ALA B N 1
ATOM 3230 C CA . ALA B 1 83 ? 17.906 2.68 -6.266 1 98.81 83 ALA B CA 1
ATOM 3231 C C . ALA B 1 83 ? 16.922 1.523 -6.164 1 98.81 83 ALA B C 1
ATOM 3233 O O . ALA B 1 83 ? 16.641 0.847 -7.156 1 98.81 83 ALA B O 1
ATOM 3234 N N . ILE B 1 84 ? 16.375 1.344 -4.918 1 98.81 84 ILE B N 1
ATOM 3235 C CA . ILE B 1 84 ? 15.453 0.234 -4.719 1 98.81 84 ILE B CA 1
ATOM 3236 C C . ILE B 1 84 ? 14.148 0.753 -4.117 1 98.81 84 ILE B C 1
ATOM 3238 O O . ILE B 1 84 ? 14.086 1.886 -3.631 1 98.81 84 ILE B O 1
ATOM 3242 N N . GLY B 1 85 ? 13.133 -0.124 -4.105 1 98.5 85 GLY B N 1
ATOM 3243 C CA . GLY B 1 85 ? 11.82 0.202 -3.564 1 98.5 85 GLY B CA 1
ATOM 3244 C C . GLY B 1 85 ? 10.766 0.408 -4.637 1 98.5 85 GLY B C 1
ATOM 3245 O O . GLY B 1 85 ? 10.305 -0.555 -5.25 1 98.5 85 GLY B O 1
ATOM 3246 N N . PHE B 1 86 ? 10.414 1.627 -4.828 1 97.69 86 PHE B N 1
ATOM 3247 C CA . PHE B 1 86 ? 9.461 1.989 -5.875 1 97.69 86 PHE B CA 1
ATOM 3248 C C . PHE B 1 86 ? 8.211 1.128 -5.789 1 97.69 86 PHE B C 1
ATOM 3250 O O . PHE B 1 86 ? 7.973 0.281 -6.656 1 97.69 86 PHE B O 1
ATOM 3257 N N . LEU B 1 87 ? 7.348 1.497 -4.84 1 95.69 87 LEU B N 1
ATOM 3258 C CA . LEU B 1 87 ? 6.148 0.706 -4.586 1 95.69 87 LEU B CA 1
ATOM 3259 C C . LEU B 1 87 ? 5.023 1.103 -5.535 1 95.69 87 LEU B C 1
ATOM 3261 O O . LEU B 1 87 ? 4.039 0.374 -5.676 1 95.69 87 LEU B O 1
ATOM 3265 N N . CYS B 1 88 ? 5.176 2.254 -6.246 1 91.94 88 CYS B N 1
ATOM 3266 C CA . CYS B 1 88 ? 4.059 2.803 -7.012 1 91.94 88 CYS B CA 1
ATOM 3267 C C . CYS B 1 88 ? 4.445 3.006 -8.469 1 91.94 88 CYS B C 1
ATOM 3269 O O . CYS B 1 88 ? 5.477 3.611 -8.766 1 91.94 88 CYS B O 1
ATOM 3271 N N . THR B 1 89 ? 3.555 2.609 -9.352 1 88.31 89 THR B N 1
ATOM 3272 C CA . THR B 1 89 ? 3.771 2.768 -10.789 1 88.31 89 THR B CA 1
ATOM 3273 C C . THR B 1 89 ? 3.896 4.242 -11.156 1 88.31 89 THR B C 1
ATOM 3275 O O . THR B 1 89 ? 4.68 4.602 -12.039 1 88.31 89 THR B O 1
ATOM 3278 N N . GLU B 1 90 ? 3.17 5.133 -10.484 1 85.44 90 GLU B N 1
ATOM 3279 C CA . GLU B 1 90 ? 3.18 6.57 -10.75 1 85.44 90 GLU B CA 1
ATOM 3280 C C . GLU B 1 90 ? 4.582 7.152 -10.586 1 85.44 90 GLU B C 1
ATOM 3282 O O . GLU B 1 90 ? 4.98 8.039 -11.344 1 85.44 90 GLU B O 1
ATOM 3287 N N . THR B 1 91 ? 5.27 6.582 -9.625 1 92.38 91 THR B N 1
ATOM 3288 C CA . THR B 1 91 ? 6.625 7.055 -9.344 1 92.38 91 THR B CA 1
ATOM 3289 C C . THR B 1 91 ? 7.582 6.621 -10.453 1 92.38 91 THR B C 1
ATOM 3291 O O . THR B 1 91 ? 8.398 7.418 -10.922 1 92.38 91 THR B O 1
ATOM 3294 N N . LEU B 1 92 ? 7.41 5.43 -10.883 1 94.25 92 LEU B N 1
ATOM 3295 C CA . LEU B 1 92 ? 8.352 4.824 -11.82 1 94.25 92 LEU B CA 1
ATOM 3296 C C . LEU B 1 92 ? 8.281 5.516 -13.18 1 94.25 92 LEU B C 1
ATOM 3298 O O . LEU B 1 92 ? 9.305 5.699 -13.836 1 94.25 92 LEU B O 1
ATOM 3302 N N . GLN B 1 93 ? 7.195 5.969 -13.57 1 88.56 93 GLN B N 1
ATOM 3303 C CA . GLN B 1 93 ? 7.031 6.613 -14.867 1 88.56 93 GLN B CA 1
ATOM 3304 C C . GLN B 1 93 ? 7.871 7.883 -14.961 1 88.56 93 GLN B C 1
ATOM 3306 O O . GLN B 1 93 ? 8.414 8.195 -16.016 1 88.56 93 GLN B O 1
ATOM 3311 N N . GLY B 1 94 ? 8.062 8.539 -13.938 1 91.81 94 GLY B N 1
ATOM 3312 C CA . GLY B 1 94 ? 8.773 9.812 -13.945 1 91.81 94 GLY B CA 1
ATOM 3313 C C . GLY B 1 94 ? 10.242 9.68 -13.586 1 91.81 94 GLY B C 1
ATOM 3314 O O . GLY B 1 94 ? 11.055 10.523 -13.961 1 91.81 94 GLY B O 1
ATOM 3315 N N . VAL B 1 95 ? 10.594 8.602 -12.938 1 96.88 95 VAL B N 1
ATOM 3316 C CA . VAL B 1 95 ? 11.938 8.492 -12.375 1 96.88 95 VAL B CA 1
ATOM 3317 C C . VAL B 1 95 ? 12.875 7.848 -13.398 1 96.88 95 VAL B C 1
ATOM 3319 O O . VAL B 1 95 ? 14.078 8.109 -13.406 1 96.88 95 VAL B O 1
ATOM 3322 N N . LEU B 1 96 ? 12.383 7.09 -14.328 1 97.56 96 LEU B N 1
ATOM 3323 C CA . LEU B 1 96 ? 13.195 6.168 -15.117 1 97.56 96 LEU B CA 1
ATOM 3324 C C . LEU B 1 96 ? 13.977 6.918 -16.188 1 97.56 96 LEU B C 1
ATOM 3326 O O . LEU B 1 96 ? 15.164 6.668 -16.391 1 97.56 96 LEU B O 1
ATOM 3330 N N . PRO B 1 97 ? 13.422 7.941 -16.875 1 96.69 97 PRO B N 1
ATOM 3331 C CA . PRO B 1 97 ? 14.188 8.617 -17.922 1 96.69 97 PRO B CA 1
ATOM 3332 C C . PRO B 1 97 ? 15.445 9.297 -17.391 1 96.69 97 PRO B C 1
ATOM 3334 O O . PRO B 1 97 ? 16.547 9.07 -17.906 1 96.69 97 PRO B O 1
ATOM 3337 N N . PRO B 1 98 ? 15.352 10.047 -16.312 1 97.5 98 PRO B N 1
ATOM 3338 C CA . PRO B 1 98 ? 16.578 10.641 -15.797 1 97.5 98 PRO B CA 1
ATOM 3339 C C . PRO B 1 98 ? 17.578 9.594 -15.297 1 97.5 98 PRO B C 1
ATOM 3341 O O . PRO B 1 98 ? 18.797 9.797 -15.383 1 97.5 98 PRO B O 1
ATOM 3344 N N . LEU B 1 99 ? 17.125 8.508 -14.734 1 98.31 99 LEU B N 1
ATOM 3345 C CA . LEU B 1 99 ? 18.016 7.469 -14.242 1 98.31 99 LEU B CA 1
ATOM 3346 C C . LEU B 1 99 ? 18.766 6.801 -15.398 1 98.31 99 LEU B C 1
ATOM 3348 O O . LEU B 1 99 ? 19.906 6.367 -15.234 1 98.31 99 LEU B O 1
ATOM 3352 N N . LYS B 1 100 ? 18.078 6.711 -16.516 1 98.12 100 LYS B N 1
ATOM 3353 C CA . LYS B 1 100 ? 18.75 6.199 -17.703 1 98.12 100 LYS B CA 1
ATOM 3354 C C . LYS B 1 100 ? 19.969 7.047 -18.047 1 98.12 100 LYS B C 1
ATOM 3356 O O . LYS B 1 100 ? 21.047 6.516 -18.281 1 98.12 100 LYS B O 1
ATOM 3361 N N . ALA B 1 101 ? 19.797 8.32 -18.078 1 97.5 101 ALA B N 1
ATOM 3362 C CA . ALA B 1 101 ? 20.875 9.242 -18.422 1 97.5 101 ALA B CA 1
ATOM 3363 C C . ALA B 1 101 ? 22.031 9.109 -17.438 1 97.5 101 ALA B C 1
ATOM 3365 O O . ALA B 1 101 ? 23.203 9.273 -17.828 1 97.5 101 ALA B O 1
ATOM 3366 N N . ALA B 1 102 ? 21.781 8.734 -16.234 1 97.75 102 ALA B N 1
ATOM 3367 C CA . ALA B 1 102 ? 22.812 8.641 -15.188 1 97.75 102 ALA B CA 1
ATOM 3368 C C . ALA B 1 102 ? 23.312 7.207 -15.039 1 97.75 102 ALA B C 1
ATOM 3370 O O . ALA B 1 102 ? 24.203 6.938 -14.234 1 97.75 102 ALA B O 1
ATOM 3371 N N . ALA B 1 103 ? 22.719 6.258 -15.695 1 97.75 103 ALA B N 1
ATOM 3372 C CA . ALA B 1 103 ? 23.047 4.836 -15.641 1 97.75 103 ALA B CA 1
ATOM 3373 C C . ALA B 1 103 ? 22.844 4.281 -14.234 1 97.75 103 ALA B C 1
ATOM 3375 O O . ALA B 1 103 ? 23.672 3.5 -13.75 1 97.75 103 ALA B O 1
ATOM 3376 N N . ILE B 1 104 ? 21.812 4.727 -13.562 1 98.5 104 ILE B N 1
ATOM 3377 C CA . ILE B 1 104 ? 21.438 4.219 -12.242 1 98.5 104 ILE B CA 1
ATOM 3378 C C . ILE B 1 104 ? 20.266 3.24 -12.383 1 98.5 104 ILE B C 1
ATOM 3380 O O . ILE B 1 104 ? 19.172 3.619 -12.82 1 98.5 104 ILE B O 1
ATOM 3384 N N . PRO B 1 105 ? 20.453 1.995 -12.039 1 98.75 105 PRO B N 1
ATOM 3385 C CA . PRO B 1 105 ? 19.328 1.062 -12.117 1 98.75 105 PRO B CA 1
ATOM 3386 C C . PRO B 1 105 ? 18.297 1.281 -11.016 1 98.75 105 PRO B C 1
ATOM 3388 O O . PRO B 1 105 ? 18.672 1.603 -9.883 1 98.75 105 PRO B O 1
ATOM 3391 N N . ALA B 1 106 ? 17.078 1.112 -11.406 1 98.75 106 ALA B N 1
ATOM 3392 C CA . ALA B 1 106 ? 15.953 1.073 -10.469 1 98.75 106 ALA B CA 1
ATOM 3393 C C . ALA B 1 106 ? 15.445 -0.353 -10.281 1 98.75 106 ALA B C 1
ATOM 3395 O O . ALA B 1 106 ? 15.102 -1.027 -11.25 1 98.75 106 ALA B O 1
ATOM 3396 N N . ILE B 1 107 ? 15.398 -0.768 -9.031 1 98.62 107 ILE B N 1
ATOM 3397 C CA . ILE B 1 107 ? 14.906 -2.102 -8.711 1 98.62 107 ILE B CA 1
ATOM 3398 C C . ILE B 1 107 ? 13.602 -1.99 -7.922 1 98.62 107 ILE B C 1
ATOM 3400 O O . ILE B 1 107 ? 13.609 -1.621 -6.746 1 98.62 107 ILE B O 1
ATOM 3404 N N . THR B 1 108 ? 12.508 -2.299 -8.57 1 98.19 108 THR B N 1
ATOM 3405 C CA . THR B 1 108 ? 11.219 -2.234 -7.902 1 98.19 108 THR B CA 1
ATOM 3406 C C . THR B 1 108 ? 10.906 -3.553 -7.199 1 98.19 108 THR B C 1
ATOM 3408 O O . THR B 1 108 ? 11.258 -4.625 -7.695 1 98.19 108 THR B O 1
ATOM 3411 N N . LEU B 1 109 ? 10.242 -3.408 -6.07 1 97.31 109 LEU B N 1
ATOM 3412 C CA . LEU B 1 109 ? 9.93 -4.578 -5.258 1 97.31 109 LEU B CA 1
ATOM 3413 C C . LEU B 1 109 ? 8.5 -5.047 -5.504 1 97.31 109 LEU B C 1
ATOM 3415 O O . LEU B 1 109 ? 8.141 -6.176 -5.156 1 97.31 109 LEU B O 1
ATOM 3419 N N . SER B 1 110 ? 7.703 -4.152 -6.129 1 93.06 110 SER B N 1
ATOM 3420 C CA . SER B 1 110 ? 6.273 -4.434 -6.039 1 93.06 110 SER B CA 1
ATOM 3421 C C . SER B 1 110 ? 5.621 -4.441 -7.418 1 93.06 110 SER B C 1
ATOM 3423 O O . SER B 1 110 ? 4.625 -5.133 -7.633 1 93.06 110 SER B O 1
ATOM 3425 N N . SER B 1 111 ? 6.105 -3.676 -8.344 1 87.56 111 SER B N 1
ATOM 3426 C CA . SER B 1 111 ? 5.375 -3.424 -9.578 1 87.56 111 SER B CA 1
ATOM 3427 C C . SER B 1 111 ? 5.285 -4.684 -10.438 1 87.56 111 SER B C 1
ATOM 3429 O O . SER B 1 111 ? 6.297 -5.352 -10.672 1 87.56 111 SER B O 1
ATOM 3431 N N . ARG B 1 112 ? 4.008 -4.926 -10.852 1 82.75 112 ARG B N 1
ATOM 3432 C CA . ARG B 1 112 ? 3.771 -6.055 -11.742 1 82.75 112 ARG B CA 1
ATOM 3433 C C . ARG B 1 112 ? 3.258 -5.586 -13.094 1 82.75 112 ARG B C 1
ATOM 3435 O O . ARG B 1 112 ? 2.932 -6.402 -13.961 1 82.75 112 ARG B O 1
ATOM 3442 N N . ALA B 1 113 ? 3.254 -4.363 -13.367 1 82.81 113 ALA B N 1
ATOM 3443 C CA . ALA B 1 113 ? 2.637 -3.777 -14.555 1 82.81 113 ALA B CA 1
ATOM 3444 C C . ALA B 1 113 ? 3.41 -4.148 -15.812 1 82.81 113 ALA B C 1
ATOM 3446 O O . ALA B 1 113 ? 4.559 -3.73 -15.992 1 82.81 113 ALA B O 1
ATOM 3447 N N . PRO B 1 114 ? 2.75 -4.824 -16.719 1 85.88 114 PRO B N 1
ATOM 3448 C CA . PRO B 1 114 ? 3.451 -5.211 -17.938 1 85.88 114 PRO B CA 1
ATOM 3449 C C . PRO B 1 114 ? 3.816 -4.012 -18.812 1 85.88 114 PRO B C 1
ATOM 3451 O O . PRO B 1 114 ? 4.887 -3.992 -19.422 1 85.88 114 PRO B O 1
ATOM 3454 N N . ILE B 1 115 ? 2.971 -3.057 -18.797 1 86.12 115 ILE B N 1
ATOM 3455 C CA . ILE B 1 115 ? 3.164 -1.913 -19.688 1 86.12 115 ILE B CA 1
ATOM 3456 C C . ILE B 1 115 ? 4.434 -1.164 -19.281 1 86.12 115 ILE B C 1
ATOM 3458 O O . ILE B 1 115 ? 5.148 -0.642 -20.141 1 86.12 115 ILE B O 1
ATOM 3462 N N . LEU B 1 116 ? 4.723 -1.141 -18.031 1 90.31 116 LEU B N 1
ATOM 3463 C CA . LEU B 1 116 ? 5.934 -0.471 -17.578 1 90.31 116 LEU B CA 1
ATOM 3464 C C . LEU B 1 116 ? 7.18 -1.207 -18.062 1 90.31 116 LEU B C 1
ATOM 3466 O O . LEU B 1 116 ? 8.172 -0.577 -18.422 1 90.31 116 LEU B O 1
ATOM 3470 N N . MET B 1 117 ? 7.109 -2.494 -18.062 1 93.31 117 MET B N 1
ATOM 3471 C CA . MET B 1 117 ? 8.242 -3.287 -18.531 1 93.31 117 MET B CA 1
ATOM 3472 C C . MET B 1 117 ? 8.406 -3.164 -20.031 1 93.31 117 MET B C 1
ATOM 3474 O O . MET B 1 117 ? 9.523 -3.059 -20.547 1 93.31 117 MET B O 1
ATOM 3478 N N . GLU B 1 118 ? 7.309 -3.135 -20.734 1 93.56 118 GLU B N 1
ATOM 3479 C CA . GLU B 1 118 ? 7.344 -2.938 -22.188 1 93.56 118 GLU B CA 1
ATOM 3480 C C . GLU B 1 118 ? 7.953 -1.583 -22.547 1 93.56 118 GLU B C 1
ATOM 3482 O O . GLU B 1 118 ? 8.82 -1.497 -23.422 1 93.56 118 GLU B O 1
ATOM 3487 N N . ASP B 1 119 ? 7.535 -0.598 -21.828 1 94.75 119 ASP B N 1
ATOM 3488 C CA . ASP B 1 119 ? 8.07 0.742 -22.047 1 94.75 119 ASP B CA 1
ATOM 3489 C C . ASP B 1 119 ? 9.555 0.8 -21.703 1 94.75 119 ASP B C 1
ATOM 3491 O O . ASP B 1 119 ? 10.336 1.447 -22.406 1 94.75 119 ASP B O 1
ATOM 3495 N N . SER B 1 120 ? 9.875 0.138 -20.641 1 95.94 120 SER B N 1
ATOM 3496 C CA . SER B 1 120 ? 11.273 0.129 -20.219 1 95.94 120 SER B CA 1
ATOM 3497 C C . SER B 1 120 ? 12.172 -0.478 -21.281 1 95.94 120 SER B C 1
ATOM 3499 O O . SER B 1 120 ? 13.25 0.046 -21.578 1 95.94 120 SER B O 1
ATOM 3501 N N . LEU B 1 121 ? 11.758 -1.492 -21.906 1 96.06 121 LEU B N 1
ATOM 3502 C CA . LEU B 1 121 ? 12.531 -2.121 -22.969 1 96.06 121 LEU B CA 1
ATOM 3503 C C . LEU B 1 121 ? 12.555 -1.24 -24.219 1 96.06 121 LEU B C 1
ATOM 3505 O O . LEU B 1 121 ? 13.609 -1.062 -24.828 1 96.06 121 LEU B O 1
ATOM 3509 N N . LYS B 1 122 ? 11.453 -0.704 -24.531 1 97 122 LYS B N 1
ATOM 3510 C CA . LYS B 1 122 ? 11.32 0.129 -25.734 1 97 122 LYS B CA 1
ATOM 3511 C C . LYS B 1 122 ? 12.211 1.365 -25.641 1 97 122 LYS B C 1
ATOM 3513 O O . LYS B 1 122 ? 12.844 1.748 -26.625 1 97 122 LYS B O 1
ATOM 3518 N N . TYR B 1 123 ? 12.297 1.928 -24.422 1 97.31 123 TYR B N 1
ATOM 3519 C CA . TYR B 1 123 ? 12.977 3.207 -24.281 1 97.31 123 TYR B CA 1
ATOM 3520 C C . TYR B 1 123 ? 14.336 3.025 -23.625 1 97.31 123 TYR B C 1
ATOM 3522 O O . TYR B 1 123 ? 15.055 4 -23.391 1 97.31 123 TYR B O 1
ATOM 3530 N N . GLY B 1 124 ? 14.672 1.808 -23.328 1 97.25 124 GLY B N 1
ATOM 3531 C CA . GLY B 1 124 ? 15.961 1.505 -22.719 1 97.25 124 GLY B CA 1
ATOM 3532 C C . GLY B 1 124 ? 16.062 1.979 -21.281 1 97.25 124 GLY B C 1
ATOM 3533 O O . GLY B 1 124 ? 17.141 2.422 -20.844 1 97.25 124 GLY B O 1
ATOM 3534 N N . TRP B 1 125 ? 14.914 1.996 -20.531 1 98 125 TRP B N 1
ATOM 3535 C CA . TRP B 1 125 ? 14.938 2.4 -19.125 1 98 125 TRP B CA 1
ATOM 3536 C C . TRP B 1 125 ? 15.516 1.293 -18.25 1 98 125 TRP B C 1
ATOM 3538 O O . TRP B 1 125 ? 15.297 0.108 -18.516 1 98 125 TRP B O 1
ATOM 3548 N N . PRO B 1 126 ? 16.281 1.678 -17.156 1 98.38 126 PRO B N 1
ATOM 3549 C CA . PRO B 1 126 ? 16.953 0.695 -16.297 1 98.38 126 PRO B CA 1
ATOM 3550 C C . PRO B 1 126 ? 16.078 0.189 -15.164 1 98.38 126 PRO B C 1
ATOM 3552 O O . PRO B 1 126 ? 16.484 0.233 -14 1 98.38 126 PRO B O 1
ATOM 3555 N N . LEU B 1 127 ? 14.945 -0.325 -15.523 1 98.56 127 LEU B N 1
ATOM 3556 C CA . LEU B 1 127 ? 14.016 -0.86 -14.539 1 98.56 127 LEU B CA 1
ATOM 3557 C C . LEU B 1 127 ? 14.133 -2.377 -14.445 1 98.56 127 LEU B C 1
ATOM 3559 O O . LEU B 1 127 ? 14.016 -3.076 -15.453 1 98.56 127 LEU B O 1
ATOM 3563 N N . PHE B 1 128 ? 14.391 -2.797 -13.266 1 98.25 128 PHE B N 1
ATOM 3564 C CA . PHE B 1 128 ? 14.422 -4.223 -12.969 1 98.25 128 PHE B CA 1
ATOM 3565 C C . PHE B 1 128 ? 13.43 -4.566 -11.859 1 98.25 128 PHE B C 1
ATOM 3567 O O . PHE B 1 128 ? 13.258 -3.797 -10.914 1 98.25 128 PHE B O 1
ATOM 3574 N N . ARG B 1 129 ? 12.742 -5.625 -11.961 1 96.62 129 ARG B N 1
ATOM 3575 C CA . ARG B 1 129 ? 11.711 -5.859 -10.961 1 96.62 129 ARG B CA 1
ATOM 3576 C C . ARG B 1 129 ? 11.93 -7.195 -10.25 1 96.62 129 ARG B C 1
ATOM 3578 O O . ARG B 1 129 ? 12.305 -8.18 -10.883 1 96.62 129 ARG B O 1
ATOM 3585 N N . LEU B 1 130 ? 11.734 -7.148 -8.93 1 96.12 130 LEU B N 1
ATOM 3586 C CA . LEU B 1 130 ? 11.828 -8.336 -8.086 1 96.12 130 LEU B CA 1
ATOM 3587 C C . LEU B 1 130 ? 10.492 -9.078 -8.039 1 96.12 130 LEU B C 1
ATOM 3589 O O . LEU B 1 130 ? 10.43 -10.234 -7.621 1 96.12 130 LEU B O 1
ATOM 3593 N N . SER B 1 131 ? 9.438 -8.383 -8.422 1 92.44 131 SER B N 1
ATOM 3594 C CA . SER B 1 131 ? 8.133 -9.039 -8.484 1 92.44 131 SER B CA 1
ATOM 3595 C C . SER B 1 131 ? 8.008 -9.906 -9.727 1 92.44 131 SER B C 1
ATOM 3597 O O . SER B 1 131 ? 8.406 -9.492 -10.82 1 92.44 131 SER B O 1
ATOM 3599 N N . PRO B 1 132 ? 7.457 -11.039 -9.539 1 91.19 132 PRO B N 1
ATOM 3600 C CA . PRO B 1 132 ? 7.312 -11.891 -10.719 1 91.19 132 PRO B CA 1
ATOM 3601 C C . PRO B 1 132 ? 6.211 -11.414 -11.664 1 91.19 132 PRO B C 1
ATOM 3603 O O . PRO B 1 132 ? 5.238 -10.805 -11.219 1 91.19 132 PRO B O 1
ATOM 3606 N N . SER B 1 133 ? 6.371 -11.75 -12.945 1 86.12 133 SER B N 1
ATOM 3607 C CA . SER B 1 133 ? 5.371 -11.414 -13.953 1 86.12 133 SER B CA 1
ATOM 3608 C C . SER B 1 133 ? 4.207 -12.398 -13.922 1 86.12 133 SER B C 1
ATOM 3610 O O . SER B 1 133 ? 4.34 -13.508 -13.406 1 86.12 133 SER B O 1
ATOM 3612 N N . ASP B 1 134 ? 3.098 -11.945 -14.469 1 82.19 134 ASP B N 1
ATOM 3613 C CA . ASP B 1 134 ? 1.958 -12.844 -14.625 1 82.19 134 ASP B CA 1
ATOM 3614 C C . ASP B 1 134 ? 2.311 -14.031 -15.523 1 82.19 134 ASP B C 1
ATOM 3616 O O . ASP B 1 134 ? 1.804 -15.133 -15.328 1 82.19 134 ASP B O 1
ATOM 3620 N N . ARG B 1 135 ? 3.145 -13.797 -16.438 1 89.44 135 ARG B N 1
ATOM 3621 C CA . ARG B 1 135 ? 3.559 -14.875 -17.328 1 89.44 135 ARG B CA 1
ATOM 3622 C C . ARG B 1 135 ? 4.387 -15.914 -16.594 1 89.44 135 ARG B C 1
ATOM 3624 O O . ARG B 1 135 ? 4.27 -17.109 -16.859 1 89.44 135 ARG B O 1
ATOM 3631 N N . ALA B 1 136 ? 5.172 -15.438 -15.641 1 94.12 136 ALA B N 1
ATOM 3632 C CA . ALA B 1 136 ? 5.949 -16.375 -14.844 1 94.12 136 ALA B CA 1
ATOM 3633 C C . ALA B 1 136 ? 5.035 -17.328 -14.078 1 94.12 136 ALA B C 1
ATOM 3635 O O . ALA B 1 136 ? 5.336 -18.531 -13.961 1 94.12 136 ALA B O 1
ATOM 3636 N N . GLU B 1 137 ? 3.979 -16.812 -13.594 1 95.31 137 GLU B N 1
ATOM 3637 C CA . GLU B 1 137 ? 3.023 -17.641 -12.867 1 95.31 137 GLU B CA 1
ATOM 3638 C C . GLU B 1 137 ? 2.422 -18.719 -13.766 1 95.31 137 GLU B C 1
ATOM 3640 O O . GLU B 1 137 ? 2.465 -19.906 -13.438 1 95.31 137 GLU B O 1
ATOM 3645 N N . SER B 1 138 ? 1.881 -18.328 -14.914 1 97.25 138 SER B N 1
ATOM 3646 C CA . SER B 1 138 ? 1.238 -19.266 -15.828 1 97.25 138 SER B CA 1
ATOM 3647 C C . SER B 1 138 ? 2.238 -20.297 -16.359 1 97.25 138 SER B C 1
ATOM 3649 O O . SER B 1 138 ? 1.917 -21.469 -16.5 1 97.25 138 SER B O 1
ATOM 3651 N N . ASP B 1 139 ? 3.424 -19.844 -16.656 1 97.06 139 ASP B N 1
ATOM 3652 C CA . ASP B 1 139 ? 4.453 -20.734 -17.172 1 97.06 139 ASP B CA 1
ATOM 3653 C C . ASP B 1 139 ? 4.797 -21.828 -16.156 1 97.06 139 ASP B C 1
ATOM 3655 O O . ASP B 1 139 ? 4.895 -23 -16.516 1 97.06 139 ASP B O 1
ATOM 3659 N N . ARG B 1 140 ? 4.934 -21.406 -14.914 1 97.12 140 ARG B N 1
ATOM 3660 C CA . ARG B 1 140 ? 5.277 -22.391 -13.883 1 97.12 140 ARG B CA 1
ATOM 3661 C C . ARG B 1 140 ? 4.141 -23.375 -13.664 1 97.12 140 ARG B C 1
ATOM 3663 O O . ARG B 1 140 ? 4.379 -24.578 -13.492 1 97.12 140 ARG B O 1
ATOM 3670 N N . ILE B 1 141 ? 2.971 -22.922 -13.68 1 98.25 141 ILE B N 1
ATOM 3671 C CA . ILE B 1 141 ? 1.815 -23.781 -13.484 1 98.25 141 ILE B CA 1
ATOM 3672 C C . ILE B 1 141 ? 1.742 -24.812 -14.625 1 98.25 141 ILE B C 1
ATOM 3674 O O . ILE B 1 141 ? 1.558 -26 -14.375 1 98.25 141 ILE B O 1
ATOM 3678 N N . ALA B 1 142 ? 1.899 -24.344 -15.828 1 98.31 142 ALA B N 1
ATOM 3679 C CA . ALA B 1 142 ? 1.884 -25.25 -16.969 1 98.31 142 ALA B CA 1
ATOM 3680 C C . ALA B 1 142 ? 2.994 -26.297 -16.875 1 98.31 142 ALA B C 1
ATOM 3682 O O . ALA B 1 142 ? 2.771 -27.469 -17.141 1 98.31 142 ALA B O 1
ATOM 3683 N N . GLU B 1 143 ? 4.164 -25.859 -16.5 1 97.69 143 GLU B N 1
ATOM 3684 C CA . GLU B 1 143 ? 5.293 -26.766 -16.312 1 97.69 143 GLU B CA 1
ATOM 3685 C C . GLU B 1 143 ? 4.965 -27.875 -15.32 1 97.69 143 GLU B C 1
ATOM 3687 O O . GLU B 1 143 ? 5.27 -29.047 -15.555 1 97.69 143 GLU B O 1
ATOM 3692 N N . ILE B 1 144 ? 4.359 -27.469 -14.227 1 97.56 144 ILE B N 1
ATOM 3693 C CA . ILE B 1 144 ? 4.039 -28.406 -13.156 1 97.56 144 ILE B CA 1
ATOM 3694 C C . ILE B 1 144 ? 2.969 -29.391 -13.633 1 97.56 144 ILE B C 1
ATOM 3696 O O . ILE B 1 144 ? 3.068 -30.594 -13.383 1 97.56 144 ILE B O 1
ATOM 3700 N N . ILE B 1 145 ? 1.991 -28.938 -14.32 1 98.06 145 ILE B N 1
ATOM 3701 C CA . ILE B 1 145 ? 0.924 -29.797 -14.82 1 98.06 145 ILE B CA 1
ATOM 3702 C C . ILE B 1 145 ? 1.49 -30.766 -15.844 1 98.06 145 ILE B C 1
ATOM 3704 O O . ILE B 1 145 ? 1.188 -31.969 -15.797 1 98.06 145 ILE B O 1
ATOM 3708 N N . LEU B 1 146 ? 2.336 -30.328 -16.75 1 97.56 146 LEU B N 1
ATOM 3709 C CA . LEU B 1 146 ? 2.941 -31.172 -17.781 1 97.56 146 LEU B CA 1
ATOM 3710 C C . LEU B 1 146 ? 3.814 -32.25 -17.141 1 97.56 146 LEU B C 1
ATOM 3712 O O . LEU B 1 146 ? 3.891 -33.375 -17.656 1 97.56 146 LEU B O 1
ATOM 3716 N N . ARG B 1 147 ? 4.387 -31.891 -16.047 1 96.12 147 ARG B N 1
ATOM 3717 C CA . ARG B 1 147 ? 5.285 -32.812 -15.383 1 96.12 147 ARG B CA 1
ATOM 3718 C C . ARG B 1 147 ? 4.504 -33.812 -14.531 1 96.12 147 ARG B C 1
ATOM 3720 O O . ARG B 1 147 ? 4.762 -35.031 -14.578 1 96.12 147 ARG B O 1
ATOM 3727 N N . ASP B 1 148 ? 3.5 -33.312 -13.82 1 96.12 148 ASP B N 1
ATOM 3728 C CA . ASP B 1 148 ? 2.955 -34.125 -12.711 1 96.12 148 ASP B CA 1
ATOM 3729 C C . ASP B 1 148 ? 1.585 -34.688 -13.07 1 96.12 148 ASP B C 1
ATOM 3731 O O . ASP B 1 148 ? 1.119 -35.625 -12.43 1 96.12 148 ASP B O 1
ATOM 3735 N N . TRP B 1 149 ? 0.9 -34.094 -14.047 1 96.81 149 TRP B N 1
ATOM 3736 C CA . TRP B 1 149 ? -0.501 -34.469 -14.227 1 96.81 149 TRP B CA 1
ATOM 3737 C C . TRP B 1 149 ? -0.71 -35.219 -15.539 1 96.81 149 TRP B C 1
ATOM 3739 O O . TRP B 1 149 ? -1.844 -35.375 -15.992 1 96.81 149 TRP B O 1
ATOM 3749 N N . LYS B 1 150 ? 0.375 -35.656 -16.156 1 93.56 150 LYS B N 1
ATOM 3750 C CA . LYS B 1 150 ? 0.237 -36.469 -17.359 1 93.56 150 LYS B CA 1
ATOM 3751 C C . LYS B 1 150 ? -0.55 -37.75 -17.062 1 93.56 150 LYS B C 1
ATOM 3753 O O . LYS B 1 150 ? -0.298 -38.406 -16.062 1 93.56 150 LYS B O 1
ATOM 3758 N N . GLY B 1 151 ? -1.53 -38.031 -17.906 1 94.06 151 GLY B N 1
ATOM 3759 C CA . GLY B 1 151 ? -2.307 -39.25 -17.75 1 94.06 151 GLY B CA 1
ATOM 3760 C C . GLY B 1 151 ? -3.566 -39.062 -16.922 1 94.06 151 GLY B C 1
ATOM 3761 O O . GLY B 1 151 ? -4.387 -39.969 -16.812 1 94.06 151 GLY B O 1
ATOM 3762 N N . HIS B 1 152 ? -3.688 -37.969 -16.391 1 96.25 152 HIS B N 1
ATOM 3763 C CA . HIS B 1 152 ? -4.891 -37.656 -15.625 1 96.25 152 HIS B CA 1
ATOM 3764 C C . HIS B 1 152 ? -5.875 -36.844 -16.438 1 96.25 152 HIS B C 1
ATOM 3766 O O . HIS B 1 152 ? -5.496 -36.188 -17.422 1 96.25 152 HIS B O 1
ATOM 3772 N N . SER B 1 153 ? -7.109 -36.938 -16.031 1 97.06 153 SER B N 1
ATOM 3773 C CA . SER B 1 153 ? -8.109 -36.031 -16.562 1 97.06 153 SER B CA 1
ATOM 3774 C C . SER B 1 153 ? -8.031 -34.656 -15.891 1 97.06 153 SER B C 1
ATOM 3776 O O . SER B 1 153 ? -8.172 -34.562 -14.672 1 97.06 153 SER B O 1
ATOM 3778 N N . ILE B 1 154 ? -7.797 -33.625 -16.766 1 98.19 154 ILE B N 1
ATOM 3779 C CA . ILE B 1 154 ? -7.449 -32.312 -16.219 1 98.19 154 ILE B CA 1
ATOM 3780 C C . ILE B 1 154 ? -8.578 -31.328 -16.5 1 98.19 154 ILE B C 1
ATOM 3782 O O . ILE B 1 154 ? -9.094 -31.25 -17.609 1 98.19 154 ILE B O 1
ATOM 3786 N N . GLY B 1 155 ? -9 -30.594 -15.461 1 98.56 155 GLY B N 1
ATOM 3787 C CA . GLY B 1 155 ? -9.914 -29.484 -15.594 1 98.56 155 GLY B CA 1
ATOM 3788 C C . GLY B 1 155 ? -9.266 -28.141 -15.312 1 98.56 155 GLY B C 1
ATOM 3789 O O . GLY B 1 155 ? -8.391 -28.031 -14.445 1 98.56 155 GLY B O 1
ATOM 3790 N N . LEU B 1 156 ? -9.664 -27.078 -16.062 1 98.81 156 LEU B N 1
ATOM 3791 C CA . LEU B 1 156 ? -9.266 -25.688 -15.836 1 98.81 156 LEU B CA 1
ATOM 3792 C C . LEU B 1 156 ? -10.477 -24.828 -15.531 1 98.81 156 LEU B C 1
ATOM 3794 O O . LEU B 1 156 ? -11.422 -24.766 -16.312 1 98.81 156 LEU B O 1
ATOM 3798 N N . VAL B 1 157 ? -10.43 -24.188 -14.367 1 98.69 157 VAL B N 1
ATOM 3799 C CA . VAL B 1 157 ? -11.547 -23.344 -13.938 1 98.69 157 VAL B CA 1
ATOM 3800 C C . VAL B 1 157 ? -11.047 -21.938 -13.633 1 98.69 157 VAL B C 1
ATOM 3802 O O . VAL B 1 157 ? -9.977 -21.75 -13.047 1 98.69 157 VAL B O 1
ATOM 3805 N N . ASP B 1 158 ? -11.688 -20.859 -14.078 1 96.75 158 ASP B N 1
ATOM 3806 C CA . ASP B 1 158 ? -11.391 -19.484 -13.711 1 96.75 158 ASP B CA 1
ATOM 3807 C C . ASP B 1 158 ? -12.586 -18.844 -13.008 1 96.75 158 ASP B C 1
ATOM 3809 O O 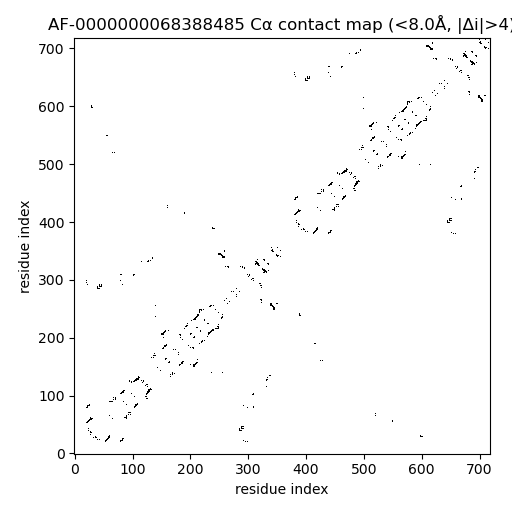. ASP B 1 158 ? -13.688 -19.391 -13 1 96.75 158 ASP B O 1
ATOM 3813 N N . ASP B 1 159 ? -12.391 -17.703 -12.438 1 92 159 ASP B N 1
ATOM 3814 C CA . ASP B 1 159 ? -13.453 -17.078 -11.656 1 92 159 ASP B CA 1
ATOM 3815 C C . ASP B 1 159 ? -14.117 -15.945 -12.43 1 92 159 ASP B C 1
ATOM 3817 O O . ASP B 1 159 ? -14.828 -15.117 -11.844 1 92 159 ASP B O 1
ATOM 3821 N N . GLY B 1 160 ? -13.742 -15.82 -13.656 1 86.62 160 GLY B N 1
ATOM 3822 C CA . GLY B 1 160 ? -14.406 -14.859 -14.523 1 86.62 160 GLY B CA 1
ATOM 3823 C C . GLY B 1 160 ? -13.727 -13.508 -14.555 1 86.62 160 GLY B C 1
ATOM 3824 O O . GLY B 1 160 ? -13.992 -12.688 -15.438 1 86.62 160 GLY B O 1
ATOM 3825 N N . THR B 1 161 ? -12.797 -13.219 -13.594 1 79.81 161 THR B N 1
ATOM 3826 C CA . THR B 1 161 ? -12.047 -11.969 -13.656 1 79.81 161 THR B CA 1
ATOM 3827 C C . THR B 1 161 ? -11.102 -11.969 -14.852 1 79.81 161 THR B C 1
ATOM 3829 O O . THR B 1 161 ? -10.703 -13.031 -15.336 1 79.81 161 THR B O 1
ATOM 3832 N N . ILE B 1 162 ? -10.797 -10.789 -15.344 1 77.25 162 ILE B N 1
ATOM 3833 C CA . ILE B 1 162 ? -9.891 -10.672 -16.469 1 77.25 162 ILE B CA 1
ATOM 3834 C C . ILE B 1 162 ? -8.555 -11.328 -16.141 1 77.25 162 ILE B C 1
ATOM 3836 O O . ILE B 1 162 ? -8.008 -12.086 -16.938 1 77.25 162 ILE B O 1
ATOM 3840 N N . TYR B 1 163 ? -8.086 -11.125 -14.961 1 80.06 163 TYR B N 1
ATOM 3841 C CA . TYR B 1 163 ? -6.816 -11.711 -14.531 1 80.06 163 TYR B CA 1
ATOM 3842 C C . TYR B 1 163 ? -6.867 -13.234 -14.602 1 80.06 163 TYR B C 1
ATOM 3844 O O . TYR B 1 163 ? -5.973 -13.867 -15.172 1 80.06 163 TYR B O 1
ATOM 3852 N N . SER B 1 164 ? -7.895 -13.812 -14.047 1 90.56 164 SER B N 1
ATOM 3853 C CA . SER B 1 164 ? -7.992 -15.266 -13.969 1 90.56 164 SER B CA 1
ATOM 3854 C C . SER B 1 164 ? -8.188 -15.875 -15.352 1 90.56 164 SER B C 1
ATOM 3856 O O . SER B 1 164 ? -7.625 -16.922 -15.656 1 90.56 164 SER B O 1
ATOM 3858 N N . ARG B 1 165 ? -8.984 -15.234 -16.141 1 90.19 165 ARG B N 1
ATOM 3859 C CA . ARG B 1 165 ? -9.211 -15.734 -17.484 1 90.19 165 ARG B CA 1
ATOM 3860 C C . ARG B 1 165 ? -7.922 -15.734 -18.297 1 90.19 165 ARG B C 1
ATOM 3862 O O . ARG B 1 165 ? -7.613 -16.703 -18.984 1 90.19 165 ARG B O 1
ATOM 3869 N N . GLU B 1 166 ? -7.195 -14.672 -18.156 1 89.44 166 GLU B N 1
ATOM 3870 C CA . GLU B 1 166 ? -5.93 -14.602 -18.875 1 89.44 166 GLU B CA 1
ATOM 3871 C C . GLU B 1 166 ? -4.938 -15.641 -18.359 1 89.44 166 GLU B C 1
ATOM 3873 O O . GLU B 1 166 ? -4.215 -16.25 -19.156 1 89.44 166 GLU B O 1
ATOM 3878 N N . LEU B 1 167 ? -4.91 -15.805 -17.109 1 94.06 167 LEU B N 1
ATOM 3879 C CA . LEU B 1 167 ? -4.047 -16.812 -16.5 1 94.06 167 LEU B CA 1
ATOM 3880 C C . LEU B 1 167 ? -4.387 -18.203 -17.016 1 94.06 167 LEU B C 1
ATOM 3882 O O . LEU B 1 167 ? -3.508 -18.922 -17.5 1 94.06 167 LEU B O 1
ATOM 3886 N N . VAL B 1 168 ? -5.637 -18.562 -16.953 1 97.69 168 VAL B N 1
ATOM 3887 C CA . VAL B 1 168 ? -6.094 -19.891 -17.344 1 97.69 168 VAL B CA 1
ATOM 3888 C C . VAL B 1 168 ? -5.902 -20.094 -18.844 1 97.69 168 VAL B C 1
ATOM 3890 O O . VAL B 1 168 ? -5.52 -21.188 -19.281 1 97.69 168 VAL B O 1
ATOM 3893 N N . ASP B 1 169 ? -6.109 -19.062 -19.594 1 97.06 169 ASP B N 1
ATOM 3894 C CA . ASP B 1 169 ? -5.926 -19.156 -21.047 1 97.06 169 ASP B CA 1
ATOM 3895 C C . ASP B 1 169 ? -4.461 -19.406 -21.406 1 97.06 169 ASP B C 1
ATOM 3897 O O . ASP B 1 169 ? -4.16 -20.203 -22.297 1 97.06 169 ASP B O 1
ATOM 3901 N N . ARG B 1 170 ? -3.59 -18.734 -20.75 1 97.12 170 ARG B N 1
ATOM 3902 C CA . ARG B 1 170 ? -2.166 -18.938 -21 1 97.12 170 ARG B CA 1
ATOM 3903 C C . ARG B 1 170 ? -1.741 -20.344 -20.609 1 97.12 170 ARG B C 1
ATOM 3905 O O . ARG B 1 170 ? -0.948 -20.969 -21.312 1 97.12 170 ARG B O 1
ATOM 3912 N N . ILE B 1 171 ? -2.254 -20.828 -19.531 1 98.5 171 ILE B N 1
ATOM 3913 C CA . ILE B 1 171 ? -1.969 -22.203 -19.094 1 98.5 171 ILE B CA 1
ATOM 3914 C C . ILE B 1 171 ? -2.461 -23.188 -20.156 1 98.5 171 ILE B C 1
ATOM 3916 O O . ILE B 1 171 ? -1.711 -24.062 -20.594 1 98.5 171 ILE B O 1
ATOM 3920 N N . ARG B 1 172 ? -3.68 -23.016 -20.562 1 98.31 172 ARG B N 1
ATOM 3921 C CA . ARG B 1 172 ? -4.277 -23.891 -21.578 1 98.31 172 ARG B CA 1
ATOM 3922 C C . ARG B 1 172 ? -3.441 -23.922 -22.844 1 98.31 172 ARG B C 1
ATOM 3924 O O . ARG B 1 172 ? -3.137 -24.984 -23.375 1 98.31 172 ARG B O 1
ATOM 3931 N N . ALA B 1 173 ? -3.105 -22.766 -23.328 1 97.88 173 ALA B N 1
ATOM 3932 C CA . ALA B 1 173 ? -2.332 -22.641 -24.547 1 97.88 173 ALA B CA 1
ATOM 3933 C C . ALA B 1 173 ? -1 -23.375 -24.438 1 97.88 173 ALA B C 1
ATOM 3935 O O . ALA B 1 173 ? -0.598 -24.094 -25.359 1 97.88 173 ALA B O 1
ATOM 3936 N N . SER B 1 174 ? -0.366 -23.188 -23.344 1 97.75 174 SER B N 1
ATOM 3937 C CA . SER B 1 174 ? 0.917 -23.844 -23.109 1 97.75 174 SER B CA 1
ATOM 3938 C C . SER B 1 174 ? 0.764 -25.359 -23.078 1 97.75 174 SER B C 1
ATOM 3940 O O . SER B 1 174 ? 1.588 -26.094 -23.625 1 97.75 174 SER B O 1
ATOM 3942 N N . LEU B 1 175 ? -0.254 -25.859 -22.406 1 98.25 175 LEU B N 1
ATOM 3943 C CA . LEU B 1 175 ? -0.5 -27.297 -22.328 1 98.25 175 LEU B CA 1
ATOM 3944 C C . LEU B 1 175 ? -0.777 -27.891 -23.703 1 98.25 175 LEU B C 1
ATOM 3946 O O . LEU B 1 175 ? -0.193 -28.906 -24.062 1 98.25 175 LEU B O 1
ATOM 3950 N N . GLU B 1 176 ? -1.575 -27.219 -24.453 1 97.5 176 GLU B N 1
ATOM 3951 C CA . GLU B 1 176 ? -1.947 -27.703 -25.781 1 97.5 176 GLU B CA 1
ATOM 3952 C C . GLU B 1 176 ? -0.749 -27.703 -26.734 1 97.5 176 GLU B C 1
ATOM 3954 O O . GLU B 1 176 ? -0.573 -28.641 -27.516 1 97.5 176 GLU B O 1
ATOM 3959 N N . GLU B 1 177 ? 0.017 -26.719 -26.625 1 97.69 177 GLU B N 1
ATOM 3960 C CA . GLU B 1 177 ? 1.228 -26.625 -27.438 1 97.69 177 GLU B CA 1
ATOM 3961 C C . GLU B 1 177 ? 2.178 -27.781 -27.141 1 97.69 177 GLU B C 1
ATOM 3963 O O . GLU B 1 177 ? 2.996 -28.156 -27.969 1 97.69 177 GLU B O 1
ATOM 3968 N N . ASN B 1 178 ? 1.993 -28.344 -25.984 1 97.12 178 ASN B N 1
ATOM 3969 C CA . ASN B 1 178 ? 2.873 -29.438 -25.578 1 97.12 178 ASN B CA 1
ATOM 3970 C C . ASN B 1 178 ? 2.143 -30.781 -25.562 1 97.12 178 ASN B C 1
ATOM 3972 O O . ASN B 1 178 ? 2.582 -31.734 -24.922 1 97.12 178 ASN B O 1
ATOM 3976 N N . GLY B 1 179 ? 0.968 -30.797 -26.094 1 95.62 179 GLY B N 1
ATOM 3977 C CA . GLY B 1 179 ? 0.296 -32.062 -26.406 1 95.62 179 GLY B CA 1
ATOM 3978 C C . GLY B 1 179 ? -0.624 -32.531 -25.312 1 95.62 179 GLY B C 1
ATOM 3979 O O . GLY B 1 179 ? -1.074 -33.688 -25.312 1 95.62 179 GLY B O 1
ATOM 3980 N N . LEU B 1 180 ? -0.796 -31.75 -24.344 1 96.62 180 LEU B N 1
ATOM 3981 C CA . LEU B 1 180 ? -1.731 -32.094 -23.281 1 96.62 180 LEU B CA 1
ATOM 3982 C C . LEU B 1 180 ? -2.99 -31.234 -23.375 1 96.62 180 LEU B C 1
ATOM 3984 O O . LEU B 1 180 ? -2.922 -30 -23.281 1 96.62 180 LEU B O 1
ATOM 3988 N N . LYS B 1 181 ? -4.102 -31.875 -23.531 1 94.94 181 LYS B N 1
ATOM 3989 C CA . LYS B 1 181 ? -5.352 -31.141 -23.703 1 94.94 181 LYS B CA 1
ATOM 3990 C C . LYS B 1 181 ? -6.258 -31.297 -22.5 1 94.94 181 LYS B C 1
ATOM 3992 O O . LYS B 1 181 ? -6.781 -32.375 -22.234 1 94.94 181 LYS B O 1
ATOM 3997 N N . PRO B 1 182 ? -6.508 -30.234 -21.797 1 96.25 182 PRO B N 1
ATOM 3998 C CA . PRO B 1 182 ? -7.516 -30.312 -20.734 1 96.25 182 PRO B CA 1
ATOM 3999 C C . PRO B 1 182 ? -8.898 -30.672 -21.266 1 96.25 182 PRO B C 1
ATOM 4001 O O . PRO B 1 182 ? -9.305 -30.188 -22.328 1 96.25 182 PRO B O 1
ATOM 4004 N N . THR B 1 183 ? -9.609 -31.484 -20.531 1 94.81 183 THR B N 1
ATOM 4005 C CA . THR B 1 183 ? -10.859 -32.031 -21.047 1 94.81 183 THR B CA 1
ATOM 4006 C C . THR B 1 183 ? -12.055 -31.297 -20.438 1 94.81 183 THR B C 1
ATOM 4008 O O . THR B 1 183 ? -13.203 -31.594 -20.781 1 94.81 183 THR B O 1
ATOM 4011 N N . PHE B 1 184 ? -11.797 -30.453 -19.594 1 97.19 184 PHE B N 1
ATOM 4012 C CA . PHE B 1 184 ? -12.844 -29.672 -18.938 1 97.19 184 PHE B CA 1
ATOM 4013 C C . PHE B 1 184 ? -12.406 -28.234 -18.75 1 97.19 184 PHE B C 1
ATOM 4015 O O . PHE B 1 184 ? -11.273 -27.969 -18.344 1 97.19 184 PHE B O 1
ATOM 4022 N N . SER B 1 185 ? -13.188 -27.234 -19.109 1 97.25 185 SER B N 1
ATOM 4023 C CA . SER B 1 185 ? -13 -25.812 -18.859 1 97.25 185 SER B CA 1
ATOM 4024 C C . SER B 1 185 ? -14.305 -25.156 -18.422 1 97.25 185 SER B C 1
ATOM 4026 O O . SER B 1 185 ? -15.367 -25.438 -18.984 1 97.25 185 SER B O 1
ATOM 4028 N N . ASP B 1 186 ? -14.188 -24.344 -17.422 1 97.44 186 ASP B N 1
ATOM 4029 C CA . ASP B 1 186 ? -15.391 -23.672 -16.922 1 97.44 186 ASP B CA 1
ATOM 4030 C C . ASP B 1 186 ? -15.039 -22.344 -16.266 1 97.44 186 ASP B C 1
ATOM 4032 O O . ASP B 1 186 ? -13.875 -22.094 -15.93 1 97.44 186 ASP B O 1
ATOM 4036 N N . THR B 1 187 ? -15.992 -21.438 -16.25 1 96.75 187 THR B N 1
ATOM 4037 C CA . THR B 1 187 ? -15.938 -20.203 -15.484 1 96.75 187 THR B CA 1
ATOM 4038 C C . THR B 1 187 ? -16.906 -20.25 -14.312 1 96.75 187 THR B C 1
ATOM 4040 O O . THR B 1 187 ? -18.125 -20.281 -14.5 1 96.75 187 THR B O 1
ATOM 4043 N N . MET B 1 188 ? -16.344 -20.203 -13.141 1 96.12 188 MET B N 1
ATOM 4044 C CA . MET B 1 188 ? -17.203 -20.281 -11.961 1 96.12 188 MET B CA 1
ATOM 4045 C C . MET B 1 188 ? -17.75 -18.906 -11.586 1 96.12 188 MET B C 1
ATOM 4047 O O . MET B 1 188 ? -17.25 -17.891 -12.062 1 96.12 188 MET B O 1
ATOM 4051 N N . ARG B 1 189 ? -18.797 -18.953 -10.805 1 87.69 189 ARG B N 1
ATOM 4052 C CA . ARG B 1 189 ? -19.25 -17.75 -10.117 1 87.69 189 ARG B CA 1
ATOM 4053 C C . ARG B 1 189 ? -18.547 -17.594 -8.773 1 87.69 189 ARG B C 1
ATOM 4055 O O . ARG B 1 189 ? -18.719 -18.422 -7.879 1 87.69 189 ARG B O 1
ATOM 4062 N N . PRO B 1 190 ? -17.859 -16.5 -8.641 1 87.19 190 PRO B N 1
ATOM 4063 C CA . PRO B 1 190 ? -17.094 -16.359 -7.395 1 87.19 190 PRO B CA 1
ATOM 4064 C C . PRO B 1 190 ? -17.969 -15.914 -6.223 1 87.19 190 PRO B C 1
ATOM 4066 O O . PRO B 1 190 ? -19.125 -15.531 -6.422 1 87.19 190 PRO B O 1
ATOM 4069 N N . ASN B 1 191 ? -17.484 -16.141 -5.043 1 78.5 191 ASN B N 1
ATOM 4070 C CA . ASN B 1 191 ? -18.047 -15.633 -3.803 1 78.5 191 ASN B CA 1
ATOM 4071 C C . ASN B 1 191 ? -19.406 -16.266 -3.504 1 78.5 191 ASN B C 1
ATOM 4073 O O . ASN B 1 191 ? -20.328 -15.586 -3.039 1 78.5 191 ASN B O 1
ATOM 4077 N N . GLN B 1 192 ? -19.609 -17.5 -3.924 1 86.25 192 GLN B N 1
ATOM 4078 C CA . GLN B 1 192 ? -20.797 -18.266 -3.559 1 86.25 192 GLN B CA 1
ATOM 4079 C C . GLN B 1 192 ? -20.594 -19 -2.238 1 86.25 192 GLN B C 1
ATOM 4081 O O . GLN B 1 192 ? -19.453 -19.297 -1.854 1 86.25 192 GLN B O 1
ATOM 4086 N N . GLU B 1 193 ? -21.688 -19.219 -1.566 1 88.56 193 GLU B N 1
ATOM 4087 C CA . GLU B 1 193 ? -21.625 -20 -0.332 1 88.56 193 GLU B CA 1
ATOM 4088 C C . GLU B 1 193 ? -21.141 -21.422 -0.601 1 88.56 193 GLU B C 1
ATOM 4090 O O . GLU B 1 193 ? -20.484 -22.031 0.248 1 88.56 193 GLU B O 1
ATOM 4095 N N . GLN B 1 194 ? -21.531 -21.875 -1.718 1 95.88 194 GLN B N 1
ATOM 4096 C CA . GLN B 1 194 ? -21.172 -23.219 -2.125 1 95.88 194 GLN B CA 1
ATOM 4097 C C . GLN B 1 194 ? -20.875 -23.281 -3.621 1 95.88 194 GLN B C 1
ATOM 4099 O O . GLN B 1 194 ? -21.312 -22.422 -4.383 1 95.88 194 GLN B O 1
ATOM 4104 N N . GLN B 1 195 ? -20.125 -24.25 -3.955 1 97.25 195 GLN B N 1
ATOM 4105 C CA . GLN B 1 195 ? -19.797 -24.531 -5.352 1 97.25 195 GLN B CA 1
ATOM 4106 C C . GLN B 1 195 ? -20.109 -25.984 -5.699 1 97.25 195 GLN B C 1
ATOM 4108 O O . GLN B 1 195 ? -19.344 -26.625 -6.426 1 97.25 195 GLN B O 1
ATOM 4113 N N . VAL B 1 196 ? -21.156 -26.547 -5.199 1 97.5 196 VAL B N 1
ATOM 4114 C CA . VAL B 1 196 ? -21.5 -27.953 -5.312 1 97.5 196 VAL B CA 1
ATOM 4115 C C . VAL B 1 196 ? -21.781 -28.297 -6.773 1 97.5 196 VAL B C 1
ATOM 4117 O O . VAL B 1 196 ? -21.406 -29.375 -7.246 1 97.5 196 VAL B O 1
ATOM 4120 N N . ALA B 1 197 ? -22.484 -27.422 -7.473 1 97.5 197 ALA B N 1
ATOM 4121 C CA . ALA B 1 197 ? -22.797 -27.672 -8.875 1 97.5 197 ALA B CA 1
ATOM 4122 C C . ALA B 1 197 ? -21.531 -27.844 -9.703 1 97.5 197 ALA B C 1
ATOM 4124 O O . ALA B 1 197 ? -21.453 -28.719 -10.562 1 97.5 197 ALA B O 1
ATOM 4125 N N . LEU B 1 198 ? -20.609 -26.984 -9.484 1 98 198 LEU B N 1
ATOM 4126 C CA . LEU B 1 198 ? -19.328 -27.078 -10.18 1 98 198 LEU B CA 1
ATOM 4127 C C . LEU B 1 198 ? -18.625 -28.391 -9.859 1 98 198 LEU B C 1
ATOM 4129 O O . LEU B 1 198 ? -18.156 -29.094 -10.758 1 98 198 LEU B O 1
ATOM 4133 N N . VAL B 1 199 ? -18.562 -28.766 -8.602 1 97.88 199 VAL B N 1
ATOM 4134 C CA . VAL B 1 199 ? -17.875 -29.969 -8.133 1 97.88 199 VAL B CA 1
ATOM 4135 C C . VAL B 1 199 ? -18.531 -31.203 -8.742 1 97.88 199 VAL B C 1
ATOM 4137 O O . VAL B 1 199 ? -17.859 -32.125 -9.18 1 97.88 199 VAL B O 1
ATOM 4140 N N . ARG B 1 200 ? -19.812 -31.219 -8.797 1 96.88 200 ARG B N 1
ATOM 4141 C CA . ARG B 1 200 ? -20.547 -32.344 -9.367 1 96.88 200 ARG B CA 1
ATOM 4142 C C . ARG B 1 200 ? -20.297 -32.438 -10.875 1 96.88 200 ARG B C 1
ATOM 4144 O O . ARG B 1 200 ? -20.219 -33.531 -11.414 1 96.88 200 ARG B O 1
ATOM 4151 N N . ARG B 1 201 ? -20.219 -31.344 -11.531 1 97.5 201 ARG B N 1
ATOM 4152 C CA . ARG B 1 201 ? -19.906 -31.375 -12.953 1 97.5 201 ARG B CA 1
ATOM 4153 C C . ARG B 1 201 ? -18.5 -31.938 -13.188 1 97.5 201 ARG B C 1
ATOM 4155 O O . ARG B 1 201 ? -18.281 -32.719 -14.125 1 97.5 201 ARG B O 1
ATOM 4162 N N . LEU B 1 202 ? -17.547 -31.547 -12.367 1 97.75 202 LEU B N 1
ATOM 4163 C CA . LEU B 1 202 ? -16.203 -32.094 -12.445 1 97.75 202 LEU B CA 1
ATOM 4164 C C . LEU B 1 202 ? -16.219 -33.594 -12.273 1 97.75 202 LEU B C 1
ATOM 4166 O O . LEU B 1 202 ? -15.594 -34.344 -13.055 1 97.75 202 LEU B O 1
ATOM 4170 N N . ALA B 1 203 ? -16.984 -34.094 -11.32 1 95.69 203 ALA B N 1
ATOM 4171 C CA . ALA B 1 203 ? -17.078 -35.531 -11.047 1 95.69 203 ALA B CA 1
ATOM 4172 C C . ALA B 1 203 ? -17.703 -36.281 -12.227 1 95.69 203 ALA B C 1
ATOM 4174 O O . ALA B 1 203 ? -17.219 -37.344 -12.641 1 95.69 203 ALA B O 1
ATOM 4175 N N . ARG B 1 204 ? -18.75 -35.75 -12.766 1 96.19 204 ARG B N 1
ATOM 4176 C CA . ARG B 1 204 ? -19.484 -36.375 -13.852 1 96.19 204 ARG B CA 1
ATOM 4177 C C . ARG B 1 204 ? -18.625 -36.5 -15.102 1 96.19 204 ARG B C 1
ATOM 4179 O O . ARG B 1 204 ? -18.781 -37.438 -15.883 1 96.19 204 ARG B O 1
ATOM 4186 N N . THR B 1 205 ? -17.75 -35.594 -15.258 1 96.38 205 THR B N 1
ATOM 4187 C CA . THR B 1 205 ? -16.922 -35.594 -16.453 1 96.38 205 THR B CA 1
ATOM 4188 C C . THR B 1 205 ? -15.633 -36.375 -16.219 1 96.38 205 THR B C 1
ATOM 4190 O O . THR B 1 205 ? -14.773 -36.469 -17.094 1 96.38 205 THR B O 1
ATOM 4193 N N . GLY B 1 206 ? -15.469 -36.875 -15.023 1 95.94 206 GLY B N 1
ATOM 4194 C CA . GLY B 1 206 ? -14.352 -37.75 -14.719 1 95.94 206 GLY B CA 1
ATOM 4195 C C . GLY B 1 206 ? -13.062 -37 -14.43 1 95.94 206 GLY B C 1
ATOM 4196 O O . GLY B 1 206 ? -11.977 -37.594 -14.523 1 95.94 206 GLY B O 1
ATOM 4197 N N . ILE B 1 207 ? -13.133 -35.75 -14.109 1 97.81 207 ILE B N 1
ATOM 4198 C CA . ILE B 1 207 ? -11.945 -34.969 -13.82 1 97.81 207 ILE B CA 1
ATOM 4199 C C . ILE B 1 207 ? -11.344 -35.406 -12.492 1 97.81 207 ILE B C 1
ATOM 4201 O O . ILE B 1 207 ? -12.047 -35.5 -11.484 1 97.81 207 ILE B O 1
ATOM 4205 N N . SER B 1 208 ? -10.078 -35.688 -12.508 1 97.44 208 SER B N 1
ATOM 4206 C CA . SER B 1 208 ? -9.391 -36.062 -11.281 1 97.44 208 SER B CA 1
ATOM 4207 C C . SER B 1 208 ? -8.484 -34.969 -10.766 1 97.44 208 SER B C 1
ATOM 4209 O O . SER B 1 208 ? -8.156 -34.938 -9.578 1 97.44 208 SER B O 1
ATOM 4211 N N . HIS B 1 209 ? -7.965 -34.125 -11.68 1 98.25 209 HIS B N 1
ATOM 4212 C CA . HIS B 1 209 ? -7.09 -33 -11.359 1 98.25 209 HIS B CA 1
ATOM 4213 C C . HIS B 1 209 ? -7.648 -31.688 -11.906 1 98.25 209 HIS B C 1
ATOM 4215 O O . HIS B 1 209 ? -8.031 -31.609 -13.078 1 98.25 209 HIS B O 1
ATOM 4221 N N . VAL B 1 210 ? -7.719 -30.625 -11.016 1 98.75 210 VAL B N 1
ATOM 4222 C CA . VAL B 1 210 ? -8.297 -29.359 -11.477 1 98.75 210 VAL B CA 1
ATOM 4223 C C . VAL B 1 210 ? -7.441 -28.188 -11.008 1 98.75 210 VAL B C 1
ATOM 4225 O O . VAL B 1 210 ? -7.023 -28.141 -9.844 1 98.75 210 VAL B O 1
ATOM 4228 N N . PHE B 1 211 ? -7.078 -27.375 -11.953 1 98.75 211 PHE B N 1
ATOM 4229 C CA . PHE B 1 211 ? -6.543 -26.062 -11.609 1 98.75 211 PHE B CA 1
ATOM 4230 C C . PHE B 1 211 ? -7.66 -25.031 -11.516 1 98.75 211 PHE B C 1
ATOM 4232 O O . PHE B 1 211 ? -8.508 -24.938 -12.406 1 98.75 211 PHE B O 1
ATOM 4239 N N . VAL B 1 212 ? -7.609 -24.219 -10.438 1 98.62 212 VAL B N 1
ATOM 4240 C CA . VAL B 1 212 ? -8.633 -23.203 -10.211 1 98.62 212 VAL B CA 1
ATOM 4241 C C . VAL B 1 212 ? -7.973 -21.828 -10.094 1 98.62 212 VAL B C 1
ATOM 4243 O O . VAL B 1 212 ? -7.355 -21.516 -9.078 1 98.62 212 VAL B O 1
ATOM 4246 N N . GLY B 1 213 ? -8.125 -21.016 -11.156 1 96.88 213 GLY B N 1
ATOM 4247 C CA . GLY B 1 213 ? -7.707 -19.625 -11.102 1 96.88 213 GLY B CA 1
ATOM 4248 C C . GLY B 1 213 ? -8.703 -18.734 -10.383 1 96.88 213 GLY B C 1
ATOM 4249 O O . GLY B 1 213 ? -9.555 -18.109 -11.023 1 96.88 213 GLY B O 1
ATOM 4250 N N . ALA B 1 214 ? -8.562 -18.672 -9.086 1 94.06 214 ALA B N 1
ATOM 4251 C CA . ALA B 1 214 ? -9.477 -17.906 -8.242 1 94.06 214 ALA B CA 1
ATOM 4252 C C . ALA B 1 214 ? -8.805 -17.5 -6.938 1 94.06 214 ALA B C 1
ATOM 4254 O O . ALA B 1 214 ? -7.648 -17.844 -6.691 1 94.06 214 ALA B O 1
ATOM 4255 N N . GLU B 1 215 ? -9.484 -16.734 -6.199 1 90.69 215 GLU B N 1
ATOM 4256 C CA . GLU B 1 215 ? -9 -16.359 -4.879 1 90.69 215 GLU B CA 1
ATOM 4257 C C . GLU B 1 215 ? -9.062 -17.531 -3.91 1 90.69 215 GLU B C 1
ATOM 4259 O O . GLU B 1 215 ? -9.797 -18.5 -4.137 1 90.69 215 GLU B O 1
ATOM 4264 N N . ARG B 1 216 ? -8.32 -17.359 -2.848 1 93.12 216 ARG B N 1
ATOM 4265 C CA . ARG B 1 216 ? -8.148 -18.453 -1.901 1 93.12 216 ARG B CA 1
ATOM 4266 C C . ARG B 1 216 ? -9.492 -18.938 -1.364 1 93.12 216 ARG B C 1
ATOM 4268 O O . ARG B 1 216 ? -9.727 -20.141 -1.237 1 93.12 216 ARG B O 1
ATOM 4275 N N . ASN B 1 217 ? -10.359 -18 -1.051 1 90.62 217 ASN B N 1
ATOM 4276 C CA . ASN B 1 217 ? -11.641 -18.391 -0.464 1 90.62 217 ASN B CA 1
ATOM 4277 C C . ASN B 1 217 ? -12.453 -19.266 -1.422 1 90.62 217 ASN B C 1
ATOM 4279 O O . ASN B 1 217 ? -13.109 -20.219 -1.001 1 90.62 217 ASN B O 1
ATOM 4283 N N . ASP B 1 218 ? -12.469 -18.891 -2.658 1 93.88 218 ASP B N 1
ATOM 4284 C CA . ASP B 1 218 ? -13.211 -19.656 -3.656 1 93.88 218 ASP B CA 1
ATOM 4285 C C . ASP B 1 218 ? -12.633 -21.062 -3.814 1 93.88 218 ASP B C 1
ATOM 4287 O O . ASP B 1 218 ? -13.375 -22.031 -3.938 1 93.88 218 ASP B O 1
ATOM 4291 N N . VAL B 1 219 ? -11.336 -21.156 -3.803 1 97.06 219 VAL B N 1
ATOM 4292 C CA . VAL B 1 219 ? -10.688 -22.453 -3.896 1 97.06 219 VAL B CA 1
ATOM 4293 C C . VAL B 1 219 ? -11.016 -23.281 -2.656 1 97.06 219 VAL B C 1
ATOM 4295 O O . VAL B 1 219 ? -11.258 -24.484 -2.754 1 97.06 219 VAL B O 1
ATOM 4298 N N . ALA B 1 220 ? -11.039 -22.625 -1.508 1 96.81 220 ALA B N 1
ATOM 4299 C CA . ALA B 1 220 ? -11.375 -23.312 -0.261 1 96.81 220 ALA B CA 1
ATOM 4300 C C . ALA B 1 220 ? -12.797 -23.875 -0.313 1 96.81 220 ALA B C 1
ATOM 4302 O O . ALA B 1 220 ? -13.039 -25 0.138 1 96.81 220 ALA B O 1
ATOM 4303 N N . ILE B 1 221 ? -13.703 -23.125 -0.837 1 96.75 221 ILE B N 1
ATOM 4304 C CA . ILE B 1 221 ? -15.094 -23.547 -0.945 1 96.75 221 ILE B CA 1
ATOM 4305 C C . ILE B 1 221 ? -15.203 -24.75 -1.883 1 96.75 221 ILE B C 1
ATOM 4307 O O . ILE B 1 221 ? -15.906 -25.719 -1.586 1 96.75 221 ILE B O 1
ATOM 4311 N N . ILE B 1 222 ? -14.477 -24.688 -2.955 1 97.88 222 ILE B N 1
ATOM 4312 C CA . ILE B 1 222 ? -14.469 -25.812 -3.898 1 97.88 222 ILE B CA 1
ATOM 4313 C C . ILE B 1 222 ? -13.914 -27.062 -3.217 1 97.88 222 ILE B C 1
ATOM 4315 O O . ILE B 1 222 ? -14.484 -28.141 -3.342 1 97.88 222 ILE B O 1
ATOM 4319 N N . ALA B 1 223 ? -12.805 -26.938 -2.506 1 97.62 223 ALA B N 1
ATOM 4320 C CA . ALA B 1 223 ? -12.195 -28.062 -1.808 1 97.62 223 ALA B CA 1
ATOM 4321 C C . ALA B 1 223 ? -13.141 -28.625 -0.751 1 97.62 223 ALA B C 1
ATOM 4323 O O . ALA B 1 223 ? -13.281 -29.844 -0.629 1 97.62 223 ALA B O 1
ATOM 4324 N N . ARG B 1 224 ? -13.75 -27.719 0.014 1 96.88 224 ARG B N 1
ATOM 4325 C CA . ARG B 1 224 ? -14.719 -28.141 1.027 1 96.88 224 ARG B CA 1
ATOM 4326 C C . ARG B 1 224 ? -15.867 -28.922 0.401 1 96.88 224 ARG B C 1
ATOM 4328 O O . ARG B 1 224 ? -16.25 -29.984 0.895 1 96.88 224 ARG B O 1
ATOM 4335 N N . ASP B 1 225 ? -16.422 -28.391 -0.665 1 97.94 225 ASP B N 1
ATOM 4336 C CA . ASP B 1 225 ? -17.562 -29.016 -1.312 1 97.94 225 ASP B CA 1
ATOM 4337 C C . ASP B 1 225 ? -17.188 -30.359 -1.941 1 97.94 225 ASP B C 1
ATOM 4339 O O . ASP B 1 225 ? -17.984 -31.297 -1.939 1 97.94 225 ASP B O 1
ATOM 4343 N N . ALA B 1 226 ? -16.031 -30.453 -2.51 1 97.62 226 ALA B N 1
ATOM 4344 C CA . ALA B 1 226 ? -15.555 -31.719 -3.049 1 97.62 226 ALA B CA 1
ATOM 4345 C C . ALA B 1 226 ? -15.453 -32.781 -1.954 1 97.62 226 ALA B C 1
ATOM 4347 O O . ALA B 1 226 ? -15.859 -33.938 -2.156 1 97.62 226 ALA B O 1
ATOM 4348 N N . ALA B 1 227 ? -14.93 -32.406 -0.848 1 95.88 227 ALA B N 1
ATOM 4349 C CA . ALA B 1 227 ? -14.812 -33.312 0.282 1 95.88 227 ALA B CA 1
ATOM 4350 C C . ALA B 1 227 ? -16.188 -33.781 0.763 1 95.88 227 ALA B C 1
ATOM 4352 O O . ALA B 1 227 ? -16.391 -34.938 1.074 1 95.88 227 ALA B O 1
ATOM 4353 N N . SER B 1 228 ? -17.094 -32.844 0.811 1 95.88 228 SER B N 1
ATOM 4354 C CA . SER B 1 228 ? -18.453 -33.156 1.276 1 95.88 228 SER B CA 1
ATOM 4355 C C . SER B 1 228 ? -19.141 -34.125 0.351 1 95.88 228 SER B C 1
ATOM 4357 O O . SER B 1 228 ? -20 -34.906 0.792 1 95.88 228 SER B O 1
ATOM 4359 N N . GLU B 1 229 ? -18.797 -34.125 -0.875 1 95.81 229 GLU B N 1
ATOM 4360 C CA . GLU B 1 229 ? -19.359 -35.031 -1.864 1 95.81 229 GLU B CA 1
ATOM 4361 C C . GLU B 1 229 ? -18.531 -36.312 -1.979 1 95.81 229 GLU B C 1
ATOM 4363 O O . GLU B 1 229 ? -18.781 -37.125 -2.852 1 95.81 229 GLU B O 1
ATOM 4368 N N . ASN B 1 230 ? -17.547 -36.438 -1.132 1 95.25 230 ASN B N 1
ATOM 4369 C CA . ASN B 1 230 ? -16.641 -37.562 -1.102 1 95.25 230 ASN B CA 1
ATOM 4370 C C . ASN B 1 230 ? -15.953 -37.781 -2.449 1 95.25 230 ASN B C 1
ATOM 4372 O O . ASN B 1 230 ? -15.883 -38.906 -2.943 1 95.25 230 ASN B O 1
ATOM 4376 N N . LEU B 1 231 ? -15.57 -36.656 -3.023 1 94.12 231 LEU B N 1
ATOM 4377 C CA . LEU B 1 231 ? -14.852 -36.719 -4.293 1 94.12 231 LEU B CA 1
ATOM 4378 C C . LEU B 1 231 ? -13.352 -36.562 -4.078 1 94.12 231 LEU B C 1
ATOM 4380 O O . LEU B 1 231 ? -12.906 -35.656 -3.373 1 94.12 231 LEU B O 1
ATOM 4384 N N . ALA B 1 232 ? -12.625 -37.5 -4.617 1 90.94 232 ALA B N 1
ATOM 4385 C CA . ALA B 1 232 ? -11.172 -37.438 -4.566 1 90.94 232 ALA B CA 1
ATOM 4386 C C . ALA B 1 232 ? -10.633 -36.531 -5.672 1 90.94 232 ALA B C 1
ATOM 4388 O O . ALA B 1 232 ? -10.336 -37 -6.773 1 90.94 232 ALA B O 1
ATOM 4389 N N . LEU B 1 233 ? -10.57 -35.312 -5.523 1 95.62 233 LEU B N 1
ATOM 4390 C CA . LEU B 1 233 ? -10.109 -34.312 -6.492 1 95.62 233 LEU B CA 1
ATOM 4391 C C . LEU B 1 233 ? -8.797 -33.688 -6.043 1 95.62 233 LEU B C 1
ATOM 4393 O O . LEU B 1 233 ? -8.664 -33.281 -4.891 1 95.62 233 LEU B O 1
ATOM 4397 N N . THR B 1 234 ? -7.766 -33.781 -6.906 1 97.56 234 THR B N 1
ATOM 4398 C CA . THR B 1 234 ? -6.574 -32.969 -6.695 1 97.56 234 THR B CA 1
ATOM 4399 C C . THR B 1 234 ? -6.816 -31.547 -7.148 1 97.56 234 THR B C 1
ATOM 4401 O O . THR B 1 234 ? -7.094 -31.297 -8.32 1 97.56 234 THR B O 1
ATOM 4404 N N . ILE B 1 235 ? -6.746 -30.594 -6.18 1 98.38 235 ILE B N 1
ATOM 4405 C CA . ILE B 1 235 ? -7.051 -29.188 -6.457 1 98.38 235 ILE B CA 1
ATOM 4406 C C . ILE B 1 235 ? -5.781 -28.344 -6.332 1 98.38 235 ILE B C 1
ATOM 4408 O O . ILE B 1 235 ? -5.027 -28.484 -5.367 1 98.38 235 ILE B O 1
ATOM 4412 N N . MET B 1 236 ? -5.523 -27.516 -7.359 1 98.44 236 MET B N 1
ATOM 4413 C CA . MET B 1 236 ? -4.379 -26.609 -7.348 1 98.44 236 MET B CA 1
ATOM 4414 C C . MET B 1 236 ? -4.816 -25.188 -7.668 1 98.44 236 MET B C 1
ATOM 4416 O O . MET B 1 236 ? -5.613 -24.969 -8.578 1 98.44 236 MET B O 1
ATOM 4420 N N . GLY B 1 237 ? -4.375 -24.25 -6.855 1 98 237 GLY B N 1
ATOM 4421 C CA . GLY B 1 237 ? -4.578 -22.828 -7.133 1 98 237 GLY B CA 1
ATOM 4422 C C . GLY B 1 237 ? -3.301 -22.109 -7.52 1 98 237 GLY B C 1
ATOM 4423 O O . GLY B 1 237 ? -2.225 -22.719 -7.543 1 98 237 GLY B O 1
ATOM 4424 N N . GLY B 1 238 ? -3.48 -20.859 -7.938 1 96.62 238 GLY B N 1
ATOM 4425 C CA . GLY B 1 238 ? -2.348 -20.016 -8.297 1 96.62 238 GLY B CA 1
ATOM 4426 C C . GLY B 1 238 ? -1.874 -19.141 -7.152 1 96.62 238 GLY B C 1
ATOM 4427 O O . GLY B 1 238 ? -2.047 -19.484 -5.98 1 96.62 238 GLY B O 1
ATOM 4428 N N . ASP B 1 239 ? -1.192 -18.031 -7.488 1 94.06 239 ASP B N 1
ATOM 4429 C CA . ASP B 1 239 ? -0.539 -17.141 -6.535 1 94.06 239 ASP B CA 1
ATOM 4430 C C . ASP B 1 239 ? -1.556 -16.516 -5.582 1 94.06 239 ASP B C 1
ATOM 4432 O O . ASP B 1 239 ? -1.215 -16.141 -4.457 1 94.06 239 ASP B O 1
ATOM 4436 N N . ALA B 1 240 ? -2.781 -16.391 -6.016 1 91.75 240 ALA B N 1
ATOM 4437 C CA . ALA B 1 240 ? -3.84 -15.805 -5.199 1 91.75 240 ALA B CA 1
ATOM 4438 C C . ALA B 1 240 ? -4.082 -16.625 -3.938 1 91.75 240 ALA B C 1
ATOM 4440 O O . ALA B 1 240 ? -4.695 -16.141 -2.984 1 91.75 240 ALA B O 1
ATOM 4441 N N . MET B 1 241 ? -3.549 -17.844 -3.924 1 93.88 241 MET B N 1
ATOM 4442 C CA . MET B 1 241 ? -3.697 -18.719 -2.768 1 93.88 241 MET B CA 1
ATOM 4443 C C . MET B 1 241 ? -2.84 -18.234 -1.603 1 93.88 241 MET B C 1
ATOM 4445 O O . MET B 1 241 ? -3.045 -18.641 -0.461 1 93.88 241 MET B O 1
ATOM 4449 N N . ASN B 1 242 ? -1.872 -17.406 -2.008 1 89.25 242 ASN B N 1
ATOM 4450 C CA . ASN B 1 242 ? -1.043 -16.812 -0.966 1 89.25 242 ASN B CA 1
ATOM 4451 C C . ASN B 1 242 ? -1.766 -15.672 -0.259 1 89.25 242 ASN B C 1
ATOM 4453 O O . ASN B 1 242 ? -1.405 -14.5 -0.427 1 89.25 242 ASN B O 1
ATOM 4457 N N . ALA B 1 243 ? -2.715 -15.992 0.525 1 85.12 243 ALA B N 1
ATOM 4458 C CA . ALA B 1 243 ? -3.598 -15.078 1.247 1 85.12 243 ALA B CA 1
ATOM 4459 C C . ALA B 1 243 ? -4.082 -15.703 2.553 1 85.12 243 ALA B C 1
ATOM 4461 O O . ALA B 1 243 ? -3.898 -16.906 2.781 1 85.12 243 ALA B O 1
ATOM 4462 N N . ALA B 1 244 ? -4.562 -14.828 3.404 1 75.12 244 ALA B N 1
ATOM 4463 C CA . ALA B 1 244 ? -5.137 -15.328 4.652 1 75.12 244 ALA B CA 1
ATOM 4464 C C . ALA B 1 244 ? -6.469 -16.031 4.402 1 75.12 244 ALA B C 1
ATOM 4466 O O . ALA B 1 244 ? -7.141 -15.758 3.402 1 75.12 244 ALA B O 1
ATOM 4467 N N . ASN B 1 245 ? -6.703 -16.984 5.309 1 73.94 245 ASN B N 1
ATOM 4468 C CA . ASN B 1 245 ? -8.031 -17.578 5.277 1 73.94 245 ASN B CA 1
ATOM 4469 C C . ASN B 1 245 ? -9.125 -16.547 5.512 1 73.94 245 ASN B C 1
ATOM 4471 O O . ASN B 1 245 ? -9.016 -15.719 6.418 1 73.94 245 ASN B O 1
ATOM 4475 N N . ASN B 1 246 ? -10.117 -16.547 4.691 1 73.75 246 ASN B N 1
ATOM 4476 C CA . ASN B 1 246 ? -11.219 -15.609 4.898 1 73.75 246 ASN B CA 1
ATOM 4477 C C . ASN B 1 246 ? -12.461 -16.031 4.117 1 73.75 246 ASN B C 1
ATOM 4479 O O . ASN B 1 246 ? -12.539 -15.812 2.906 1 73.75 246 ASN B O 1
ATOM 4483 N N . PRO B 1 247 ? -13.539 -16.359 4.586 1 75.25 247 PRO B N 1
ATOM 4484 C CA . PRO B 1 247 ? -13.758 -16.906 5.926 1 75.25 247 PRO B CA 1
ATOM 4485 C C . PRO B 1 247 ? -13.531 -18.422 5.98 1 75.25 247 PRO B C 1
ATOM 4487 O O . PRO B 1 247 ? -13.375 -18.984 7.066 1 75.25 247 PRO B O 1
ATOM 4490 N N . VAL B 1 248 ? -13.555 -19.156 4.844 1 87.94 248 VAL B N 1
ATOM 4491 C CA . VAL B 1 248 ? -13.492 -20.609 4.781 1 87.94 248 VAL B CA 1
ATOM 4492 C C . VAL B 1 248 ? -12.039 -21.078 4.855 1 87.94 248 VAL B C 1
ATOM 4494 O O . VAL B 1 248 ? -11.203 -20.656 4.047 1 87.94 248 VAL B O 1
ATOM 4497 N N . PRO B 1 249 ? -11.742 -21.906 5.828 1 92.44 249 PRO B N 1
ATOM 4498 C CA . PRO B 1 249 ? -10.367 -22.406 5.914 1 92.44 249 PRO B CA 1
ATOM 4499 C C . PRO B 1 249 ? -10 -23.328 4.754 1 92.44 249 PRO B C 1
ATOM 4501 O O . PRO B 1 249 ? -10.836 -24.125 4.297 1 92.44 249 PRO B O 1
ATOM 4504 N N . LEU B 1 250 ? -8.867 -23.203 4.344 1 94 250 LEU B N 1
ATOM 4505 C CA . LEU B 1 250 ? -8.375 -24.094 3.291 1 94 250 LEU B CA 1
ATOM 4506 C C . LEU B 1 250 ? -8.18 -25.516 3.816 1 94 250 LEU B C 1
ATOM 4508 O O . LEU B 1 250 ? -7.637 -25.703 4.906 1 94 250 LEU B O 1
ATOM 4512 N N . THR B 1 251 ? -8.711 -26.469 3.102 1 92.69 251 THR B N 1
ATOM 4513 C CA . THR B 1 251 ? -8.562 -27.875 3.479 1 92.69 251 THR B CA 1
ATOM 4514 C C . THR B 1 251 ? -7.121 -28.344 3.268 1 92.69 251 THR B C 1
ATOM 4516 O O . THR B 1 251 ? -6.449 -27.891 2.332 1 92.69 251 THR B O 1
ATOM 4519 N N . ALA B 1 252 ? -6.723 -29.297 4.074 1 91.38 252 ALA B N 1
ATOM 4520 C CA . ALA B 1 252 ? -5.375 -29.844 3.957 1 91.38 252 ALA B CA 1
ATOM 4521 C C . ALA B 1 252 ? -5.156 -30.469 2.582 1 91.38 252 ALA B C 1
ATOM 4523 O O . ALA B 1 252 ? -6.102 -30.969 1.957 1 91.38 252 ALA B O 1
ATOM 4524 N N . ASN B 1 253 ? -3.969 -30.359 2.049 1 94.31 253 ASN B N 1
ATOM 4525 C CA . ASN B 1 253 ? -3.459 -31.047 0.869 1 94.31 253 ASN B CA 1
ATOM 4526 C C . ASN B 1 253 ? -3.807 -30.297 -0.413 1 94.31 253 ASN B C 1
ATOM 4528 O O . ASN B 1 253 ? -3.42 -30.719 -1.506 1 94.31 253 ASN B O 1
ATOM 4532 N N . VAL B 1 254 ? -4.559 -29.188 -0.287 1 97.25 254 VAL B N 1
ATOM 4533 C CA . VAL B 1 254 ? -4.746 -28.359 -1.473 1 97.25 254 VAL B CA 1
ATOM 4534 C C . VAL B 1 254 ? -3.398 -27.828 -1.948 1 97.25 254 VAL B C 1
ATOM 4536 O O . VAL B 1 254 ? -2.559 -27.438 -1.135 1 97.25 254 VAL B O 1
ATOM 4539 N N . LEU B 1 255 ? -3.201 -27.891 -3.232 1 97.88 255 LEU B N 1
ATOM 4540 C CA . LEU B 1 255 ? -1.952 -27.453 -3.838 1 97.88 255 LEU B CA 1
ATOM 4541 C C . LEU B 1 255 ? -2.059 -26 -4.301 1 97.88 255 LEU B C 1
ATOM 4543 O O . LEU B 1 255 ? -3.154 -25.516 -4.605 1 97.88 255 LEU B O 1
ATOM 4547 N N . ALA B 1 256 ? -0.938 -25.328 -4.305 1 97.81 256 ALA B N 1
ATOM 4548 C CA . ALA B 1 256 ? -0.841 -23.984 -4.855 1 97.81 256 ALA B CA 1
ATOM 4549 C C . ALA B 1 256 ? 0.523 -23.75 -5.5 1 97.81 256 ALA B C 1
ATOM 4551 O O . ALA B 1 256 ? 1.538 -24.25 -5.02 1 97.81 256 ALA B O 1
ATOM 4552 N N . VAL B 1 257 ? 0.504 -23.094 -6.613 1 97 257 VAL B N 1
ATOM 4553 C CA . VAL B 1 257 ? 1.737 -22.562 -7.184 1 97 257 VAL B CA 1
ATOM 4554 C C . VAL B 1 257 ? 1.891 -21.094 -6.801 1 97 257 VAL B C 1
ATOM 4556 O O . VAL B 1 257 ? 1.267 -20.219 -7.406 1 97 257 VAL B O 1
ATOM 4559 N N . THR B 1 258 ? 2.637 -20.875 -5.797 1 95.19 258 THR B N 1
ATOM 4560 C CA . THR B 1 258 ? 2.824 -19.547 -5.227 1 95.19 258 THR B CA 1
ATOM 4561 C C . THR B 1 258 ? 4.258 -19.359 -4.742 1 95.19 258 THR B C 1
ATOM 4563 O O . THR B 1 258 ? 5.074 -20.281 -4.832 1 95.19 258 THR B O 1
ATOM 4566 N N . ARG B 1 259 ? 4.602 -18.188 -4.395 1 91.62 259 ARG B N 1
ATOM 4567 C CA . ARG B 1 259 ? 5.941 -17.906 -3.891 1 91.62 259 ARG B CA 1
ATOM 4568 C C . ARG B 1 259 ? 6.086 -18.344 -2.438 1 91.62 259 ARG B C 1
ATOM 4570 O O . ARG B 1 259 ? 5.176 -18.141 -1.629 1 91.62 259 ARG B O 1
ATOM 4577 N N . PRO B 1 260 ? 7.227 -18.922 -2.133 1 90.38 260 PRO B N 1
ATOM 4578 C CA . PRO B 1 260 ? 7.438 -19.266 -0.725 1 90.38 260 PRO B CA 1
ATOM 4579 C C . PRO B 1 260 ? 7.586 -18.031 0.169 1 90.38 260 PRO B C 1
ATOM 4581 O O . PRO B 1 260 ? 7.977 -16.969 -0.306 1 90.38 260 PRO B O 1
ATOM 4584 N N . ALA B 1 261 ? 7.246 -18.297 1.463 1 89.56 261 ALA B N 1
ATOM 4585 C CA . ALA B 1 261 ? 7.574 -17.281 2.447 1 89.56 261 ALA B CA 1
ATOM 4586 C C . ALA B 1 261 ? 9.086 -17.109 2.588 1 89.56 261 ALA B C 1
ATOM 4588 O O . ALA B 1 261 ? 9.789 -18.062 2.922 1 89.56 261 ALA B O 1
ATOM 4589 N N . TYR B 1 262 ? 9.484 -15.906 2.424 1 93.38 262 TYR B N 1
ATOM 4590 C CA . TYR B 1 262 ? 10.93 -15.688 2.338 1 93.38 262 TYR B CA 1
ATOM 4591 C C . TYR B 1 262 ? 11.609 -16.016 3.664 1 93.38 262 TYR B C 1
ATOM 4593 O O . TYR B 1 262 ? 12.758 -16.469 3.688 1 93.38 262 TYR B O 1
ATOM 4601 N N . ASP B 1 263 ? 10.898 -15.773 4.781 1 94.69 263 ASP B N 1
ATOM 4602 C CA . ASP B 1 263 ? 11.508 -15.969 6.094 1 94.69 263 ASP B CA 1
ATOM 4603 C C . ASP B 1 263 ? 11.703 -17.453 6.395 1 94.69 263 ASP B C 1
ATOM 4605 O O . ASP B 1 263 ? 12.422 -17.812 7.332 1 94.69 263 ASP B O 1
ATOM 4609 N N . THR B 1 264 ? 11.117 -18.312 5.562 1 91.31 264 THR B N 1
ATOM 4610 C CA . THR B 1 264 ? 11.242 -19.75 5.789 1 91.31 264 THR B CA 1
ATOM 4611 C C . THR B 1 264 ? 12.406 -20.328 4.992 1 91.31 264 THR B C 1
ATOM 4613 O O . THR B 1 264 ? 12.766 -21.5 5.168 1 91.31 264 THR B O 1
ATOM 4616 N N . LEU B 1 265 ? 12.977 -19.562 4.133 1 93.31 265 LEU B N 1
ATOM 4617 C CA . LEU B 1 265 ? 14.078 -20.047 3.299 1 93.31 265 LEU B CA 1
ATOM 4618 C C . LEU B 1 265 ? 15.336 -20.25 4.125 1 93.31 265 LEU B C 1
ATOM 4620 O O . LEU B 1 265 ? 15.625 -19.469 5.035 1 93.31 265 LEU B O 1
ATOM 4624 N N . PRO B 1 266 ? 16.125 -21.25 3.76 1 94.12 266 PRO B N 1
ATOM 4625 C CA . PRO B 1 266 ? 17.391 -21.469 4.469 1 94.12 266 PRO B CA 1
ATOM 4626 C C . PRO B 1 266 ? 18.312 -20.25 4.371 1 94.12 266 PRO B C 1
ATOM 4628 O O . PRO B 1 266 ? 19 -19.922 5.34 1 94.12 266 PRO B O 1
ATOM 4631 N N . SER B 1 267 ? 18.25 -19.562 3.27 1 96.81 267 SER B N 1
ATOM 4632 C CA . SER B 1 267 ? 19.141 -18.438 3.037 1 96.81 267 SER B CA 1
ATOM 4633 C C . SER B 1 267 ? 18.766 -17.234 3.902 1 96.81 267 SER B C 1
ATOM 4635 O O . SER B 1 267 ? 19.547 -16.297 4.059 1 96.81 267 SER B O 1
ATOM 4637 N N . ALA B 1 268 ? 17.562 -17.266 4.531 1 97.56 268 ALA B N 1
ATOM 4638 C CA . ALA B 1 268 ? 17.062 -16.109 5.258 1 97.56 268 ALA B CA 1
ATOM 4639 C C . ALA B 1 268 ? 17.312 -16.25 6.754 1 97.56 268 ALA B C 1
ATOM 4641 O O . ALA B 1 268 ? 17.172 -15.281 7.508 1 97.56 268 ALA B O 1
ATOM 4642 N N . GLN B 1 269 ? 17.781 -17.391 7.234 1 97.38 269 GLN B N 1
ATOM 4643 C CA . GLN B 1 269 ? 17.766 -17.719 8.656 1 97.38 269 GLN B CA 1
ATOM 4644 C C . GLN B 1 269 ? 18.625 -16.75 9.461 1 97.38 269 GLN B C 1
ATOM 4646 O O . GLN B 1 269 ? 18.203 -16.234 10.492 1 97.38 269 GLN B O 1
ATOM 4651 N N . ALA B 1 270 ? 19.812 -16.531 8.992 1 97.69 270 ALA B N 1
ATOM 4652 C CA . ALA B 1 270 ? 20.719 -15.641 9.711 1 97.69 270 ALA B CA 1
ATOM 4653 C C . ALA B 1 270 ? 20.141 -14.234 9.789 1 97.69 270 ALA B C 1
ATOM 4655 O O . ALA B 1 270 ? 20.156 -13.602 10.844 1 97.69 270 ALA B O 1
ATOM 4656 N N . ALA B 1 271 ? 19.625 -13.75 8.648 1 98.25 271 ALA B N 1
ATOM 4657 C CA . ALA B 1 271 ? 19.047 -12.414 8.602 1 98.25 271 ALA B CA 1
ATOM 4658 C C . ALA B 1 271 ? 17.797 -12.328 9.492 1 98.25 271 ALA B C 1
ATOM 4660 O O . ALA B 1 271 ? 17.562 -11.305 10.141 1 98.25 271 ALA B O 1
ATOM 4661 N N . ASN B 1 272 ? 17 -13.391 9.531 1 98.06 272 ASN B N 1
ATOM 4662 C CA . ASN B 1 272 ? 15.836 -13.43 10.414 1 98.06 272 ASN B CA 1
ATOM 4663 C C . ASN B 1 272 ? 16.234 -13.18 11.867 1 98.06 272 ASN B C 1
ATOM 4665 O O . ASN B 1 272 ? 15.602 -12.359 12.547 1 98.06 272 ASN B O 1
ATOM 4669 N N . GLY B 1 273 ? 17.234 -13.906 12.32 1 97.75 273 GLY B N 1
ATOM 4670 C CA . GLY B 1 273 ? 17.688 -13.758 13.688 1 97.75 273 GLY B CA 1
ATOM 4671 C C . GLY B 1 273 ? 18.156 -12.344 14.008 1 97.75 273 GLY B C 1
ATOM 4672 O O . GLY B 1 273 ? 17.797 -11.797 15.055 1 97.75 273 GLY B O 1
ATOM 4673 N N . GLU B 1 274 ? 18.859 -11.781 13.109 1 97.38 274 GLU B N 1
ATOM 4674 C CA . GLU B 1 274 ? 19.375 -10.43 13.297 1 97.38 274 GLU B CA 1
ATOM 4675 C C . GLU B 1 274 ? 18.25 -9.406 13.32 1 97.38 274 GLU B C 1
ATOM 4677 O O . GLU B 1 274 ? 18.266 -8.484 14.141 1 97.38 274 GLU B O 1
ATOM 4682 N N . LEU B 1 275 ? 17.344 -9.516 12.406 1 98.25 275 LEU B N 1
ATOM 4683 C CA . LEU B 1 275 ? 16.203 -8.594 12.312 1 98.25 275 LEU B CA 1
ATOM 4684 C C . LEU B 1 275 ? 15.344 -8.672 13.57 1 98.25 275 LEU B C 1
ATOM 4686 O O . LEU B 1 275 ? 14.992 -7.641 14.148 1 98.25 275 LEU B O 1
ATOM 4690 N N . ARG B 1 276 ? 15.078 -9.875 14 1 97.44 276 ARG B N 1
ATOM 4691 C CA . ARG B 1 276 ? 14.242 -10.039 15.188 1 97.44 276 ARG B CA 1
ATOM 4692 C C . ARG B 1 276 ? 14.961 -9.516 16.438 1 97.44 276 ARG B C 1
ATOM 4694 O O . ARG B 1 276 ? 14.328 -8.953 17.328 1 97.44 276 ARG B O 1
ATOM 4701 N N . ALA B 1 277 ? 16.25 -9.68 16.531 1 96.88 277 ALA B N 1
ATOM 4702 C CA . ALA B 1 277 ? 17.047 -9.133 17.641 1 96.88 277 ALA B CA 1
ATOM 4703 C C . ALA B 1 277 ? 16.953 -7.605 17.672 1 96.88 277 ALA B C 1
ATOM 4705 O O . ALA B 1 277 ? 17.016 -6.996 18.734 1 96.88 277 ALA B O 1
ATOM 4706 N N . ALA B 1 278 ? 16.734 -7.047 16.5 1 95.31 278 ALA B N 1
ATOM 4707 C CA . ALA B 1 278 ? 16.625 -5.598 16.406 1 95.31 278 ALA B CA 1
ATOM 4708 C C . ALA B 1 278 ? 15.156 -5.16 16.516 1 95.31 278 ALA B C 1
ATOM 4710 O O . ALA B 1 278 ? 14.836 -3.986 16.328 1 95.31 278 ALA B O 1
ATOM 4711 N N . GLY B 1 279 ? 14.258 -6.137 16.734 1 94.5 279 GLY B N 1
ATOM 4712 C CA . GLY B 1 279 ? 12.844 -5.824 16.906 1 94.5 279 GLY B CA 1
ATOM 4713 C C . GLY B 1 279 ? 12.102 -5.699 15.602 1 94.5 279 GLY B C 1
ATOM 4714 O O . GLY B 1 279 ? 11.023 -5.098 15.547 1 94.5 279 GLY B O 1
ATOM 4715 N N . ILE B 1 280 ? 12.664 -6.203 14.508 1 95.88 280 ILE B N 1
ATOM 4716 C CA . ILE B 1 280 ? 12.055 -6.133 13.188 1 95.88 280 ILE B CA 1
ATOM 4717 C C . ILE B 1 280 ? 11.555 -7.516 12.773 1 95.88 280 ILE B C 1
ATOM 4719 O O . ILE B 1 280 ? 12.336 -8.469 12.695 1 95.88 280 ILE B O 1
ATOM 4723 N N . GLU B 1 281 ? 10.258 -7.621 12.523 1 95.06 281 GLU B N 1
ATOM 4724 C CA . GLU B 1 281 ? 9.719 -8.875 12.008 1 95.06 281 GLU B CA 1
ATOM 4725 C C . GLU B 1 281 ? 9.969 -9 10.508 1 95.06 281 GLU B C 1
ATOM 4727 O O . GLU B 1 281 ? 9.609 -8.109 9.734 1 95.06 281 GLU B O 1
ATOM 4732 N N . PRO B 1 282 ? 10.609 -10.078 10.055 1 97 282 PRO B N 1
ATOM 4733 C CA . PRO B 1 282 ? 10.93 -10.258 8.641 1 97 282 PRO B CA 1
ATOM 4734 C C . PRO B 1 282 ? 9.711 -10.633 7.797 1 97 282 PRO B C 1
ATOM 4736 O O . PRO B 1 282 ? 9.68 -11.719 7.207 1 97 282 PRO B O 1
ATOM 4739 N N . GLU B 1 283 ? 8.812 -9.766 7.617 1 92.06 283 GLU B N 1
ATOM 4740 C CA . GLU B 1 283 ? 7.578 -10 6.875 1 92.06 283 GLU B CA 1
ATOM 4741 C C . GLU B 1 283 ? 7.426 -8.992 5.734 1 92.06 283 GLU B C 1
ATOM 4743 O O . GLU B 1 283 ? 8.109 -7.973 5.703 1 92.06 283 GLU B O 1
ATOM 4748 N N . GLY B 1 284 ? 6.645 -9.367 4.805 1 93 284 GLY B N 1
ATOM 4749 C CA . GLY B 1 284 ? 6.336 -8.453 3.717 1 93 284 GLY B CA 1
ATOM 4750 C C . GLY B 1 284 ? 7.559 -8.047 2.914 1 93 284 GLY B C 1
ATOM 4751 O O . GLY B 1 284 ? 8.312 -8.906 2.453 1 93 284 GLY B O 1
ATOM 4752 N N . TYR B 1 285 ? 7.832 -6.719 2.883 1 97.56 285 TYR B N 1
ATOM 4753 C CA . TYR B 1 285 ? 8.875 -6.207 2.004 1 97.56 285 TYR B CA 1
ATOM 4754 C C . TYR B 1 285 ? 10.219 -6.16 2.723 1 97.56 285 TYR B C 1
ATOM 4756 O O . TYR B 1 285 ? 11.227 -5.758 2.141 1 97.56 285 TYR B O 1
ATOM 4764 N N . VAL B 1 286 ? 10.305 -6.645 3.971 1 98.12 286 VAL B N 1
ATOM 4765 C CA . VAL B 1 286 ? 11.539 -6.535 4.734 1 98.12 286 VAL B CA 1
ATOM 4766 C C . VAL B 1 286 ? 12.641 -7.336 4.047 1 98.12 286 VAL B C 1
ATOM 4768 O O . VAL B 1 286 ? 13.695 -6.789 3.711 1 98.12 286 VAL B O 1
ATOM 4771 N N . LEU B 1 287 ? 12.383 -8.555 3.756 1 98.38 287 LEU B N 1
ATOM 4772 C CA . LEU B 1 287 ? 13.438 -9.406 3.219 1 98.38 287 LEU B CA 1
ATOM 4773 C C . LEU B 1 287 ? 13.695 -9.086 1.748 1 98.38 287 LEU B C 1
ATOM 4775 O O . LEU B 1 287 ? 14.844 -9.094 1.299 1 98.38 287 LEU B O 1
ATOM 4779 N N . PRO B 1 288 ? 12.656 -8.789 0.937 1 98.12 288 PRO B N 1
ATOM 4780 C CA . PRO B 1 288 ? 12.945 -8.352 -0.432 1 98.12 288 PRO B CA 1
ATOM 4781 C C . PRO B 1 288 ? 13.82 -7.098 -0.481 1 98.12 288 PRO B C 1
ATOM 4783 O O . PRO B 1 288 ? 14.719 -7 -1.318 1 98.12 288 PRO B O 1
ATOM 4786 N N . ALA B 1 289 ? 13.539 -6.172 0.418 1 98.81 289 ALA B N 1
ATOM 4787 C CA . ALA B 1 289 ? 14.359 -4.965 0.463 1 98.81 289 ALA B CA 1
ATOM 4788 C C . ALA B 1 289 ? 15.773 -5.277 0.931 1 98.81 289 ALA B C 1
ATOM 4790 O O . ALA B 1 289 ? 16.75 -4.723 0.408 1 98.81 289 ALA B O 1
ATOM 4791 N N . TYR B 1 290 ? 15.891 -6.129 1.917 1 98.88 290 TYR B N 1
ATOM 4792 C CA . TYR B 1 290 ? 17.188 -6.613 2.363 1 98.88 290 TYR B CA 1
ATOM 4793 C C . TYR B 1 290 ? 17.984 -7.211 1.202 1 98.88 290 TYR B C 1
ATOM 4795 O O . TYR B 1 290 ? 19.141 -6.863 0.986 1 98.88 290 TYR B O 1
ATOM 4803 N N . ALA B 1 291 ? 17.328 -8.023 0.452 1 98.75 291 ALA B N 1
ATOM 4804 C CA . ALA B 1 291 ? 17.938 -8.719 -0.679 1 98.75 291 ALA B CA 1
ATOM 4805 C C . ALA B 1 291 ? 18.359 -7.727 -1.766 1 98.75 291 ALA B C 1
ATOM 4807 O O . ALA B 1 291 ? 19.438 -7.848 -2.342 1 98.75 291 ALA B O 1
ATOM 4808 N N . ALA B 1 292 ? 17.484 -6.801 -2.039 1 98.75 292 ALA B N 1
ATOM 4809 C CA . ALA B 1 292 ? 17.797 -5.793 -3.045 1 98.75 292 ALA B CA 1
ATOM 4810 C C . ALA B 1 292 ? 19.031 -4.977 -2.635 1 98.75 292 ALA B C 1
ATOM 4812 O O . ALA B 1 292 ? 19.828 -4.57 -3.482 1 98.75 292 ALA B O 1
ATOM 4813 N N . THR B 1 293 ? 19.172 -4.762 -1.379 1 98.75 293 THR B N 1
ATOM 4814 C CA . THR B 1 293 ? 20.328 -4.039 -0.86 1 98.75 293 THR B CA 1
ATOM 4815 C C . THR B 1 293 ? 21.594 -4.883 -0.996 1 98.75 293 THR B C 1
ATOM 4817 O O . THR B 1 293 ? 22.641 -4.371 -1.39 1 98.75 293 THR B O 1
ATOM 4820 N N . GLU B 1 294 ? 21.484 -6.164 -0.667 1 98.62 294 GLU B N 1
ATOM 4821 C CA . GLU B 1 294 ? 22.609 -7.062 -0.891 1 98.62 294 GLU B CA 1
ATOM 4822 C C . GLU B 1 294 ? 23.031 -7.062 -2.357 1 98.62 294 GLU B C 1
ATOM 4824 O O . GLU B 1 294 ? 24.234 -6.992 -2.662 1 98.62 294 GLU B O 1
ATOM 4829 N N . LEU B 1 295 ? 22.062 -7.152 -3.189 1 98.38 295 LEU B N 1
ATOM 4830 C CA . LEU B 1 295 ? 22.312 -7.113 -4.625 1 98.38 295 LEU B CA 1
ATOM 4831 C C . LEU B 1 295 ? 23.031 -5.824 -5.016 1 98.38 295 LEU B C 1
ATOM 4833 O O . LEU B 1 295 ? 23.984 -5.855 -5.801 1 98.38 295 LEU B O 1
ATOM 4837 N N . THR B 1 296 ? 22.641 -4.699 -4.457 1 98.06 296 THR B N 1
ATOM 4838 C CA . THR B 1 296 ? 23.234 -3.402 -4.766 1 98.06 296 THR B CA 1
ATOM 4839 C C . THR B 1 296 ? 24.703 -3.367 -4.375 1 98.06 296 THR B C 1
ATOM 4841 O O . THR B 1 296 ? 25.531 -2.842 -5.117 1 98.06 296 THR B O 1
ATOM 4844 N N . ALA B 1 297 ? 25.062 -3.9 -3.213 1 97.75 297 ALA B N 1
ATOM 4845 C CA . ALA B 1 297 ? 26.453 -3.949 -2.766 1 97.75 297 ALA B CA 1
ATOM 4846 C C . ALA B 1 297 ? 27.312 -4.773 -3.723 1 97.75 297 ALA B C 1
ATOM 4848 O O . ALA B 1 297 ? 28.391 -4.336 -4.141 1 97.75 297 ALA B O 1
ATOM 4849 N N . ALA B 1 298 ? 26.812 -5.941 -4.078 1 97.75 298 ALA B N 1
ATOM 4850 C CA . ALA B 1 298 ? 27.531 -6.82 -4.996 1 97.75 298 ALA B CA 1
ATOM 4851 C C . ALA B 1 298 ? 27.625 -6.199 -6.383 1 97.75 298 ALA B C 1
ATOM 4853 O O . ALA B 1 298 ? 28.641 -6.371 -7.074 1 97.75 298 ALA B O 1
ATOM 4854 N N . LEU B 1 299 ? 26.594 -5.5 -6.777 1 97.75 299 LEU B N 1
ATOM 4855 C CA . LEU B 1 299 ? 26.547 -4.824 -8.07 1 97.75 299 LEU B CA 1
ATOM 4856 C C . LEU B 1 299 ? 27.609 -3.732 -8.141 1 97.75 299 LEU B C 1
ATOM 4858 O O . LEU B 1 299 ? 28.266 -3.561 -9.18 1 97.75 299 LEU B O 1
ATOM 4862 N N . ALA B 1 300 ? 27.797 -3 -7.066 1 96.44 300 ALA B N 1
ATOM 4863 C CA . ALA B 1 300 ? 28.828 -1.961 -7.012 1 96.44 300 ALA B CA 1
ATOM 4864 C C . ALA B 1 300 ? 30.219 -2.555 -7.211 1 96.44 300 ALA B C 1
ATOM 4866 O O . ALA B 1 300 ? 31.031 -1.996 -7.945 1 96.44 300 ALA B O 1
ATOM 4867 N N . GLU B 1 301 ? 30.391 -3.682 -6.621 1 95.81 301 GLU B N 1
ATOM 4868 C CA . GLU B 1 301 ? 31.672 -4.371 -6.789 1 95.81 301 GLU B CA 1
ATOM 4869 C C . GLU B 1 301 ? 31.859 -4.852 -8.227 1 95.81 301 GLU B C 1
ATOM 4871 O O . GLU B 1 301 ? 32.938 -4.715 -8.797 1 95.81 301 GLU B O 1
ATOM 4876 N N . ALA B 1 302 ? 30.797 -5.383 -8.727 1 96.12 302 ALA B N 1
ATOM 4877 C CA . ALA B 1 302 ? 30.859 -5.906 -10.094 1 96.12 302 ALA B CA 1
ATOM 4878 C C . ALA B 1 302 ? 31.094 -4.781 -11.102 1 96.12 302 ALA B C 1
ATOM 4880 O O . ALA B 1 302 ? 31.812 -4.973 -12.094 1 96.12 302 ALA B O 1
ATOM 4881 N N . THR B 1 303 ? 30.484 -3.639 -10.867 1 96.19 303 THR B N 1
ATOM 4882 C CA . THR B 1 303 ? 30.641 -2.48 -11.742 1 96.19 303 THR B CA 1
ATOM 4883 C C . THR B 1 303 ? 32.094 -2.018 -11.758 1 96.19 303 THR B C 1
ATOM 4885 O O . THR B 1 303 ? 32.656 -1.692 -12.82 1 96.19 303 THR B O 1
ATOM 4888 N N . GLN B 1 304 ? 32.75 -2.047 -10.664 1 93.56 304 GLN B N 1
ATOM 4889 C CA . GLN B 1 304 ? 34.156 -1.668 -10.555 1 93.56 304 GLN B CA 1
ATOM 4890 C C . GLN B 1 304 ? 35.031 -2.705 -11.219 1 93.56 304 GLN B C 1
ATOM 4892 O O . GLN B 1 304 ? 35.969 -2.352 -11.961 1 93.56 304 GLN B O 1
ATOM 4897 N N . ALA B 1 305 ? 34.688 -3.918 -11.023 1 95.06 305 ALA B N 1
ATOM 4898 C CA . ALA B 1 305 ? 35.531 -5.012 -11.516 1 95.06 305 ALA B CA 1
ATOM 4899 C C . ALA B 1 305 ? 35.438 -5.129 -13.039 1 95.06 305 ALA B C 1
ATOM 4901 O O . ALA B 1 305 ? 36.438 -5.453 -13.695 1 95.06 305 ALA B O 1
ATOM 4902 N N . GLN B 1 306 ? 34.281 -4.82 -13.57 1 95.31 306 GLN B N 1
ATOM 4903 C CA . GLN B 1 306 ? 34.062 -5.066 -14.992 1 95.31 306 GLN B CA 1
ATOM 4904 C C . GLN B 1 306 ? 34.125 -3.775 -15.797 1 95.31 306 GLN B C 1
ATOM 4906 O O . GLN B 1 306 ? 34.156 -3.805 -17.031 1 95.31 306 GLN B O 1
ATOM 4911 N N . SER B 1 307 ? 34.188 -2.703 -15.141 1 95.19 307 SER B N 1
ATOM 4912 C CA . SER B 1 307 ? 34.188 -1.397 -15.789 1 95.19 307 SER B CA 1
ATOM 4913 C C . SER B 1 307 ? 33 -1.262 -16.75 1 95.19 307 SER B C 1
ATOM 4915 O O . SER B 1 307 ? 33.188 -0.868 -17.906 1 95.19 307 SER B O 1
ATOM 4917 N N . LYS B 1 308 ? 31.828 -1.726 -16.328 1 96.38 308 LYS B N 1
ATOM 4918 C CA . LYS B 1 308 ? 30.578 -1.641 -17.062 1 96.38 308 LYS B CA 1
ATOM 4919 C C . LYS B 1 308 ? 29.5 -0.935 -16.234 1 96.38 308 LYS B C 1
ATOM 4921 O O . LYS B 1 308 ? 29.5 -1.012 -15.008 1 96.38 308 LYS B O 1
ATOM 4926 N N . PRO B 1 309 ? 28.625 -0.3 -17.016 1 96.94 309 PRO B N 1
ATOM 4927 C CA . PRO B 1 309 ? 27.516 0.315 -16.281 1 96.94 309 PRO B CA 1
ATOM 4928 C C . PRO B 1 309 ? 26.641 -0.711 -15.562 1 96.94 309 PRO B C 1
ATOM 4930 O O . PRO B 1 309 ? 26.406 -1.804 -16.078 1 96.94 309 PRO B O 1
ATOM 4933 N N . ALA B 1 310 ? 26.125 -0.344 -14.438 1 97.94 310 ALA B N 1
ATOM 4934 C CA . ALA B 1 310 ? 25.359 -1.23 -13.562 1 97.94 310 ALA B CA 1
ATOM 4935 C C . ALA B 1 310 ? 24.172 -1.85 -14.305 1 97.94 310 ALA B C 1
ATOM 4937 O O . ALA B 1 310 ? 23.938 -3.057 -14.219 1 97.94 310 ALA B O 1
ATOM 4938 N N . PRO B 1 311 ? 23.391 -1.043 -15.117 1 98.19 311 PRO B N 1
ATOM 4939 C CA . PRO B 1 311 ? 22.25 -1.654 -15.805 1 98.19 311 PRO B CA 1
ATOM 4940 C C . PRO B 1 311 ? 22.656 -2.746 -16.781 1 98.19 311 PRO B C 1
ATOM 4942 O O . PRO B 1 311 ? 21.938 -3.725 -16.969 1 98.19 311 PRO B O 1
ATOM 4945 N N . GLU B 1 312 ? 23.812 -2.643 -17.359 1 97.44 312 GLU B N 1
ATOM 4946 C CA . GLU B 1 312 ? 24.297 -3.645 -18.297 1 97.44 312 GLU B CA 1
ATOM 4947 C C . GLU B 1 312 ? 24.656 -4.945 -17.594 1 97.44 312 GLU B C 1
ATOM 4949 O O . GLU B 1 312 ? 24.391 -6.035 -18.109 1 97.44 312 GLU B O 1
ATOM 4954 N N . ILE B 1 313 ? 25.234 -4.785 -16.469 1 97.88 313 ILE B N 1
ATOM 4955 C CA . ILE B 1 313 ? 25.609 -5.957 -15.688 1 97.88 313 ILE B CA 1
ATOM 4956 C C . ILE B 1 313 ? 24.344 -6.711 -15.273 1 97.88 313 ILE B C 1
ATOM 4958 O O . ILE B 1 313 ? 24.281 -7.938 -15.391 1 97.88 313 ILE B O 1
ATOM 4962 N N . LEU B 1 314 ? 23.344 -5.973 -14.812 1 98.31 314 LEU B N 1
ATOM 4963 C CA . LEU B 1 314 ? 22.094 -6.598 -14.406 1 98.31 314 LEU B CA 1
ATOM 4964 C C . LEU B 1 314 ? 21.422 -7.297 -15.586 1 98.31 314 LEU B C 1
ATOM 4966 O O . LEU B 1 314 ? 21.016 -8.453 -15.469 1 98.31 314 LEU B O 1
ATOM 4970 N N . ALA B 1 315 ? 21.359 -6.652 -16.719 1 96.69 315 ALA B N 1
ATOM 4971 C CA . ALA B 1 315 ? 20.672 -7.176 -17.906 1 96.69 315 ALA B CA 1
ATOM 4972 C C . ALA B 1 315 ? 21.438 -8.352 -18.5 1 96.69 315 ALA B C 1
ATOM 4974 O O . ALA B 1 315 ? 20.875 -9.133 -19.281 1 96.69 315 ALA B O 1
ATOM 4975 N N . GLY B 1 316 ? 22.688 -8.469 -18.141 1 95.69 316 GLY B N 1
ATOM 4976 C CA . GLY B 1 316 ? 23.531 -9.516 -18.688 1 95.69 316 GLY B CA 1
ATOM 4977 C C . GLY B 1 316 ? 23.359 -10.852 -17.984 1 95.69 316 GLY B C 1
ATOM 4978 O O . GLY B 1 316 ? 23.938 -11.859 -18.406 1 95.69 316 GLY B O 1
ATOM 4979 N N . GLY B 1 317 ? 22.688 -10.867 -16.859 1 95.25 317 GLY B N 1
ATOM 4980 C CA . GLY B 1 317 ? 22.344 -12.148 -16.25 1 95.25 317 GLY B CA 1
ATOM 4981 C C . GLY B 1 317 ? 23.219 -12.508 -15.078 1 95.25 317 GLY B C 1
ATOM 4982 O O . GLY B 1 317 ? 23.234 -13.664 -14.641 1 95.25 317 GLY B O 1
ATOM 4983 N N . THR B 1 318 ? 23.984 -11.57 -14.602 1 96.5 318 THR B N 1
ATOM 4984 C CA . THR B 1 318 ? 24.781 -11.828 -13.406 1 96.5 318 THR B CA 1
ATOM 4985 C C . THR B 1 318 ? 23.875 -12.273 -12.25 1 96.5 318 THR B C 1
ATOM 4987 O O . THR B 1 318 ? 22.797 -11.711 -12.047 1 96.5 318 THR B O 1
ATOM 4990 N N . VAL B 1 319 ? 24.344 -13.258 -11.523 1 97.62 319 VAL B N 1
ATOM 4991 C CA . VAL B 1 319 ? 23.578 -13.797 -10.406 1 97.62 319 VAL B CA 1
ATOM 4992 C C . VAL B 1 319 ? 24.141 -13.273 -9.086 1 97.62 319 VAL B C 1
ATOM 4994 O O . VAL B 1 319 ? 25.359 -13.258 -8.898 1 97.62 319 VAL B O 1
ATOM 4997 N N . PHE B 1 320 ? 23.297 -12.828 -8.219 1 98.12 320 PHE B N 1
ATOM 4998 C CA . PHE B 1 320 ? 23.641 -12.305 -6.906 1 98.12 320 PHE B CA 1
ATOM 4999 C C . PHE B 1 320 ? 23.062 -13.172 -5.797 1 98.12 320 PHE B C 1
ATOM 5001 O O . PHE B 1 320 ? 21.875 -13.484 -5.812 1 98.12 320 PHE B O 1
ATOM 5008 N N . LYS B 1 321 ? 23.891 -13.594 -4.848 1 97.75 321 LYS B N 1
ATOM 5009 C CA . LYS B 1 321 ? 23.406 -14.336 -3.686 1 97.75 321 LYS B CA 1
ATOM 5010 C C . LYS B 1 321 ? 22.75 -13.398 -2.674 1 97.75 321 LYS B C 1
ATOM 5012 O O . LYS B 1 321 ? 23.297 -12.352 -2.34 1 97.75 321 LYS B O 1
ATOM 5017 N N . THR B 1 322 ? 21.531 -13.781 -2.227 1 98.44 322 THR B N 1
ATOM 5018 C CA . THR B 1 322 ? 20.828 -12.93 -1.281 1 98.44 322 THR B CA 1
ATOM 5019 C C . THR B 1 322 ? 20.062 -13.766 -0.26 1 98.44 322 THR B C 1
ATOM 5021 O O . THR B 1 322 ? 20.031 -15 -0.364 1 98.44 322 THR B O 1
ATOM 5024 N N . VAL B 1 323 ? 19.438 -13.141 0.648 1 98.31 323 VAL B N 1
ATOM 5025 C CA . VAL B 1 323 ? 18.688 -13.773 1.729 1 98.31 323 VAL B CA 1
ATOM 5026 C C . VAL B 1 323 ? 17.438 -14.453 1.168 1 98.31 323 VAL B C 1
ATOM 5028 O O . VAL B 1 323 ? 16.875 -15.352 1.795 1 98.31 323 VAL B O 1
ATOM 5031 N N . ILE B 1 324 ? 16.984 -14.039 -0.043 1 97 324 ILE B N 1
ATOM 5032 C CA . ILE B 1 324 ? 15.789 -14.672 -0.574 1 97 324 ILE B CA 1
ATOM 5033 C C . ILE B 1 324 ? 16.156 -15.602 -1.727 1 97 324 ILE B C 1
ATOM 5035 O O . ILE B 1 324 ? 15.32 -15.93 -2.566 1 97 324 ILE B O 1
ATOM 5039 N N . GLY B 1 325 ? 17.453 -15.977 -1.761 1 95.81 325 GLY B N 1
ATOM 5040 C CA . GLY B 1 325 ? 17.953 -16.844 -2.82 1 95.81 325 GLY B CA 1
ATOM 5041 C C . GLY B 1 325 ? 18.719 -16.094 -3.891 1 95.81 325 GLY B C 1
ATOM 5042 O O . GLY B 1 325 ? 19.016 -14.906 -3.727 1 95.81 325 GLY B O 1
ATOM 5043 N N . ASP B 1 326 ? 19.047 -16.797 -4.953 1 96.69 326 ASP B N 1
ATOM 5044 C CA . ASP B 1 326 ? 19.797 -16.203 -6.066 1 96.69 326 ASP B CA 1
ATOM 5045 C C . ASP B 1 326 ? 18.906 -15.273 -6.883 1 96.69 326 ASP B C 1
ATOM 5047 O O . ASP B 1 326 ? 17.766 -15.617 -7.219 1 96.69 326 ASP B O 1
ATOM 5051 N N . LEU B 1 327 ? 19.438 -14.109 -7.07 1 97.62 327 LEU B N 1
ATOM 5052 C CA . LEU B 1 327 ? 18.719 -13.148 -7.902 1 97.62 327 LEU B CA 1
ATOM 5053 C C . LEU B 1 327 ? 19.516 -12.836 -9.172 1 97.62 327 LEU B C 1
ATOM 5055 O O . LEU B 1 327 ? 20.734 -12.688 -9.125 1 97.62 327 LEU B O 1
ATOM 5059 N N . GLY B 1 328 ? 18.938 -12.867 -10.234 1 97.62 328 GLY B N 1
ATOM 5060 C CA . GLY B 1 328 ? 19.406 -12.438 -11.547 1 97.62 328 GLY B CA 1
ATOM 5061 C C . GLY B 1 328 ? 18.297 -11.992 -12.469 1 97.62 328 GLY B C 1
ATOM 5062 O O . GLY B 1 328 ? 17.125 -12.273 -12.211 1 97.62 328 GLY B O 1
ATOM 5063 N N . PHE B 1 329 ? 18.672 -11.266 -13.5 1 98 329 PHE B N 1
ATOM 5064 C CA . PHE B 1 329 ? 17.672 -10.711 -14.398 1 98 329 PHE B CA 1
ATOM 5065 C C . PHE B 1 329 ? 17.938 -11.141 -15.836 1 98 329 PHE B C 1
ATOM 5067 O O . PHE B 1 329 ? 19.094 -11.289 -16.234 1 98 329 PHE B O 1
ATOM 5074 N N . THR B 1 330 ? 16.875 -11.328 -16.562 1 96.25 330 THR B N 1
ATOM 5075 C CA . THR B 1 330 ? 16.969 -11.57 -18 1 96.25 330 THR B CA 1
ATOM 5076 C C . THR B 1 330 ? 17.141 -10.258 -18.75 1 96.25 330 THR B C 1
ATOM 5078 O O . THR B 1 330 ? 17.016 -9.18 -18.172 1 96.25 330 THR B O 1
ATOM 5081 N N . PRO B 1 331 ? 17.406 -10.367 -20.047 1 95.62 331 PRO B N 1
ATOM 5082 C CA . PRO B 1 331 ? 17.484 -9.156 -20.859 1 95.62 331 PRO B CA 1
ATOM 5083 C C . PRO B 1 331 ? 16.172 -8.367 -20.875 1 95.62 331 PRO B C 1
ATOM 5085 O O . PRO B 1 331 ? 16.172 -7.176 -21.203 1 95.62 331 PRO B O 1
ATOM 5088 N N . SER B 1 332 ? 15.062 -8.984 -20.516 1 94.81 332 SER B N 1
ATOM 5089 C CA . SER B 1 332 ? 13.773 -8.297 -20.438 1 94.81 332 SER B CA 1
ATOM 5090 C C . SER B 1 332 ? 13.57 -7.656 -19.078 1 94.81 332 SER B C 1
ATOM 5092 O O . SER B 1 332 ? 12.5 -7.121 -18.781 1 94.81 332 SER B O 1
ATOM 5094 N N . HIS B 1 333 ? 14.562 -7.73 -18.156 1 96.75 333 HIS B N 1
ATOM 5095 C CA . HIS B 1 333 ? 14.648 -7.051 -16.875 1 96.75 333 HIS B CA 1
ATOM 5096 C C . HIS B 1 333 ? 13.734 -7.707 -15.844 1 96.75 333 HIS B C 1
ATOM 5098 O O . HIS B 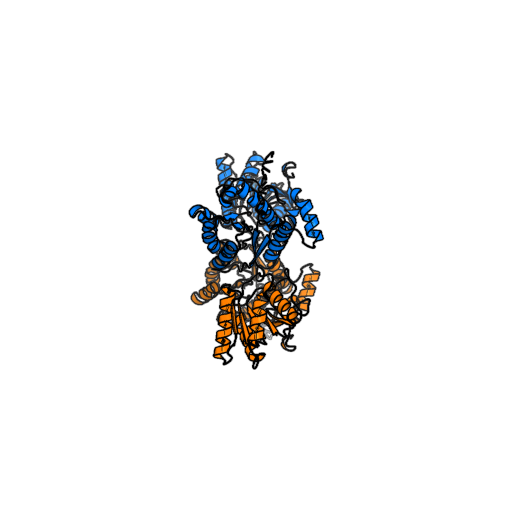1 333 ? 13.398 -7.094 -14.828 1 96.75 333 HIS B O 1
ATOM 5104 N N . ASP B 1 334 ? 13.336 -9 -16.156 1 96.12 334 ASP B N 1
ATOM 5105 C CA . ASP B 1 334 ? 12.617 -9.844 -15.211 1 96.12 334 ASP B CA 1
ATOM 5106 C C . ASP B 1 334 ? 13.578 -10.805 -14.5 1 96.12 334 ASP B C 1
ATOM 5108 O O . ASP B 1 334 ? 14.695 -11.016 -14.961 1 96.12 334 ASP B O 1
ATOM 5112 N N . LEU B 1 335 ? 13.086 -11.352 -13.445 1 96.44 335 LEU B N 1
ATOM 5113 C CA . LEU B 1 335 ? 13.883 -12.352 -12.734 1 96.44 335 LEU B CA 1
ATOM 5114 C C . LEU B 1 335 ? 14.219 -13.523 -13.656 1 96.44 335 LEU B C 1
ATOM 5116 O O . LEU B 1 335 ? 13.367 -13.984 -14.422 1 96.44 335 LEU B O 1
ATOM 5120 N N . SER B 1 336 ? 15.453 -13.961 -13.578 1 95.75 336 SER B N 1
ATOM 5121 C CA . SER B 1 336 ? 15.883 -15.094 -14.391 1 95.75 336 SER B CA 1
ATOM 5122 C C . SER B 1 336 ? 15.297 -16.406 -13.867 1 95.75 336 SER B C 1
ATOM 5124 O O . SER B 1 336 ? 14.922 -17.281 -14.648 1 95.75 336 SER B O 1
ATOM 5126 N N . ASP B 1 337 ? 15.289 -16.469 -12.539 1 94.25 337 ASP B N 1
ATOM 5127 C CA . ASP B 1 337 ? 14.656 -17.641 -11.93 1 94.25 337 ASP B CA 1
ATOM 5128 C C . ASP B 1 337 ? 13.18 -17.359 -11.633 1 94.25 337 ASP B C 1
ATOM 5130 O O . ASP B 1 337 ? 12.844 -16.344 -11.039 1 94.25 337 ASP B O 1
ATOM 5134 N N . ASN B 1 338 ? 12.305 -18.25 -12.141 1 94.62 338 ASN B N 1
ATOM 5135 C CA . ASN B 1 338 ? 10.898 -18.203 -11.773 1 94.62 338 ASN B CA 1
ATOM 5136 C C . ASN B 1 338 ? 10.695 -18.5 -10.297 1 94.62 338 ASN B C 1
ATOM 5138 O O . ASN B 1 338 ? 11 -19.609 -9.836 1 94.62 338 ASN B O 1
ATOM 5142 N N . PRO B 1 339 ? 10.141 -17.531 -9.578 1 93.19 339 PRO B N 1
ATOM 5143 C CA . PRO B 1 339 ? 10.117 -17.719 -8.125 1 93.19 339 PRO B CA 1
ATOM 5144 C C . PRO B 1 339 ? 8.953 -18.578 -7.652 1 93.19 339 PRO B C 1
ATOM 5146 O O . PRO B 1 339 ? 8.898 -18.969 -6.484 1 93.19 339 PRO B O 1
ATOM 5149 N N . TYR B 1 340 ? 8.023 -18.906 -8.508 1 95.31 340 TYR B N 1
ATOM 5150 C CA . TYR B 1 340 ? 6.863 -19.703 -8.133 1 95.31 340 TYR B CA 1
ATOM 5151 C C . TYR B 1 340 ? 7.262 -21.156 -7.898 1 95.31 340 TYR B C 1
ATOM 5153 O O . TYR B 1 340 ? 8.078 -21.703 -8.641 1 95.31 340 TYR B O 1
ATOM 5161 N N . ARG B 1 341 ? 6.672 -21.688 -6.816 1 95.12 341 ARG B N 1
ATOM 5162 C CA . ARG B 1 341 ? 6.914 -23.078 -6.449 1 95.12 341 ARG B CA 1
ATOM 5163 C C . ARG B 1 341 ? 5.605 -23.797 -6.148 1 95.12 341 ARG B C 1
ATOM 5165 O O . ARG B 1 341 ? 4.641 -23.188 -5.684 1 95.12 341 ARG B O 1
ATOM 5172 N N . LEU B 1 342 ? 5.625 -25.078 -6.461 1 97.12 342 LEU B N 1
ATOM 5173 C CA . LEU B 1 342 ? 4.512 -25.906 -6.027 1 97.12 342 LEU B CA 1
ATOM 5174 C C . LEU B 1 342 ? 4.555 -26.141 -4.52 1 97.12 342 LEU B C 1
ATOM 5176 O O . LEU B 1 342 ? 5.574 -26.578 -3.982 1 97.12 342 LEU B O 1
ATOM 5180 N N . GLN B 1 343 ? 3.48 -25.797 -3.895 1 96.38 343 GLN B N 1
ATOM 5181 C CA . GLN B 1 343 ? 3.379 -25.953 -2.445 1 96.38 343 GLN B CA 1
ATOM 5182 C C . GLN B 1 343 ? 2.07 -26.641 -2.055 1 96.38 343 GLN B C 1
ATOM 5184 O O . GLN B 1 343 ? 1.114 -26.656 -2.834 1 96.38 343 GLN B O 1
ATOM 5189 N N . ARG B 1 344 ? 2.111 -27.281 -0.878 1 96.75 344 ARG B N 1
ATOM 5190 C CA . ARG B 1 344 ? 0.941 -27.984 -0.346 1 96.75 344 ARG B CA 1
ATOM 5191 C C . ARG B 1 344 ? 0.545 -27.422 1.016 1 96.75 344 ARG B C 1
ATOM 5193 O O . ARG B 1 344 ? 1.404 -27.172 1.863 1 96.75 344 ARG B O 1
ATOM 5200 N N . TRP B 1 345 ? -0.776 -27.156 1.128 1 95.44 345 TRP B N 1
ATOM 5201 C CA . TRP B 1 345 ? -1.286 -26.672 2.406 1 95.44 345 TRP B CA 1
ATOM 5202 C C . TRP B 1 345 ? -1.273 -27.781 3.455 1 95.44 345 TRP B C 1
ATOM 5204 O O . TRP B 1 345 ? -1.855 -28.844 3.246 1 95.44 345 TRP B O 1
ATOM 5214 N N . ASN B 1 346 ? -0.662 -27.531 4.562 1 92.88 346 ASN B N 1
ATOM 5215 C CA . ASN B 1 346 ? -0.554 -28.578 5.586 1 92.88 346 ASN B CA 1
ATOM 5216 C C . ASN B 1 346 ? -1.526 -28.328 6.738 1 92.88 346 ASN B C 1
ATOM 5218 O O . ASN B 1 346 ? -1.414 -28.953 7.797 1 92.88 346 ASN B O 1
ATOM 5222 N N . GLY B 1 347 ? -2.406 -27.375 6.566 1 89.56 347 GLY B N 1
ATOM 5223 C CA . GLY B 1 347 ? -3.357 -27.016 7.605 1 89.56 347 GLY B CA 1
ATOM 5224 C C . GLY B 1 347 ? -3 -25.719 8.32 1 89.56 347 GLY B C 1
ATOM 5225 O O . GLY B 1 347 ? -3.859 -25.094 8.938 1 89.56 347 GLY B O 1
ATOM 5226 N N . GLN B 1 348 ? -1.751 -25.328 8.164 1 87.19 348 GLN B N 1
ATOM 5227 C CA . GLN B 1 348 ? -1.283 -24.125 8.836 1 87.19 348 GLN B CA 1
ATOM 5228 C C . GLN B 1 348 ? -0.591 -23.188 7.859 1 87.19 348 GLN B C 1
ATOM 5230 O O . GLN B 1 348 ? -0.767 -21.969 7.934 1 87.19 348 GLN B O 1
ATOM 5235 N N . ARG B 1 349 ? 0.148 -23.781 7.027 1 88.81 349 ARG B N 1
ATOM 5236 C CA . ARG B 1 349 ? 0.895 -23 6.047 1 88.81 349 ARG B CA 1
ATOM 5237 C C . ARG B 1 349 ? 1.189 -23.828 4.801 1 88.81 349 ARG B C 1
ATOM 5239 O O . ARG B 1 349 ? 1.025 -25.047 4.805 1 88.81 349 ARG B O 1
ATOM 5246 N N . PHE B 1 350 ? 1.537 -23.109 3.758 1 92.38 350 PHE B N 1
ATOM 5247 C CA . PHE B 1 350 ? 2.014 -23.781 2.559 1 92.38 350 PHE B CA 1
ATOM 5248 C C . PHE B 1 350 ? 3.455 -24.25 2.736 1 92.38 350 PHE B C 1
ATOM 5250 O O . PHE B 1 350 ? 4.293 -23.516 3.256 1 92.38 350 PHE B O 1
ATOM 5257 N N . GLU B 1 351 ? 3.715 -25.531 2.34 1 91.62 351 GLU B N 1
ATOM 5258 C CA . GLU B 1 351 ? 5.047 -26.125 2.373 1 91.62 351 GLU B CA 1
ATOM 5259 C C . GLU B 1 351 ? 5.434 -26.703 1.01 1 91.62 351 GLU B C 1
ATOM 5261 O O . GLU B 1 351 ? 4.578 -27.203 0.279 1 91.62 351 GLU B O 1
ATOM 5266 N N . PRO B 1 352 ? 6.715 -26.609 0.683 1 91.19 352 PRO B N 1
ATOM 5267 C CA . PRO B 1 352 ? 7.145 -27.156 -0.607 1 91.19 352 PRO B CA 1
ATOM 5268 C C . PRO B 1 352 ? 6.797 -28.641 -0.77 1 91.19 352 PRO B C 1
ATOM 5270 O O . PRO B 1 352 ? 6.891 -29.406 0.19 1 91.19 352 PRO B O 1
ATOM 5273 N N . VAL B 1 353 ? 6.234 -29.031 -1.973 1 89.75 353 VAL B N 1
ATOM 5274 C CA . VAL B 1 353 ? 5.934 -30.422 -2.268 1 89.75 353 VAL B CA 1
ATOM 5275 C C . VAL B 1 353 ? 7.223 -31.172 -2.574 1 89.75 353 VAL B C 1
ATOM 5277 O O . VAL B 1 353 ? 7.41 -32.312 -2.127 1 89.75 353 VAL B O 1
ATOM 5280 N N . ASP B 1 354 ? 8.031 -30.828 -3.586 1 70.12 354 ASP B N 1
ATOM 5281 C CA . ASP B 1 354 ? 9.234 -31.516 -4.031 1 70.12 354 ASP B CA 1
ATOM 5282 C C . ASP B 1 354 ? 10.391 -31.297 -3.053 1 70.12 354 ASP B C 1
ATOM 5284 O O . ASP B 1 354 ? 10.664 -30.172 -2.65 1 70.12 354 ASP B O 1
ATOM 5288 N N . LYS B 1 355 ? 10.625 -32.406 -2.318 1 53.72 355 LYS B N 1
ATOM 5289 C CA . LYS B 1 355 ? 11.781 -32.438 -1.427 1 53.72 355 LYS B CA 1
ATOM 5290 C C . LYS B 1 355 ? 12.969 -31.688 -2.037 1 53.72 355 LYS B C 1
ATOM 5292 O O . LYS B 1 355 ? 13.766 -31.094 -1.315 1 53.72 355 LYS B O 1
ATOM 5297 N N . ALA B 1 356 ? 13.141 -31.969 -3.26 1 46.22 356 ALA B N 1
ATOM 5298 C CA . ALA B 1 356 ? 14.289 -31.375 -3.932 1 46.22 356 ALA B CA 1
ATOM 5299 C C . ALA B 1 356 ? 14.117 -29.859 -4.066 1 46.22 356 ALA B C 1
ATOM 5301 O O . ALA B 1 356 ? 15.094 -29.141 -4.316 1 46.22 356 ALA B O 1
ATOM 5302 N N . GLU B 1 357 ? 12.922 -29.375 -4.105 1 43.78 357 GLU B N 1
ATOM 5303 C CA . GLU B 1 357 ? 12.672 -27.953 -4.281 1 43.78 357 GLU B CA 1
ATOM 5304 C C . GLU B 1 357 ? 12.742 -27.219 -2.951 1 43.78 357 GLU B C 1
ATOM 5306 O O . GLU B 1 357 ? 12.562 -26 -2.906 1 43.78 357 GLU B O 1
ATOM 5311 N N . LYS B 1 358 ? 12.672 -28 -1.901 1 39.28 358 LYS B N 1
ATOM 5312 C CA . LYS B 1 358 ? 12.945 -27.5 -0.554 1 39.28 358 LYS B CA 1
ATOM 5313 C C . LYS B 1 358 ? 14.328 -26.859 -0.473 1 39.28 358 LYS B C 1
ATOM 5315 O O . LYS B 1 358 ? 14.727 -26.359 0.583 1 39.28 358 LYS B O 1
ATOM 5320 N N . GLN B 1 359 ? 15.484 -27.062 -1.311 1 30.38 359 GLN B N 1
ATOM 5321 C CA . GLN B 1 359 ? 16.859 -26.562 -1.171 1 30.38 359 GLN B CA 1
ATOM 5322 C C . GLN B 1 359 ? 16.953 -25.094 -1.572 1 30.38 359 GLN B C 1
ATOM 5324 O O . GLN B 1 359 ? 16.328 -24.672 -2.543 1 30.38 359 GLN B O 1
#

Organism: Agrobacterium fabrum (strain C58 / ATCC 33970) (NCBI:txid176299)